Protein AF-X6LGY1-F1 (afdb_monomer_lite)

Structure (mmCIF, N/CA/C/O backbone):
data_AF-X6LGY1-F1
#
_entry.id   AF-X6LGY1-F1
#
loop_
_atom_site.group_PDB
_atom_site.id
_atom_site.type_symbol
_atom_site.label_atom_id
_atom_site.label_alt_id
_atom_site.label_comp_id
_atom_site.label_asym_id
_atom_site.label_entity_id
_atom_site.label_seq_id
_atom_site.pdbx_PDB_ins_code
_atom_site.Cartn_x
_atom_site.Cartn_y
_atom_site.Cartn_z
_atom_site.occupancy
_atom_site.B_iso_or_equiv
_atom_site.auth_seq_id
_atom_site.auth_comp_id
_atom_site.auth_asym_id
_atom_site.auth_atom_id
_atom_site.pdbx_PDB_model_num
ATOM 1 N N . MET A 1 1 ? -20.665 50.672 60.008 1.00 28.86 1 MET A N 1
ATOM 2 C CA . MET A 1 1 ? -19.688 51.516 59.286 1.00 28.86 1 MET A CA 1
ATOM 3 C C . MET A 1 1 ? -19.372 50.844 57.959 1.00 28.86 1 MET A C 1
ATOM 5 O O . MET A 1 1 ? -19.004 49.686 58.006 1.00 28.86 1 MET A O 1
ATOM 9 N N . CYS A 1 2 ? -19.484 51.421 56.769 1.00 26.31 2 CYS A N 1
ATOM 10 C CA . CYS A 1 2 ? -20.156 52.613 56.257 1.00 26.31 2 CYS A CA 1
ATOM 11 C C . CYS A 1 2 ? -20.265 52.404 54.728 1.00 26.31 2 CYS A C 1
ATOM 13 O O . CYS A 1 2 ? -19.249 52.101 54.116 1.00 26.31 2 CYS A O 1
ATOM 15 N N . VAL A 1 3 ? -21.476 52.609 54.176 1.00 28.62 3 VAL A N 1
ATOM 16 C CA . VAL A 1 3 ? -21.816 53.017 52.783 1.00 28.62 3 VAL A CA 1
ATOM 17 C C . VAL A 1 3 ? -21.425 52.028 51.660 1.00 28.62 3 VAL A C 1
ATOM 19 O O . VAL A 1 3 ? -20.255 51.903 51.338 1.00 28.62 3 VAL A O 1
ATOM 22 N N . LEU A 1 4 ? -22.285 51.190 51.056 1.00 30.77 4 LEU A N 1
ATOM 23 C CA . LEU A 1 4 ? -23.615 51.291 50.400 1.00 30.77 4 LEU A CA 1
ATOM 24 C C . LEU A 1 4 ? -23.696 52.072 49.059 1.00 30.77 4 LEU A C 1
ATOM 26 O O . LEU A 1 4 ? -23.716 53.294 49.046 1.00 30.77 4 LEU A O 1
ATOM 30 N N . PHE A 1 5 ? -23.944 51.281 47.997 1.00 31.83 5 PHE A N 1
ATOM 31 C CA . PHE A 1 5 ? -24.919 51.444 46.890 1.00 31.83 5 PHE A CA 1
ATOM 32 C C . PHE A 1 5 ? -24.747 52.516 45.795 1.00 31.83 5 PHE A C 1
ATOM 34 O O . PHE A 1 5 ? -24.869 53.703 46.060 1.00 31.83 5 PHE A O 1
ATOM 41 N N . TYR A 1 6 ? -24.706 52.065 44.527 1.00 25.23 6 TYR A N 1
ATOM 42 C CA . TYR A 1 6 ? -25.768 52.189 43.488 1.00 25.23 6 TYR A CA 1
ATOM 43 C C . TYR A 1 6 ? -25.258 51.519 42.173 1.00 25.23 6 TYR A C 1
ATOM 45 O O . TYR A 1 6 ? -24.124 51.761 41.789 1.00 25.23 6 TYR A O 1
ATOM 53 N N . LYS A 1 7 ? -25.891 50.493 41.572 1.00 26.91 7 LYS A N 1
ATOM 54 C CA . LYS A 1 7 ? -27.139 50.392 40.765 1.00 26.91 7 LYS A CA 1
ATOM 55 C C . LYS A 1 7 ? -26.955 50.667 39.251 1.00 26.91 7 LYS A C 1
ATOM 57 O O . LYS A 1 7 ? -26.581 51.760 38.864 1.00 26.91 7 LYS A O 1
ATOM 62 N N . CYS A 1 8 ? -27.310 49.649 38.453 1.00 24.00 8 CYS A N 1
ATOM 63 C CA . CYS A 1 8 ? -28.092 49.651 37.197 1.00 24.00 8 CYS A CA 1
ATOM 64 C C . CYS A 1 8 ? -28.022 50.852 36.228 1.00 24.00 8 CYS A C 1
ATOM 66 O O . CYS A 1 8 ? -28.443 51.936 36.611 1.00 24.00 8 CYS A O 1
ATOM 68 N N . TRP A 1 9 ? -27.791 50.589 34.927 1.00 23.56 9 TRP A N 1
ATOM 69 C CA . TRP A 1 9 ? -28.773 50.895 33.858 1.00 23.56 9 TRP A CA 1
ATOM 70 C C . TRP A 1 9 ? -28.346 50.392 32.455 1.00 23.56 9 TRP A C 1
ATOM 72 O O . TRP A 1 9 ? -27.305 50.767 31.933 1.00 23.56 9 TRP A O 1
ATOM 82 N N . CYS A 1 10 ? -29.207 49.594 31.815 1.00 27.09 10 CYS A N 1
ATOM 83 C CA . CYS A 1 10 ? -29.489 49.629 30.362 1.00 27.09 10 CYS A CA 1
ATOM 84 C C . CYS A 1 10 ? -30.415 50.854 30.117 1.00 27.09 10 CYS A C 1
ATOM 86 O O . CYS A 1 10 ? -31.147 51.122 31.073 1.00 27.09 10 CYS A O 1
ATOM 88 N N . PRO A 1 11 ? -30.552 51.549 28.948 1.00 43.69 11 PRO A N 1
ATOM 89 C CA . PRO A 1 11 ? -30.944 50.925 27.664 1.00 43.69 11 PRO A CA 1
ATOM 90 C C . PRO A 1 11 ? -30.689 51.729 26.335 1.00 43.69 11 PRO A C 1
ATOM 92 O O . PRO A 1 11 ? -30.231 52.862 26.333 1.00 43.69 11 PRO A O 1
ATOM 95 N N . ARG A 1 12 ? -31.068 51.105 25.201 1.00 25.91 12 ARG A N 1
ATOM 96 C CA . ARG A 1 12 ? -31.711 51.632 23.956 1.00 25.91 12 ARG A CA 1
ATOM 97 C C . ARG A 1 12 ? -31.420 53.055 23.418 1.00 25.91 12 ARG A C 1
ATOM 99 O O . ARG A 1 12 ? -31.687 54.032 24.098 1.00 25.91 12 ARG A O 1
ATOM 106 N N . LEU A 1 13 ? -31.164 53.102 22.098 1.00 24.73 13 LEU A N 1
ATOM 107 C CA . LEU A 1 13 ? -31.642 53.995 20.998 1.00 24.73 13 LEU A CA 1
ATOM 108 C C . LEU A 1 13 ? -30.493 54.045 19.949 1.00 24.73 13 LEU A C 1
ATOM 110 O O . LEU A 1 13 ? -29.341 54.105 20.344 1.00 24.73 13 LEU A O 1
ATOM 114 N N . THR A 1 14 ? -30.626 53.986 18.621 1.00 25.97 14 THR A N 1
ATOM 115 C CA . THR A 1 14 ? -31.744 54.185 17.692 1.00 25.97 14 THR A CA 1
ATOM 116 C C . THR A 1 14 ? -31.345 53.654 16.309 1.00 25.97 14 THR A C 1
ATOM 118 O O . THR A 1 14 ? -30.192 53.729 15.897 1.00 25.97 14 THR A O 1
ATOM 121 N N . THR A 1 15 ? -32.346 53.182 15.578 1.00 27.92 15 THR A N 1
ATOM 122 C CA . THR A 1 15 ? -32.427 53.071 14.116 1.00 27.92 15 THR A CA 1
ATOM 123 C C . THR A 1 15 ? -31.993 54.346 13.376 1.00 27.92 15 THR A C 1
ATOM 125 O O . THR A 1 15 ? -32.404 55.420 13.806 1.00 27.92 15 THR A O 1
ATOM 128 N N . ALA A 1 16 ? -31.304 54.223 12.226 1.00 26.16 16 ALA A N 1
ATOM 129 C CA . ALA A 1 16 ? -31.722 54.785 10.919 1.00 26.16 16 ALA A CA 1
ATOM 130 C C . ALA A 1 16 ? -30.568 54.968 9.892 1.00 26.16 16 ALA A C 1
ATOM 132 O O . ALA A 1 16 ? -29.734 55.850 10.022 1.00 26.16 16 ALA A O 1
ATOM 133 N N . THR A 1 17 ? -30.657 54.193 8.801 1.00 27.03 17 THR A N 1
ATOM 134 C CA . THR A 1 17 ? -30.581 54.594 7.371 1.00 27.03 17 THR A CA 1
ATOM 135 C C . THR A 1 17 ? -29.349 55.262 6.716 1.00 27.03 17 THR A C 1
ATOM 137 O O . THR A 1 17 ? -28.825 56.257 7.197 1.00 27.03 17 THR A O 1
ATOM 140 N N . LYS A 1 18 ? -29.148 54.824 5.452 1.00 27.55 18 LYS A N 1
ATOM 141 C CA . LYS A 1 18 ? -28.466 55.426 4.272 1.00 27.55 18 LYS A CA 1
ATOM 142 C C . LYS A 1 18 ? -26.956 55.166 4.174 1.00 27.55 18 LYS A C 1
ATOM 144 O O . LYS A 1 18 ? -26.196 55.551 5.043 1.00 27.55 18 LYS A O 1
ATOM 149 N N . ALA A 1 19 ? -26.481 54.361 3.220 1.00 29.94 19 ALA A N 1
ATOM 150 C CA . ALA A 1 19 ? -26.459 54.551 1.759 1.00 29.94 19 ALA A CA 1
ATOM 151 C C . ALA A 1 19 ? -25.626 55.768 1.304 1.00 29.94 19 ALA A C 1
ATOM 153 O O . ALA A 1 19 ? -25.995 56.907 1.567 1.00 29.94 19 ALA A O 1
ATOM 154 N N . ASN A 1 20 ? -24.586 55.444 0.523 1.00 31.86 20 ASN A N 1
ATOM 155 C CA . ASN A 1 20 ? -23.754 56.267 -0.364 1.00 31.86 20 ASN A CA 1
ATOM 156 C C . ASN A 1 20 ? -22.711 57.218 0.245 1.00 31.86 20 ASN A C 1
ATOM 158 O O . ASN A 1 20 ? -23.037 58.266 0.784 1.00 31.86 20 ASN A O 1
ATOM 162 N N . ASN A 1 21 ? -21.439 56.873 0.008 1.00 26.83 21 ASN A N 1
ATOM 163 C CA . ASN A 1 21 ? -20.426 57.695 -0.676 1.00 26.83 21 ASN A CA 1
ATOM 164 C C . ASN A 1 21 ? -19.292 56.734 -1.096 1.00 26.83 21 ASN A C 1
ATOM 166 O O . ASN A 1 21 ? -18.726 56.049 -0.256 1.00 26.83 21 ASN A O 1
ATOM 170 N N . SER A 1 22 ? -19.114 56.404 -2.378 1.00 26.25 22 SER A N 1
ATOM 171 C CA . SER A 1 22 ? -18.538 57.233 -3.448 1.00 26.25 22 SER A CA 1
ATOM 172 C C . SER A 1 22 ? -17.078 57.620 -3.191 1.00 26.25 22 SER A C 1
ATOM 174 O O . SER A 1 22 ? -16.810 58.540 -2.432 1.00 26.25 22 SER A O 1
ATOM 176 N N . VAL A 1 23 ? -16.195 56.953 -3.946 1.00 28.19 23 VAL A N 1
ATOM 177 C CA . VAL A 1 23 ? -15.033 57.525 -4.649 1.00 28.19 23 VAL A CA 1
ATOM 178 C C . VAL A 1 23 ? -13.948 58.166 -3.781 1.00 28.19 23 VAL A C 1
ATOM 180 O O . VAL A 1 23 ? -14.070 59.309 -3.364 1.00 28.19 23 VAL A O 1
ATOM 183 N N . CYS A 1 24 ? -12.811 57.469 -3.672 1.00 25.70 24 CYS A N 1
ATOM 184 C CA . CYS A 1 24 ? -11.492 58.091 -3.806 1.00 25.70 24 CYS A CA 1
ATOM 185 C C . CYS A 1 24 ? -10.402 57.041 -4.100 1.00 25.70 24 CYS A C 1
ATOM 187 O O . CYS A 1 24 ? -10.120 56.198 -3.259 1.00 25.70 24 CYS A O 1
ATOM 189 N N . PHE A 1 25 ? -9.799 57.177 -5.293 1.00 27.38 25 PHE A N 1
ATOM 190 C CA . PHE A 1 25 ? -8.403 56.875 -5.663 1.00 27.38 25 PHE A CA 1
ATOM 191 C C . PHE A 1 25 ? -7.895 55.432 -5.465 1.00 27.38 25 PHE A C 1
ATOM 193 O O . PHE A 1 25 ? -7.651 54.998 -4.351 1.00 27.38 25 PHE A O 1
ATOM 200 N N . THR A 1 26 ? -7.647 54.616 -6.496 1.00 29.92 26 THR A N 1
ATOM 201 C CA . THR A 1 26 ? -7.017 54.883 -7.810 1.00 29.92 26 THR A CA 1
ATOM 202 C C . THR A 1 26 ? -5.676 55.603 -7.686 1.00 29.92 26 THR A C 1
ATOM 204 O O . THR A 1 26 ? -5.601 56.760 -8.056 1.00 29.92 26 THR A O 1
ATOM 207 N N . ILE A 1 27 ? -4.640 54.926 -7.182 1.00 29.55 27 ILE A N 1
ATOM 208 C CA . ILE A 1 27 ? -3.204 55.087 -7.503 1.00 29.55 27 ILE A CA 1
ATOM 209 C C . ILE A 1 27 ? -2.547 53.736 -7.121 1.00 29.55 27 ILE A C 1
ATOM 211 O O . ILE A 1 27 ? -2.926 53.152 -6.113 1.00 29.55 27 ILE A O 1
ATOM 215 N N . PHE A 1 28 ? -1.575 53.267 -7.914 1.00 27.50 28 PHE A N 1
ATOM 216 C CA . PHE A 1 28 ? -0.841 51.979 -7.856 1.00 27.50 28 PHE A CA 1
ATOM 217 C C . PHE A 1 28 ? -1.381 50.813 -8.698 1.00 27.50 28 PHE A C 1
ATOM 219 O O . PHE A 1 28 ? -1.704 49.754 -8.179 1.00 27.50 28 PHE A O 1
ATOM 226 N N . THR A 1 29 ? -1.390 50.965 -10.028 1.00 28.39 29 THR A N 1
ATOM 227 C CA . THR A 1 29 ? -1.082 49.858 -10.974 1.00 28.39 29 THR A CA 1
ATOM 228 C C . THR A 1 29 ? -0.771 50.391 -12.382 1.00 28.39 29 THR A C 1
ATOM 230 O O . THR A 1 29 ? -1.323 49.970 -13.391 1.00 28.39 29 THR A O 1
ATOM 233 N N . THR A 1 30 ? 0.172 51.330 -12.466 1.00 29.08 30 THR A N 1
ATOM 234 C CA . THR A 1 30 ? 0.803 51.722 -13.736 1.00 29.08 30 THR A CA 1
ATOM 235 C C . THR A 1 30 ? 2.245 52.082 -13.445 1.00 29.08 30 THR A C 1
ATOM 237 O O . THR A 1 30 ? 2.501 53.196 -13.010 1.00 29.08 30 THR A O 1
ATOM 240 N N . ILE A 1 31 ? 3.157 51.122 -13.617 1.00 27.67 31 ILE A N 1
ATOM 241 C CA . ILE A 1 31 ?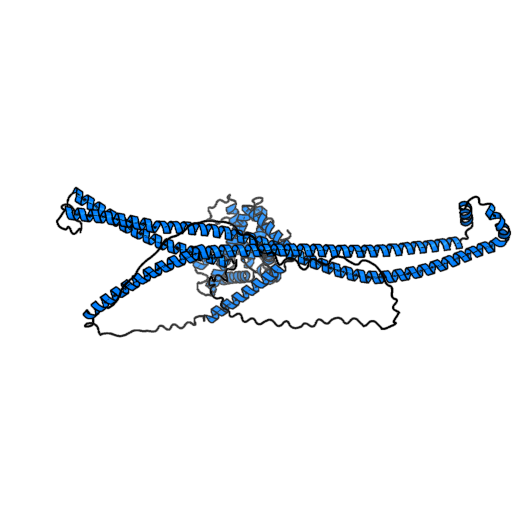 4.581 51.284 -13.947 1.00 27.67 31 ILE A CA 1
ATOM 242 C C . ILE A 1 31 ? 5.138 49.859 -14.159 1.00 27.67 31 ILE A C 1
ATOM 244 O O . ILE A 1 31 ? 4.983 48.987 -13.313 1.00 27.67 31 ILE A O 1
ATOM 248 N N . ILE A 1 32 ? 5.776 49.658 -15.318 1.00 30.94 32 ILE A N 1
ATOM 249 C CA . ILE A 1 32 ? 6.488 48.458 -15.815 1.00 30.94 32 ILE A CA 1
ATOM 250 C C . ILE A 1 32 ? 5.648 47.370 -16.516 1.00 30.94 32 ILE A C 1
ATOM 252 O O . ILE A 1 32 ? 5.813 46.177 -16.303 1.00 30.94 32 ILE A O 1
ATOM 256 N N . ALA A 1 33 ? 4.845 47.799 -17.491 1.00 31.08 33 ALA A N 1
ATOM 257 C CA . ALA A 1 33 ? 4.673 47.067 -18.748 1.00 31.08 33 ALA A CA 1
ATOM 258 C C . ALA A 1 33 ? 5.134 47.988 -19.890 1.00 31.08 33 ALA A C 1
ATOM 260 O O . ALA A 1 33 ? 4.357 48.787 -20.410 1.00 31.08 33 ALA A O 1
ATOM 261 N N . LYS A 1 34 ? 6.438 47.969 -20.204 1.00 29.41 34 LYS A N 1
ATOM 262 C CA . LYS A 1 34 ? 7.007 48.610 -21.404 1.00 29.41 34 LYS A CA 1
ATOM 263 C C . LYS A 1 34 ? 8.453 48.154 -21.636 1.00 29.41 34 LYS A C 1
ATOM 265 O O . LYS A 1 34 ? 9.371 48.759 -21.089 1.00 29.41 34 LYS A O 1
ATOM 270 N N . LYS A 1 35 ? 8.645 47.102 -22.438 1.00 27.28 35 LYS A N 1
ATOM 271 C CA . LYS A 1 35 ? 9.755 46.957 -23.405 1.00 27.28 35 LYS A CA 1
ATOM 272 C C . LYS A 1 35 ? 9.690 45.589 -24.090 1.00 27.28 35 LYS A C 1
ATOM 274 O O . LYS A 1 35 ? 10.431 44.674 -23.760 1.00 27.28 35 LYS A O 1
ATOM 279 N N . GLU A 1 36 ? 8.834 45.505 -25.096 1.00 32.62 36 GLU A N 1
ATOM 280 C CA . GLU A 1 36 ? 9.159 44.755 -26.303 1.00 32.62 36 GLU A CA 1
ATOM 281 C C . GLU A 1 36 ? 9.335 45.765 -27.442 1.00 32.62 36 GLU A C 1
ATOM 283 O O . GLU A 1 36 ? 8.680 46.806 -27.470 1.00 32.62 36 GLU A O 1
ATOM 288 N N . GLU A 1 37 ? 10.238 45.408 -28.355 1.00 29.92 37 GLU A N 1
ATOM 289 C CA . GLU A 1 37 ? 10.280 45.855 -29.749 1.00 29.92 37 GLU A CA 1
ATOM 290 C C . GLU A 1 37 ? 10.998 47.178 -30.084 1.00 29.92 37 GLU A C 1
ATOM 292 O O . GLU A 1 37 ? 10.403 48.245 -30.170 1.00 29.92 37 GLU A O 1
ATOM 297 N N . GLN A 1 38 ? 12.307 47.075 -30.366 1.00 28.70 38 GLN A N 1
ATOM 298 C CA . GLN A 1 38 ? 12.954 47.678 -31.547 1.00 28.70 38 GLN A CA 1
ATOM 299 C C . GLN A 1 38 ? 14.440 47.281 -31.615 1.00 28.70 38 GLN A C 1
ATOM 301 O O . GLN A 1 38 ? 15.242 47.738 -30.808 1.00 28.70 38 GLN A O 1
ATOM 306 N N . CYS A 1 39 ? 14.783 46.399 -32.564 1.00 27.81 39 CYS A N 1
ATOM 307 C CA . CYS A 1 39 ? 15.874 46.567 -33.543 1.00 27.81 39 CYS A CA 1
ATOM 308 C C . CYS A 1 39 ? 16.222 45.228 -34.216 1.00 27.81 39 CYS A C 1
ATOM 310 O O . CYS A 1 39 ? 17.041 44.444 -33.741 1.00 27.81 39 CYS A O 1
ATOM 312 N N . ARG A 1 40 ? 15.628 44.997 -35.393 1.00 32.59 40 ARG A N 1
ATOM 313 C CA . ARG A 1 40 ? 16.266 44.236 -36.476 1.00 32.59 40 ARG A CA 1
ATOM 314 C C . ARG A 1 40 ? 17.100 45.220 -37.301 1.00 32.59 40 ARG A C 1
ATOM 316 O O . ARG A 1 40 ? 16.523 46.202 -37.751 1.00 32.59 40 ARG A O 1
ATOM 323 N N . GLN A 1 41 ? 18.372 44.900 -37.561 1.00 29.78 41 GLN A N 1
ATOM 324 C CA . GLN A 1 41 ? 19.030 44.853 -38.889 1.00 29.78 41 GLN A CA 1
ATOM 325 C C . GLN A 1 41 ? 20.571 44.994 -38.787 1.00 29.78 41 GLN A C 1
ATOM 327 O O . GLN A 1 41 ? 21.071 46.097 -38.660 1.00 29.78 41 GLN A O 1
ATOM 332 N N . LYS A 1 42 ? 21.269 43.852 -38.961 1.00 32.03 42 LYS A N 1
ATOM 333 C CA . LYS A 1 42 ? 22.357 43.584 -39.943 1.00 32.03 42 LYS A CA 1
ATOM 334 C C . LYS A 1 42 ? 23.699 44.382 -39.870 1.00 32.03 42 LYS A C 1
ATOM 336 O O . LYS A 1 42 ? 23.827 45.269 -39.048 1.00 32.03 42 LYS A O 1
ATOM 341 N N . PRO A 1 43 ? 24.757 43.935 -40.590 1.00 51.12 43 PRO A N 1
ATOM 342 C CA . PRO A 1 43 ? 25.881 43.154 -40.050 1.00 51.12 43 PRO A CA 1
ATOM 343 C C . PRO A 1 43 ? 27.218 43.920 -40.074 1.00 51.12 43 PRO A C 1
ATOM 345 O O . PRO A 1 43 ? 27.324 44.903 -40.789 1.00 51.12 43 PRO A O 1
ATOM 348 N N . ASP A 1 44 ? 28.266 43.409 -39.418 1.00 29.31 44 ASP A N 1
ATOM 349 C CA . ASP A 1 44 ? 29.625 43.736 -39.860 1.00 29.31 44 ASP A CA 1
ATOM 350 C C . ASP A 1 44 ? 30.633 42.606 -39.660 1.00 29.31 44 ASP A C 1
ATOM 352 O O . ASP A 1 44 ? 30.665 41.897 -38.653 1.00 29.31 44 ASP A O 1
ATOM 356 N N . GLN A 1 45 ? 31.422 42.448 -40.717 1.00 35.41 45 GLN A N 1
ATOM 357 C CA . GLN A 1 45 ? 32.596 41.610 -40.846 1.00 35.41 45 GLN A CA 1
ATOM 358 C C . GLN A 1 45 ? 33.754 42.252 -40.079 1.00 35.41 45 GLN A C 1
ATOM 360 O O . GLN A 1 45 ? 34.016 43.441 -40.240 1.00 35.41 45 GLN A O 1
ATOM 365 N N . SER A 1 46 ? 34.549 41.458 -39.367 1.00 31.78 46 SER A N 1
ATOM 366 C CA . SER A 1 46 ? 35.962 41.788 -39.201 1.00 31.78 46 SER A CA 1
ATOM 367 C C . SER A 1 46 ? 36.817 40.528 -39.127 1.00 31.78 46 SER A C 1
ATOM 369 O O . SER A 1 46 ? 36.540 39.561 -38.419 1.00 31.78 46 SER A O 1
ATOM 371 N N . PHE A 1 47 ? 37.840 40.550 -39.975 1.00 35.75 47 PHE A N 1
ATOM 372 C CA . PHE A 1 47 ? 38.942 39.609 -40.063 1.00 35.75 47 PHE A CA 1
ATOM 373 C C . PHE A 1 47 ? 39.761 39.596 -38.765 1.00 35.75 47 PHE A C 1
ATOM 375 O O . PHE A 1 47 ? 40.012 40.643 -38.175 1.00 35.75 47 PHE A O 1
ATOM 382 N N . GLY A 1 48 ? 40.260 38.418 -38.388 1.00 31.61 48 GLY A N 1
ATOM 383 C CA . GLY A 1 48 ? 41.181 38.235 -37.266 1.00 31.61 48 GLY A CA 1
ATOM 384 C C . GLY A 1 48 ? 42.040 36.983 -37.432 1.00 31.61 48 GLY A C 1
ATOM 385 O O . GLY A 1 48 ? 41.745 35.940 -36.868 1.00 31.61 48 GLY A O 1
ATOM 386 N N . THR A 1 49 ? 43.053 37.114 -38.288 1.00 31.92 49 THR A N 1
ATOM 387 C CA . THR A 1 49 ? 44.389 36.483 -38.281 1.00 31.92 49 THR A CA 1
ATOM 388 C C . THR A 1 49 ? 44.681 35.238 -37.427 1.00 31.92 49 THR A C 1
ATOM 390 O O . THR A 1 49 ? 44.600 35.241 -36.204 1.00 31.92 49 THR A O 1
ATOM 393 N N . LEU A 1 50 ? 45.228 34.243 -38.137 1.00 35.25 50 LEU A N 1
ATOM 394 C CA . LEU A 1 50 ? 46.114 33.166 -37.687 1.00 35.25 50 LEU A CA 1
ATOM 395 C C . LEU A 1 50 ? 47.036 33.522 -36.504 1.00 35.25 50 LEU A C 1
ATOM 397 O O . LEU A 1 50 ? 47.850 34.439 -36.607 1.00 35.25 50 LEU A O 1
ATOM 401 N N . SER A 1 51 ? 47.070 32.649 -35.494 1.00 31.89 51 SER A N 1
ATOM 402 C CA . SER A 1 51 ? 48.291 32.369 -34.735 1.00 31.89 51 SER A CA 1
ATOM 403 C C . SER A 1 51 ? 48.546 30.859 -34.680 1.00 31.89 51 SER A C 1
ATOM 405 O O . SER A 1 51 ? 47.657 30.035 -34.473 1.00 31.89 51 SER A O 1
ATOM 407 N N . LYS A 1 52 ? 49.794 30.506 -34.990 1.00 37.81 52 LYS A N 1
ATOM 408 C CA . LYS A 1 52 ? 50.341 29.153 -35.010 1.00 37.81 52 LYS A CA 1
ATOM 409 C C . LYS A 1 52 ? 50.621 28.675 -33.584 1.00 37.81 52 LYS A C 1
ATOM 411 O O . LYS A 1 52 ? 51.199 29.420 -32.805 1.00 37.81 52 LYS A O 1
ATOM 416 N N . GLY A 1 53 ? 50.376 27.386 -33.359 1.00 35.00 53 GLY A N 1
ATOM 417 C CA . GLY A 1 53 ? 51.251 26.511 -32.579 1.00 35.00 53 GLY A CA 1
ATOM 418 C C . GLY A 1 53 ? 51.178 26.637 -31.061 1.00 35.00 53 GLY A C 1
ATOM 419 O O . GLY A 1 53 ? 51.760 27.537 -30.473 1.00 35.00 53 GLY A O 1
ATOM 420 N N . THR A 1 54 ? 50.585 25.634 -30.419 1.00 35.41 54 THR A N 1
ATOM 421 C CA . THR A 1 54 ? 51.143 24.984 -29.220 1.00 35.41 54 THR A CA 1
ATOM 422 C C . THR A 1 54 ? 50.393 23.672 -28.972 1.00 35.41 54 THR A C 1
ATOM 424 O O . THR A 1 54 ? 49.198 23.561 -29.229 1.00 35.41 54 THR A O 1
ATOM 427 N N . ASN A 1 55 ? 51.146 22.644 -28.585 1.00 38.69 55 ASN A N 1
ATOM 428 C CA . ASN A 1 55 ? 50.731 21.242 -28.484 1.00 38.69 55 ASN A CA 1
ATOM 429 C C . ASN A 1 55 ? 49.513 21.019 -27.561 1.00 38.69 55 ASN A C 1
ATOM 431 O O . ASN A 1 55 ? 49.386 21.725 -26.560 1.00 38.69 55 ASN A O 1
ATOM 435 N N . PRO A 1 56 ? 48.665 20.001 -27.813 1.00 41.28 56 PRO A N 1
ATOM 436 C CA . PRO A 1 56 ? 47.592 19.653 -26.888 1.00 41.28 56 PRO A CA 1
ATOM 437 C C . PRO A 1 56 ? 48.168 19.049 -25.590 1.00 41.28 56 PRO A C 1
ATOM 439 O O . PRO A 1 56 ? 49.060 18.195 -25.658 1.00 41.28 56 PRO A O 1
ATOM 442 N N . PRO A 1 57 ? 47.678 19.446 -24.401 1.00 41.62 57 PRO A N 1
ATOM 443 C CA . PRO A 1 57 ? 48.059 18.800 -23.153 1.00 41.62 57 PRO A CA 1
ATOM 444 C C . PRO A 1 57 ? 47.407 17.413 -23.047 1.00 41.62 57 PRO A C 1
ATOM 446 O O . PRO A 1 57 ? 46.276 17.195 -23.482 1.00 41.62 57 PRO A O 1
ATOM 449 N N . LYS A 1 58 ? 48.146 16.462 -22.463 1.00 41.31 58 LYS A N 1
ATOM 450 C CA . LYS A 1 58 ? 47.668 15.109 -22.140 1.00 41.31 58 LYS A CA 1
ATOM 451 C C . LYS A 1 58 ? 46.416 15.175 -21.246 1.00 41.31 58 LYS A C 1
ATOM 453 O O . LYS A 1 58 ? 46.414 15.966 -20.304 1.00 41.31 58 LYS A O 1
ATOM 458 N N . PRO A 1 59 ? 45.406 14.311 -21.454 1.00 37.53 59 PRO A N 1
ATOM 459 C CA . PRO A 1 59 ? 44.274 14.217 -20.542 1.00 37.53 59 PRO A CA 1
ATOM 460 C C . PRO A 1 59 ? 44.732 13.609 -19.208 1.00 37.53 59 PRO A C 1
ATOM 462 O O . PRO A 1 59 ? 45.159 12.455 -19.152 1.00 37.53 59 PRO A O 1
ATOM 465 N N . GLN A 1 60 ? 44.665 14.398 -18.133 1.00 37.91 60 GLN A N 1
ATOM 466 C CA . GLN A 1 60 ? 44.726 13.890 -16.765 1.00 37.91 60 GLN A CA 1
ATOM 467 C C . GLN A 1 60 ? 43.355 13.314 -16.401 1.00 37.91 60 GLN A C 1
ATOM 469 O O . GLN A 1 60 ? 42.336 13.996 -16.471 1.00 37.91 60 GLN A O 1
ATOM 474 N N . ILE A 1 61 ? 43.352 12.035 -16.038 1.00 39.69 61 ILE A N 1
ATOM 475 C CA . ILE A 1 61 ? 42.213 11.330 -15.452 1.00 39.69 61 ILE A CA 1
ATOM 476 C C . ILE A 1 61 ? 41.941 11.961 -14.074 1.00 39.69 61 ILE A C 1
ATOM 478 O O . ILE A 1 61 ? 42.876 12.023 -13.271 1.00 39.69 61 ILE A O 1
ATOM 482 N N . PRO A 1 62 ? 40.714 12.417 -13.761 1.00 34.72 62 PRO A N 1
ATOM 483 C CA . PRO A 1 62 ? 40.394 12.889 -12.420 1.00 34.72 62 PRO A CA 1
ATOM 484 C C . PRO A 1 62 ? 40.441 11.711 -11.441 1.00 34.72 62 PRO A C 1
ATOM 486 O O . PRO A 1 62 ? 39.654 10.770 -11.548 1.00 34.72 62 PRO A O 1
ATOM 489 N N . GLN A 1 63 ? 41.375 11.752 -10.491 1.00 35.53 63 GLN A N 1
ATOM 490 C CA . GLN A 1 63 ? 41.328 10.897 -9.310 1.00 35.53 63 GLN A CA 1
ATOM 491 C C . GLN A 1 63 ? 40.129 11.329 -8.458 1.00 35.53 63 GLN A C 1
ATOM 493 O O . GLN A 1 63 ? 40.064 12.475 -8.012 1.00 35.53 63 GLN A O 1
ATOM 498 N N . LEU A 1 64 ? 39.178 10.414 -8.249 1.00 33.94 64 LEU A N 1
ATOM 499 C CA . LEU A 1 64 ? 38.136 10.554 -7.235 1.00 33.94 64 LEU A CA 1
ATOM 500 C C . LEU A 1 64 ? 38.815 10.599 -5.859 1.00 33.94 64 LEU A C 1
ATOM 502 O O . LEU A 1 64 ? 39.261 9.578 -5.339 1.00 33.94 64 LEU A O 1
ATOM 506 N N . ILE A 1 65 ? 38.896 11.792 -5.280 1.00 32.25 65 ILE A N 1
ATOM 507 C CA . ILE A 1 65 ? 39.182 11.974 -3.861 1.00 32.25 65 ILE A CA 1
ATOM 508 C C . ILE A 1 65 ? 37.862 11.713 -3.133 1.00 32.25 65 ILE A C 1
ATOM 510 O O . ILE A 1 65 ? 36.917 12.492 -3.250 1.00 32.25 65 ILE A O 1
ATOM 514 N N . HIS A 1 66 ? 37.783 10.595 -2.412 1.00 37.28 66 HIS A N 1
ATOM 515 C CA . HIS A 1 66 ? 36.753 10.380 -1.403 1.00 37.28 66 HIS A CA 1
ATOM 516 C C . HIS A 1 66 ? 37.021 11.352 -0.251 1.00 37.28 66 HIS A C 1
ATOM 518 O O . HIS A 1 66 ? 37.865 11.092 0.599 1.00 37.28 66 HIS A O 1
ATOM 524 N N . SER A 1 67 ? 36.350 12.501 -0.249 1.00 34.31 67 SER A N 1
ATOM 525 C CA . SER A 1 67 ? 36.230 13.321 0.952 1.00 34.31 67 SER A CA 1
ATOM 526 C C . SER A 1 67 ? 35.224 12.654 1.881 1.00 34.31 67 SER A C 1
ATOM 528 O O . SER A 1 67 ? 34.049 12.519 1.529 1.00 34.31 67 SER A O 1
ATOM 530 N N . ASP A 1 68 ? 35.727 12.224 3.032 1.00 36.19 68 ASP A N 1
ATOM 531 C CA . ASP A 1 68 ? 34.991 11.664 4.155 1.00 36.19 68 ASP A CA 1
ATOM 532 C C . ASP A 1 68 ? 33.746 12.499 4.477 1.00 36.19 68 ASP A C 1
ATOM 534 O O . ASP A 1 68 ? 33.820 13.675 4.843 1.00 36.19 68 ASP A O 1
ATOM 538 N N . VAL A 1 69 ? 32.581 11.872 4.332 1.00 33.72 69 VAL A N 1
ATOM 539 C CA . VAL A 1 69 ? 31.309 12.409 4.808 1.00 33.72 69 VAL A CA 1
ATOM 540 C C . VAL A 1 69 ? 31.312 12.249 6.324 1.00 33.72 69 VAL A C 1
ATOM 542 O O . VAL A 1 69 ? 31.112 11.151 6.838 1.00 33.72 69 VAL A O 1
ATOM 545 N N . GLN A 1 70 ? 31.568 13.344 7.040 1.00 32.19 70 GLN A N 1
ATOM 546 C CA . GLN A 1 70 ? 31.272 13.436 8.466 1.00 32.19 70 GLN A CA 1
ATOM 547 C C . GLN A 1 70 ? 29.776 13.175 8.674 1.00 32.19 70 GLN A C 1
ATOM 549 O O . GLN A 1 70 ? 28.930 13.952 8.227 1.00 32.19 70 GLN A O 1
ATOM 554 N N . GLU A 1 71 ? 29.454 12.075 9.352 1.00 32.28 71 GLU A N 1
ATOM 555 C CA . GLU A 1 71 ? 28.120 11.845 9.896 1.00 32.28 71 GLU A CA 1
ATOM 556 C C . GLU A 1 71 ? 27.795 12.962 10.904 1.00 32.28 71 GLU A C 1
ATOM 558 O O . GLU A 1 71 ? 28.579 13.198 11.830 1.00 32.28 71 GLU A O 1
ATOM 563 N N . PRO A 1 72 ? 26.659 13.670 10.768 1.00 36.06 72 PRO A N 1
ATOM 564 C CA . PRO A 1 72 ? 26.232 14.599 11.796 1.00 36.06 72 PRO A CA 1
ATOM 565 C C . PRO A 1 72 ? 25.793 13.800 13.030 1.00 36.06 72 PRO A C 1
ATOM 567 O O . PRO A 1 72 ? 24.783 13.095 13.006 1.00 36.06 72 PRO A O 1
ATOM 570 N N . PHE A 1 73 ? 26.555 13.934 14.116 1.00 33.38 73 PHE A N 1
ATOM 571 C CA . PHE A 1 73 ? 26.113 13.587 15.464 1.00 33.38 73 PHE A CA 1
ATOM 572 C C . PHE A 1 73 ? 24.867 14.420 15.792 1.00 33.38 73 PHE A C 1
ATOM 574 O O . PHE A 1 73 ? 24.950 15.626 16.015 1.00 33.38 73 PHE A O 1
ATOM 581 N N . LEU A 1 74 ? 23.705 13.774 15.791 1.00 36.34 74 LEU A N 1
ATOM 582 C CA . LEU A 1 74 ? 22.457 14.324 16.307 1.00 36.34 74 LEU A CA 1
ATOM 583 C C . LEU A 1 74 ? 22.169 13.630 17.641 1.00 36.34 74 LEU A C 1
ATOM 585 O O . LEU A 1 74 ? 21.587 12.546 17.678 1.00 36.34 74 LEU A O 1
ATOM 589 N N . GLU A 1 75 ? 22.608 14.258 18.732 1.00 36.69 75 GLU A N 1
ATOM 590 C CA . GLU A 1 75 ? 22.016 14.062 20.057 1.00 36.69 75 GLU A CA 1
ATOM 591 C C . GLU A 1 75 ? 20.539 14.468 19.963 1.00 36.69 75 GLU A C 1
ATOM 593 O O . GLU A 1 75 ? 20.210 15.646 19.838 1.00 36.69 75 GLU A O 1
ATOM 598 N N . VAL A 1 76 ? 19.639 13.483 19.964 1.00 39.50 76 VAL A N 1
ATOM 599 C CA . VAL A 1 76 ? 18.191 13.709 20.061 1.00 39.50 76 VAL A CA 1
ATOM 600 C C . VAL A 1 76 ? 17.720 13.162 21.402 1.00 39.50 76 VAL A C 1
ATOM 602 O O . VAL A 1 76 ? 17.051 12.137 21.473 1.00 39.50 76 VAL A O 1
ATOM 605 N N . ASP A 1 77 ? 18.082 13.876 22.465 1.00 38.25 77 ASP A N 1
ATOM 606 C CA . ASP A 1 77 ? 17.336 13.891 23.722 1.00 38.25 77 ASP A CA 1
ATOM 607 C C . ASP A 1 77 ? 16.395 15.100 23.683 1.00 38.25 77 ASP A C 1
ATOM 609 O O . ASP A 1 77 ? 16.670 16.167 24.228 1.00 38.25 77 ASP A O 1
ATOM 613 N N . VAL A 1 78 ? 15.269 14.956 22.983 1.00 39.28 78 VAL A N 1
ATOM 614 C CA . VAL A 1 78 ? 14.128 15.861 23.155 1.00 39.28 78 VAL A CA 1
ATOM 615 C C . VAL A 1 78 ? 12.887 14.995 23.290 1.00 39.28 78 VAL A C 1
ATOM 617 O O . VAL A 1 78 ? 12.305 14.539 22.305 1.00 39.28 78 VAL A O 1
ATOM 620 N N . LEU A 1 79 ? 12.507 14.740 24.542 1.00 38.09 79 LEU A N 1
ATOM 621 C CA . LEU A 1 79 ? 11.169 14.291 24.906 1.00 38.09 79 LEU A CA 1
ATOM 622 C C . LEU A 1 79 ? 10.173 15.263 24.268 1.00 38.09 79 LEU A C 1
ATOM 624 O O . LEU A 1 79 ? 10.134 16.437 24.629 1.00 38.09 79 LEU A O 1
ATOM 628 N N . VAL A 1 80 ? 9.419 14.783 23.279 1.00 36.31 80 VAL A N 1
ATOM 629 C CA . VAL A 1 80 ? 8.342 15.548 22.650 1.00 36.31 80 VAL A CA 1
ATOM 630 C C . VAL A 1 80 ? 7.297 15.813 23.739 1.00 36.31 80 VAL A C 1
ATOM 632 O O . VAL A 1 80 ? 6.737 14.842 24.251 1.00 36.31 80 VAL A O 1
ATOM 635 N N . PRO A 1 81 ? 7.055 17.077 24.133 1.00 40.69 81 PRO A N 1
ATOM 636 C CA . PRO A 1 81 ? 5.996 17.399 25.081 1.00 40.69 81 PRO A CA 1
ATOM 637 C C . PRO A 1 81 ? 4.651 16.940 24.515 1.00 40.69 81 PRO A C 1
ATOM 639 O O . PRO A 1 81 ? 4.463 16.948 23.293 1.00 40.69 81 PRO A O 1
ATOM 642 N N . GLU A 1 82 ? 3.718 16.557 25.388 1.00 37.22 82 GLU A N 1
ATOM 643 C CA . GLU A 1 82 ? 2.329 16.334 24.987 1.00 37.22 82 GLU A CA 1
ATOM 644 C C . GLU A 1 82 ? 1.854 17.544 24.167 1.00 37.22 82 GLU A C 1
ATOM 646 O O . GLU A 1 82 ? 2.106 18.685 24.568 1.00 37.22 82 GLU A O 1
ATOM 651 N N . PRO A 1 83 ? 1.259 17.333 22.979 1.00 45.25 83 PRO A N 1
ATOM 652 C CA . PRO A 1 83 ? 0.892 18.426 22.103 1.00 45.25 83 PRO A CA 1
ATOM 653 C C . PRO A 1 83 ? -0.270 19.179 22.742 1.00 45.25 83 PRO A C 1
ATOM 655 O O . PRO A 1 83 ? -1.436 18.854 22.518 1.00 45.25 83 PRO A O 1
ATOM 658 N N . GLU A 1 84 ? 0.051 20.203 23.529 1.00 46.12 84 GLU A N 1
ATOM 659 C CA . GLU A 1 84 ? -0.901 21.240 23.882 1.00 46.12 84 GLU A CA 1
ATOM 660 C C . GLU A 1 84 ? -1.542 21.719 22.575 1.00 46.12 84 GLU A C 1
ATOM 662 O O . GLU A 1 84 ? -0.844 22.054 21.609 1.00 46.12 84 GLU A O 1
ATOM 667 N N . LEU A 1 85 ? -2.877 21.706 22.526 1.00 52.81 85 LEU A N 1
ATOM 668 C CA . LEU A 1 85 ? -3.703 22.222 21.432 1.00 52.81 85 LEU A CA 1
ATOM 669 C C . LEU A 1 85 ? -3.566 23.751 21.355 1.00 52.81 85 LEU A C 1
ATOM 671 O O . LEU A 1 85 ? -4.519 24.508 21.510 1.00 52.81 85 LEU A O 1
ATOM 675 N N . ASN A 1 86 ? -2.348 24.234 21.146 1.00 55.97 86 ASN A N 1
ATOM 676 C CA . ASN A 1 86 ? -2.085 25.629 20.901 1.00 55.97 86 ASN A CA 1
ATOM 677 C C . ASN A 1 86 ? -2.676 25.960 19.526 1.00 55.97 86 ASN A C 1
ATOM 679 O O . ASN A 1 86 ? -2.378 25.294 18.529 1.00 55.97 86 ASN A O 1
ATOM 683 N N . SER A 1 87 ? -3.508 27.001 19.462 1.00 51.12 87 SER A N 1
ATOM 684 C CA . SER A 1 87 ? -4.180 27.467 18.241 1.00 51.12 87 SER A CA 1
ATOM 685 C C . SER A 1 87 ? -3.216 27.724 17.076 1.00 51.12 87 SER A C 1
ATOM 687 O O . SER A 1 87 ? -3.631 27.722 15.921 1.00 51.12 87 SER A O 1
ATOM 689 N N . ASN A 1 88 ? -1.926 27.893 17.374 1.00 50.81 88 ASN A N 1
ATOM 690 C CA . ASN A 1 88 ? -0.864 28.147 16.406 1.00 50.81 88 ASN A CA 1
ATOM 691 C C . ASN A 1 88 ? -0.225 26.868 15.811 1.00 50.81 88 ASN A C 1
ATOM 693 O O . ASN A 1 88 ? 0.604 26.980 14.910 1.00 50.81 88 ASN A O 1
ATOM 697 N N . ILE A 1 89 ? -0.578 25.662 16.288 1.00 56.66 89 ILE A N 1
ATOM 698 C CA . ILE A 1 89 ? 0.053 24.378 15.897 1.00 56.66 89 ILE A CA 1
ATOM 699 C C . ILE A 1 89 ? -0.992 23.335 15.453 1.00 56.66 89 ILE A C 1
ATOM 701 O O . ILE A 1 89 ? -0.713 22.139 15.390 1.00 56.66 89 ILE A O 1
ATOM 705 N N . ILE A 1 90 ? -2.207 23.747 15.075 1.00 58.66 90 ILE A N 1
ATOM 706 C CA . ILE A 1 90 ? -3.129 22.829 14.391 1.00 58.66 90 ILE A CA 1
ATOM 707 C C . ILE A 1 90 ? -2.582 22.595 12.980 1.00 58.66 90 ILE A C 1
ATOM 709 O O . ILE A 1 90 ? -2.836 23.358 12.053 1.00 58.66 90 ILE A O 1
ATOM 713 N N . ARG A 1 91 ? -1.774 21.547 12.822 1.00 67.75 91 ARG A N 1
ATOM 714 C CA . ARG A 1 91 ? -1.412 21.005 11.510 1.00 67.75 91 ARG A CA 1
ATOM 715 C C . ARG A 1 91 ? -2.515 20.054 11.063 1.00 67.75 91 ARG A C 1
ATOM 717 O O . ARG A 1 91 ? -3.176 19.445 11.897 1.00 67.75 91 ARG A O 1
ATOM 724 N N . SER A 1 92 ? -2.680 19.871 9.759 1.00 69.00 92 SER A N 1
ATOM 725 C CA . SER A 1 92 ? -3.610 18.907 9.153 1.00 69.00 92 SER A CA 1
ATOM 726 C C . SER A 1 92 ? -3.141 17.447 9.325 1.00 69.00 92 SER A C 1
ATOM 728 O O . SER A 1 92 ? -3.088 16.650 8.383 1.00 69.00 92 SER A O 1
ATOM 730 N N . SER A 1 93 ? -2.736 17.098 10.546 1.00 78.56 93 SER A N 1
ATOM 731 C CA . SER A 1 93 ? -2.225 15.789 10.916 1.00 78.56 93 SER A CA 1
ATOM 732 C C . SER A 1 93 ? -3.363 14.886 11.397 1.00 78.56 93 SER A C 1
ATOM 734 O O . SER A 1 93 ? -4.355 15.376 11.939 1.00 78.56 93 SER A O 1
ATOM 736 N N . PRO A 1 94 ? -3.214 13.556 11.278 1.00 82.56 94 PRO A N 1
ATOM 737 C CA . PRO A 1 94 ? -4.150 12.622 11.893 1.00 82.56 94 PRO A CA 1
ATOM 738 C C . PRO A 1 94 ? -4.333 12.834 13.392 1.00 82.56 94 PRO A C 1
ATOM 740 O O . PRO A 1 94 ? -5.437 12.677 13.899 1.00 82.56 94 PRO A O 1
ATOM 743 N N . LEU A 1 95 ? -3.273 13.264 14.076 1.00 82.94 95 LEU A N 1
ATOM 744 C CA . LEU A 1 95 ? -3.313 13.554 15.500 1.00 82.94 95 LEU A CA 1
ATOM 745 C C . LEU A 1 95 ? -4.220 14.750 15.817 1.00 82.94 95 LEU A C 1
ATOM 747 O O . LEU A 1 95 ? -4.943 14.712 16.799 1.00 82.94 95 LEU A O 1
ATOM 751 N N . ALA A 1 96 ? -4.249 15.780 14.966 1.00 84.88 96 ALA A N 1
ATOM 752 C CA . ALA A 1 96 ? -5.137 16.925 15.168 1.00 84.88 96 ALA A CA 1
ATOM 753 C C . ALA A 1 96 ? -6.620 16.540 15.046 1.00 84.88 96 ALA A C 1
ATOM 755 O O . ALA A 1 96 ? -7.438 17.019 15.827 1.00 84.88 96 ALA A O 1
ATOM 756 N N . PHE A 1 97 ? -6.964 15.648 14.108 1.00 89.88 97 PHE A N 1
ATOM 757 C CA . PHE A 1 97 ? -8.317 15.089 14.016 1.00 89.88 97 PHE A CA 1
ATOM 758 C C . PHE A 1 97 ? -8.676 14.273 15.260 1.00 89.88 97 PHE A C 1
ATOM 760 O O . PHE A 1 97 ? -9.745 14.488 15.824 1.00 89.88 97 PHE A O 1
ATOM 767 N N . MET A 1 98 ? -7.773 13.392 15.709 1.00 88.94 98 MET A N 1
ATOM 768 C CA . MET A 1 98 ? -7.990 12.588 16.916 1.00 88.94 98 MET A CA 1
ATOM 769 C C . MET A 1 98 ? -8.162 13.461 18.156 1.00 88.94 98 MET A C 1
ATOM 771 O O . MET A 1 98 ? -9.141 13.297 18.864 1.00 88.94 98 MET A O 1
ATOM 775 N N . ASN A 1 99 ? -7.307 14.464 18.356 1.00 89.38 99 ASN A N 1
ATOM 776 C CA . ASN A 1 99 ? -7.406 15.359 19.508 1.00 89.38 99 ASN A CA 1
ATOM 777 C C . ASN A 1 99 ? -8.746 16.115 19.551 1.00 89.38 99 ASN A C 1
ATOM 779 O O . ASN A 1 99 ? -9.324 16.293 20.619 1.00 89.38 99 ASN A O 1
ATOM 783 N N . VAL A 1 100 ? -9.257 16.564 18.397 1.00 92.00 100 VAL A N 1
ATOM 784 C CA . VAL A 1 100 ? -10.571 17.227 18.315 1.00 92.00 100 VAL A CA 1
ATOM 785 C C . VAL A 1 100 ? -11.705 16.237 18.602 1.00 92.00 100 VAL A C 1
ATOM 787 O O . VAL A 1 100 ? -12.638 16.589 19.322 1.00 92.00 100 VAL A O 1
ATOM 790 N N . LEU A 1 101 ? -11.629 15.006 18.086 1.00 93.12 101 LEU A N 1
ATOM 791 C CA . LEU A 1 101 ? -12.606 13.949 18.377 1.00 93.12 101 LEU A CA 1
ATOM 792 C C . LEU A 1 101 ? -12.596 13.549 19.858 1.00 93.12 101 LEU A C 1
ATOM 794 O O . LEU A 1 101 ? -13.657 13.452 20.468 1.00 93.12 101 LEU A O 1
ATOM 798 N N . ASP A 1 102 ? -11.418 13.383 20.453 1.00 93.31 102 ASP A N 1
ATOM 799 C CA . ASP A 1 102 ? -11.258 13.031 21.863 1.00 93.31 102 ASP A CA 1
ATOM 800 C C . ASP A 1 102 ? -11.806 14.139 22.769 1.00 93.31 102 ASP A C 1
ATOM 802 O O . ASP A 1 102 ? -12.572 13.853 23.690 1.00 93.31 102 ASP A O 1
ATOM 806 N N . ALA A 1 103 ? -11.535 15.409 22.448 1.00 92.75 103 ALA A N 1
ATOM 807 C CA . ALA A 1 103 ? -12.114 16.544 23.164 1.00 92.75 103 ALA A CA 1
ATOM 808 C C . ALA A 1 103 ? -13.652 16.589 23.051 1.00 92.75 103 ALA A C 1
ATOM 810 O O . ALA A 1 103 ? -14.341 16.868 24.035 1.00 92.75 103 ALA A O 1
ATOM 811 N N . LEU A 1 104 ? -14.220 16.289 21.875 1.00 93.25 104 LEU A N 1
ATOM 812 C CA . LEU A 1 104 ? -15.676 16.187 21.701 1.00 93.25 104 LEU A CA 1
ATOM 813 C C . LEU A 1 104 ? -16.270 15.037 22.527 1.00 93.25 104 LEU A C 1
ATOM 815 O O . LEU A 1 104 ? -17.304 15.224 23.174 1.00 93.25 104 LEU A O 1
ATOM 819 N N . ARG A 1 105 ? -15.607 13.875 22.551 1.00 94.50 105 ARG A N 1
ATOM 820 C CA . ARG A 1 105 ? -16.020 12.709 23.348 1.00 94.50 105 ARG A CA 1
ATOM 821 C C . ARG A 1 105 ? -15.954 12.984 24.840 1.00 94.50 105 ARG A C 1
ATOM 823 O O . ARG A 1 105 ? -16.881 12.622 25.557 1.00 94.50 105 ARG A O 1
ATOM 830 N N . GLU A 1 106 ? -14.916 13.667 25.308 1.00 93.94 106 GLU A N 1
ATOM 831 C CA . GLU A 1 106 ? -14.795 14.079 26.705 1.00 93.94 106 GLU A CA 1
ATOM 832 C C . GLU A 1 106 ? -15.956 14.998 27.115 1.00 93.94 106 GLU A C 1
ATOM 834 O O . GLU A 1 106 ? -16.636 14.742 28.111 1.00 93.94 106 GLU A O 1
ATOM 839 N N . ILE A 1 107 ? -16.269 16.015 26.301 1.00 92.38 107 ILE A N 1
ATOM 840 C CA . ILE A 1 107 ? -17.426 16.894 26.530 1.00 92.38 107 ILE A CA 1
ATOM 841 C C . ILE A 1 107 ? -18.735 16.087 26.522 1.00 92.38 107 ILE A C 1
ATOM 843 O O . ILE A 1 107 ? -19.616 16.330 27.352 1.00 92.38 107 ILE A O 1
ATOM 847 N N . CYS A 1 108 ? -18.883 15.125 25.606 1.00 93.62 108 CYS A N 1
ATOM 848 C CA . CYS A 1 108 ? -20.060 14.259 25.545 1.00 93.62 108 CYS A CA 1
ATOM 849 C C . CYS A 1 108 ? -20.207 13.400 26.808 1.00 93.62 108 CYS A C 1
ATOM 851 O O . CYS A 1 108 ? -21.296 13.341 27.378 1.00 93.62 108 CYS A O 1
ATOM 853 N N . ASN A 1 109 ? -19.121 12.784 27.275 1.00 94.12 109 ASN A N 1
ATOM 854 C CA . ASN A 1 109 ? -19.098 11.956 28.480 1.00 94.12 109 ASN A CA 1
ATOM 855 C C . ASN A 1 109 ? -19.433 12.773 29.730 1.00 94.12 109 ASN A C 1
ATOM 857 O O . ASN A 1 109 ? -20.234 12.335 30.556 1.00 94.12 109 ASN A O 1
ATOM 861 N N . ASN A 1 110 ? -18.899 13.991 29.830 1.00 92.31 110 ASN A N 1
ATOM 862 C CA . ASN A 1 110 ? -19.220 14.899 30.925 1.00 92.31 110 ASN A CA 1
ATOM 863 C C . ASN A 1 110 ? -20.709 15.285 30.916 1.00 92.31 110 ASN A C 1
ATOM 865 O O . ASN A 1 110 ? -21.377 15.173 31.942 1.00 92.31 110 ASN A O 1
ATOM 869 N N . ASN A 1 111 ? -21.266 15.640 29.751 1.00 92.12 111 ASN A N 1
ATOM 870 C CA . ASN A 1 111 ? -22.701 15.921 29.617 1.00 92.12 111 ASN A CA 1
ATOM 871 C C . ASN A 1 111 ? -23.575 14.691 29.916 1.00 92.12 111 ASN A C 1
ATOM 873 O O . ASN A 1 111 ? -24.629 14.832 30.532 1.00 92.12 111 ASN A O 1
ATOM 877 N N . MET A 1 112 ? -23.146 13.490 29.513 1.00 93.62 112 MET A N 1
ATOM 878 C CA . MET A 1 112 ? -23.833 12.232 29.823 1.00 93.62 112 MET A CA 1
ATOM 879 C C . MET A 1 112 ? -23.847 11.965 31.332 1.00 93.62 112 MET A C 1
ATOM 881 O O . MET A 1 112 ? -24.880 11.576 31.874 1.00 93.62 112 MET A O 1
ATOM 885 N N . SER A 1 113 ? -22.728 12.206 32.020 1.00 93.94 113 SER A N 1
ATOM 886 C CA . SER A 1 113 ? -22.632 12.091 33.478 1.00 93.94 113 SER A CA 1
ATOM 887 C C . SER A 1 113 ? -23.603 13.052 34.173 1.00 93.94 113 SER A C 1
ATOM 889 O O . SER A 1 113 ? -24.424 12.625 34.986 1.00 93.94 113 SER A O 1
ATOM 891 N N . THR A 1 114 ? -23.619 14.329 33.766 1.00 91.31 114 THR A N 1
ATOM 892 C CA . THR A 1 114 ? -24.572 15.322 34.289 1.00 91.31 114 THR A CA 1
ATOM 893 C C . THR A 1 114 ? -26.026 14.927 34.011 1.00 91.31 114 THR A C 1
ATOM 895 O O . THR A 1 114 ? -26.864 14.988 34.908 1.00 91.31 114 THR A O 1
ATOM 898 N N . ALA A 1 115 ? -26.344 14.471 32.796 1.00 92.56 115 ALA A N 1
ATOM 899 C CA . ALA A 1 115 ? -27.685 13.994 32.458 1.00 92.56 115 ALA A CA 1
ATOM 900 C C . ALA A 1 115 ? -28.096 12.786 33.316 1.00 92.56 115 ALA A C 1
ATOM 902 O O . ALA A 1 115 ? -29.225 12.732 33.799 1.00 92.56 115 ALA A O 1
ATOM 903 N N . THR A 1 116 ? -27.175 11.851 33.561 1.00 94.44 116 THR A N 1
ATOM 904 C CA . THR A 1 116 ? -27.411 10.676 34.414 1.00 94.44 116 THR A CA 1
ATOM 905 C C . THR A 1 116 ? -27.729 11.098 35.847 1.00 94.44 116 THR A C 1
ATOM 907 O O . THR A 1 116 ? -28.710 10.617 36.413 1.00 94.44 116 THR A O 1
ATOM 910 N N . GLN A 1 117 ? -26.993 12.069 36.396 1.00 93.94 117 GLN A N 1
ATOM 911 C CA . GLN A 1 117 ? -27.264 12.631 37.721 1.00 93.94 117 GLN A CA 1
ATOM 912 C C . GLN A 1 117 ? -28.665 13.264 37.803 1.00 93.94 117 GLN A C 1
ATOM 914 O O . GLN A 1 117 ? -29.410 13.004 38.750 1.00 93.94 117 GLN A O 1
ATOM 919 N N . TYR A 1 118 ? -29.064 14.049 36.796 1.00 93.12 118 TYR A N 1
ATOM 920 C CA . TYR A 1 118 ? -30.419 14.607 36.718 1.00 93.12 118 TYR A CA 1
ATOM 921 C C . TYR A 1 118 ? -31.489 13.512 36.640 1.00 93.12 118 TYR A C 1
ATOM 923 O O . TYR A 1 118 ? -32.515 13.592 37.317 1.00 93.12 118 TYR A O 1
ATOM 931 N N . MET A 1 119 ? -31.251 12.455 35.859 1.00 92.44 119 MET A N 1
ATOM 932 C CA . MET A 1 119 ? -32.166 11.317 35.759 1.00 92.44 119 MET A CA 1
ATOM 933 C C . MET A 1 119 ? -32.311 10.557 37.079 1.00 92.44 119 MET A C 1
ATOM 935 O O . MET A 1 119 ? -33.414 10.119 37.405 1.00 92.44 119 MET A O 1
ATOM 939 N N . GLU A 1 120 ? -31.237 10.394 37.848 1.00 95.44 120 GLU A N 1
ATOM 940 C CA . GLU A 1 120 ? -31.289 9.779 39.177 1.00 95.44 120 GLU A CA 1
ATOM 941 C C . GLU A 1 120 ? -32.096 10.629 40.163 1.00 95.44 120 GLU A C 1
ATOM 943 O O . GLU A 1 120 ? -32.996 10.100 40.820 1.00 95.44 120 GLU A O 1
ATOM 948 N N . GLN A 1 121 ? -31.877 11.948 40.187 1.00 95.12 121 GLN A N 1
ATOM 949 C CA . GLN A 1 121 ? -32.676 12.869 41.005 1.00 95.12 121 GLN A CA 1
ATOM 950 C C . GLN A 1 121 ? -34.157 12.847 40.612 1.00 95.12 121 GLN A C 1
ATOM 952 O O . GLN A 1 121 ? -35.032 12.802 41.480 1.00 95.12 121 GLN A O 1
ATOM 957 N N . MET A 1 122 ? -34.460 12.823 39.309 1.00 93.94 122 MET A N 1
ATOM 958 C CA . MET A 1 122 ? -35.834 12.687 38.822 1.00 93.94 122 MET A CA 1
ATOM 959 C C . MET A 1 122 ? -36.459 11.360 39.258 1.00 93.94 122 MET A C 1
ATOM 961 O O . MET A 1 122 ? -37.602 11.348 39.708 1.00 93.94 122 MET A O 1
ATOM 965 N N . LYS A 1 123 ? -35.725 10.241 39.190 1.00 95.88 123 LYS A N 1
ATOM 966 C CA . LYS A 1 123 ? -36.213 8.935 39.667 1.00 95.88 123 LYS A CA 1
ATOM 967 C C . LYS A 1 123 ? -36.512 8.955 41.166 1.00 95.88 123 LYS A C 1
ATOM 969 O O . LYS A 1 123 ? -37.562 8.462 41.576 1.00 95.88 123 LYS A O 1
ATOM 974 N N . GLU A 1 124 ? -35.630 9.540 41.974 1.00 96.56 124 GLU A N 1
ATOM 975 C CA . GLU A 1 124 ? -35.823 9.642 43.423 1.00 96.56 124 GLU A CA 1
ATOM 976 C C . GLU A 1 124 ? -37.036 10.521 43.771 1.00 96.56 124 GLU A C 1
ATOM 978 O O . GLU A 1 124 ? -37.903 10.105 44.544 1.00 96.56 124 GLU A O 1
ATOM 983 N N . LYS A 1 125 ? -37.158 11.705 43.151 1.00 95.75 125 LYS A N 1
ATOM 984 C CA . LYS A 1 125 ? -38.308 12.599 43.360 1.00 95.75 125 LYS A CA 1
ATOM 985 C C . LYS A 1 125 ? -39.615 11.996 42.846 1.00 95.75 125 LYS A C 1
ATOM 987 O O . LYS A 1 125 ? -40.644 12.148 43.497 1.00 95.75 125 LYS A O 1
ATOM 992 N N . ALA A 1 126 ? -39.592 11.263 41.732 1.00 95.50 126 ALA A N 1
ATOM 993 C CA . ALA A 1 126 ? -40.761 10.554 41.215 1.00 95.50 126 ALA A CA 1
ATOM 994 C C . ALA A 1 126 ? -41.210 9.424 42.152 1.00 95.50 126 ALA A C 1
ATOM 996 O O . ALA A 1 126 ? -42.412 9.254 42.369 1.00 95.50 126 ALA A O 1
ATOM 997 N N . LYS A 1 127 ? -40.261 8.694 42.753 1.00 96.81 127 LYS A N 1
ATOM 998 C CA . LYS A 1 127 ? -40.552 7.685 43.779 1.00 96.81 127 LYS A CA 1
ATOM 999 C C . LYS A 1 127 ? -41.227 8.323 44.998 1.00 96.81 127 LYS A C 1
ATOM 1001 O O . LYS A 1 127 ? -42.329 7.908 45.351 1.00 96.81 127 LYS A O 1
ATOM 1006 N N . LYS A 1 128 ? -40.636 9.390 45.550 1.00 95.44 128 LYS A N 1
ATOM 1007 C CA . LYS A 1 128 ? -41.210 10.164 46.670 1.00 95.44 128 LYS A CA 1
ATOM 1008 C C . LYS A 1 128 ? -42.599 10.714 46.341 1.00 95.44 128 LYS A C 1
ATOM 1010 O O . LYS A 1 128 ? -43.516 10.614 47.147 1.00 95.44 128 LYS A O 1
ATOM 1015 N N . LEU A 1 129 ? -42.791 11.238 45.129 1.00 96.00 129 LEU A N 1
ATOM 1016 C CA . LEU A 1 129 ? -44.089 11.728 44.664 1.00 96.00 129 LEU A CA 1
ATOM 1017 C C . LEU A 1 129 ? -45.139 10.609 44.614 1.00 96.00 129 LEU A C 1
ATOM 1019 O O . LEU A 1 129 ? -46.287 10.830 44.993 1.00 96.00 129 LEU A O 1
ATOM 1023 N N . SER A 1 130 ? -44.763 9.419 44.138 1.00 95.88 130 SER A N 1
ATOM 1024 C CA . SER A 1 130 ? -45.651 8.253 44.094 1.00 95.88 130 SER A CA 1
ATOM 1025 C C . SER A 1 130 ? -46.049 7.792 45.498 1.00 95.88 130 SER A C 1
ATOM 1027 O O . SER A 1 130 ? -47.222 7.505 45.740 1.00 95.88 130 SER A O 1
ATOM 1029 N N . GLU A 1 131 ? -45.092 7.751 46.427 1.00 94.56 131 GLU A N 1
ATOM 1030 C CA . GLU A 1 131 ? -45.329 7.431 47.839 1.00 94.56 131 GLU A CA 1
ATOM 1031 C C . GLU A 1 131 ? -46.271 8.460 48.480 1.00 94.56 131 GLU A C 1
ATOM 1033 O O . GLU A 1 131 ? -47.283 8.077 49.072 1.00 94.56 131 GLU A O 1
ATOM 1038 N N . MET A 1 132 ? -46.020 9.756 48.263 1.00 94.00 132 MET A N 1
ATOM 1039 C CA . MET A 1 132 ? -46.827 10.840 48.827 1.00 94.00 132 MET A CA 1
ATOM 1040 C C . MET A 1 132 ? -48.248 10.884 48.252 1.00 94.00 132 MET A C 1
ATOM 1042 O O . MET A 1 132 ? -49.208 11.084 48.991 1.00 94.00 132 MET A O 1
ATOM 1046 N N . LYS A 1 133 ? -48.422 10.618 46.950 1.00 94.62 133 LYS A N 1
ATOM 1047 C CA . LYS A 1 133 ? -49.752 10.482 46.326 1.00 94.62 133 LYS A CA 1
ATOM 1048 C C . LYS A 1 133 ? -50.528 9.284 46.866 1.00 94.62 133 LYS A C 1
ATOM 1050 O O . LYS A 1 133 ? -51.730 9.393 47.096 1.00 94.62 133 LYS A O 1
ATOM 1055 N N . SER A 1 134 ? -49.855 8.151 47.076 1.00 93.88 134 SER A N 1
ATOM 1056 C CA . SER A 1 134 ? -50.464 6.976 47.707 1.00 93.88 134 SER A CA 1
ATOM 1057 C C . SER A 1 134 ? -50.891 7.286 49.144 1.00 93.88 134 SER A C 1
ATOM 1059 O O . SER A 1 134 ? -51.981 6.897 49.558 1.00 93.88 134 SER A O 1
ATOM 1061 N N . LEU A 1 135 ? -50.050 7.993 49.903 1.00 91.75 135 LEU A N 1
ATOM 1062 C CA . LEU A 1 135 ? -50.353 8.406 51.271 1.00 91.75 135 LEU A CA 1
ATOM 1063 C C . LEU A 1 135 ? -51.564 9.348 51.315 1.00 91.75 135 LEU A C 1
ATOM 1065 O O . LEU A 1 135 ? -52.527 9.062 52.023 1.00 91.75 135 LEU A O 1
ATOM 1069 N N . LEU A 1 136 ? -51.562 10.389 50.476 1.00 92.75 136 LEU A N 1
ATOM 1070 C CA . LEU A 1 136 ? -52.676 11.324 50.308 1.00 92.75 136 LEU A CA 1
ATOM 1071 C C . LEU A 1 136 ? -53.987 10.582 50.002 1.00 92.75 136 LEU A C 1
ATOM 1073 O O . LEU A 1 136 ? -54.986 10.790 50.683 1.00 92.75 136 LEU A O 1
ATOM 1077 N N . GLN A 1 137 ? -53.969 9.643 49.050 1.00 93.50 137 GLN A N 1
ATOM 1078 C CA . GLN A 1 137 ? -55.156 8.869 48.677 1.00 93.50 137 GLN A CA 1
ATOM 1079 C C . GLN A 1 137 ? -55.673 7.973 49.817 1.00 93.50 137 GLN A C 1
ATOM 1081 O O . GLN A 1 137 ? -56.883 7.770 49.942 1.00 93.50 137 GLN A O 1
ATOM 1086 N N . LYS A 1 138 ? -54.780 7.400 50.635 1.00 91.38 138 LYS A N 1
ATOM 1087 C CA . LYS A 1 138 ? -55.172 6.588 51.799 1.00 91.38 138 LYS A CA 1
ATOM 1088 C C . LYS A 1 138 ? -55.828 7.451 52.879 1.00 91.38 138 LYS A C 1
ATOM 1090 O O . LYS A 1 138 ? -56.879 7.060 53.385 1.00 91.38 138 LYS A O 1
ATOM 1095 N N . VAL A 1 139 ? -55.253 8.620 53.174 1.00 89.19 139 VAL A N 1
ATOM 1096 C CA . VAL A 1 139 ? -55.796 9.580 54.150 1.00 89.19 139 VAL A CA 1
ATOM 1097 C C . VAL A 1 139 ? -57.157 10.116 53.689 1.00 89.19 139 VAL A C 1
ATOM 1099 O O . VAL A 1 139 ? -58.097 10.121 54.480 1.00 89.19 139 VAL A O 1
ATOM 1102 N N . GLU A 1 140 ? -57.315 10.465 52.405 1.00 89.88 140 GLU A N 1
ATOM 1103 C CA . GLU A 1 140 ? -58.599 10.916 51.837 1.00 89.88 140 GLU A CA 1
ATOM 1104 C C . GLU A 1 140 ? -59.709 9.854 51.936 1.00 89.88 140 GLU A C 1
ATOM 1106 O O . GLU A 1 140 ? -60.871 10.194 52.153 1.00 89.88 140 GLU A O 1
ATOM 1111 N N . LYS A 1 141 ? -59.377 8.564 51.777 1.00 90.50 141 LYS A N 1
ATOM 1112 C CA . LYS A 1 141 ? -60.367 7.471 51.766 1.00 90.50 141 LYS A CA 1
ATOM 1113 C C . LYS A 1 141 ? -60.735 6.937 53.146 1.00 90.50 141 LYS A C 1
ATOM 1115 O O . LYS A 1 141 ? -61.874 6.518 53.342 1.00 90.50 141 LYS A O 1
ATOM 1120 N N . HIS A 1 142 ? -59.774 6.868 54.063 1.00 87.94 142 HIS A N 1
ATOM 1121 C CA . HIS A 1 142 ? -59.923 6.121 55.316 1.00 87.94 142 HIS A CA 1
ATOM 1122 C C . HIS A 1 142 ? -59.709 6.975 56.572 1.00 87.94 142 HIS A C 1
ATOM 1124 O O . HIS A 1 142 ? -59.903 6.476 57.682 1.00 87.94 142 HIS A O 1
ATOM 1130 N N . GLY A 1 143 ? -59.334 8.250 56.423 1.00 82.38 143 GLY A N 1
ATOM 1131 C CA . GLY A 1 143 ? -58.835 9.057 57.535 1.00 82.38 143 GLY A CA 1
ATOM 1132 C C . GLY A 1 143 ? -57.551 8.468 58.137 1.00 82.38 143 GLY A C 1
ATOM 1133 O O . GLY A 1 143 ? -56.938 7.559 57.578 1.00 82.38 143 GLY A O 1
ATOM 1134 N N . TRP A 1 144 ? -57.140 8.970 59.303 1.00 78.62 144 TRP A N 1
ATOM 1135 C CA . TRP A 1 144 ? -55.901 8.535 59.970 1.00 78.62 144 TRP A CA 1
ATOM 1136 C C . TRP A 1 144 ? -56.002 7.175 60.665 1.00 78.62 144 TRP A C 1
ATOM 1138 O O . TRP A 1 144 ? -54.991 6.514 60.874 1.00 78.62 144 TRP A O 1
ATOM 1148 N N . ASN A 1 145 ? -57.216 6.710 60.968 1.00 77.50 145 ASN A N 1
ATOM 1149 C CA . ASN A 1 145 ? -57.442 5.520 61.798 1.00 77.50 145 ASN A CA 1
ATOM 1150 C C . ASN A 1 145 ? -57.060 4.188 61.119 1.00 77.50 145 ASN A C 1
ATOM 1152 O O . ASN A 1 145 ? -57.171 3.139 61.746 1.00 77.50 145 ASN A O 1
ATOM 1156 N N . GLY A 1 146 ? -56.647 4.214 59.846 1.00 72.56 146 GLY A N 1
ATOM 1157 C CA . GLY A 1 146 ? -56.298 3.028 59.058 1.00 72.56 146 GLY A CA 1
ATOM 1158 C C . GLY A 1 146 ? -54.857 2.981 58.535 1.00 72.56 146 GLY A C 1
ATOM 1159 O O . GLY A 1 146 ? -54.568 2.114 57.712 1.00 72.56 146 GLY A O 1
ATOM 1160 N N . LEU A 1 147 ? -53.967 3.898 58.941 1.00 76.38 147 LEU A N 1
ATOM 1161 C CA . LEU A 1 147 ? -52.566 3.906 58.496 1.00 76.38 147 LEU A CA 1
ATOM 1162 C C . LEU A 1 147 ? -51.607 3.427 59.596 1.00 76.38 147 LEU A C 1
ATOM 1164 O O . LEU A 1 147 ? -51.427 4.100 60.601 1.00 76.38 147 LEU A O 1
ATOM 1168 N N . GLU A 1 148 ? -50.916 2.310 59.353 1.00 71.94 148 GLU A N 1
ATOM 1169 C CA . GLU A 1 148 ? -49.799 1.802 60.180 1.00 71.94 148 GLU A CA 1
ATOM 1170 C C . GLU A 1 148 ? -48.436 2.450 59.839 1.00 71.94 148 GLU A C 1
ATOM 1172 O O . GLU A 1 148 ? -47.381 1.911 60.159 1.00 71.94 148 GLU A O 1
ATOM 1177 N N . THR A 1 149 ? -48.414 3.581 59.134 1.00 65.00 149 THR A N 1
ATOM 1178 C CA . THR A 1 149 ? -47.165 4.210 58.663 1.00 65.00 149 THR A CA 1
ATOM 1179 C C . THR A 1 149 ? -46.629 5.266 59.629 1.00 65.00 149 THR A C 1
ATOM 1181 O O . THR A 1 149 ? -47.419 5.974 60.245 1.00 65.00 149 THR A O 1
ATOM 1184 N N . GLU A 1 150 ? -45.299 5.427 59.665 1.00 71.06 150 GLU A N 1
ATOM 1185 C CA . GLU A 1 150 ? -44.490 6.389 60.455 1.00 71.06 150 GLU A CA 1
ATOM 1186 C C . GLU A 1 150 ? -44.733 7.884 60.129 1.00 71.06 150 GLU A C 1
ATOM 1188 O O . GLU A 1 150 ? -43.815 8.700 60.148 1.00 71.06 150 GLU A O 1
ATOM 1193 N N . PHE A 1 151 ? -45.955 8.276 59.774 1.00 76.50 151 PHE A N 1
ATOM 1194 C CA . PHE A 1 151 ? -46.269 9.672 59.496 1.00 76.50 151 PHE A CA 1
ATOM 1195 C C . PHE A 1 151 ? -46.624 10.400 60.795 1.00 76.50 151 PHE A C 1
ATOM 1197 O O . PHE A 1 151 ? -47.611 10.066 61.452 1.00 76.50 151 PHE A O 1
ATOM 1204 N N . GLU A 1 152 ? -45.834 11.408 61.157 1.00 78.31 152 GLU A N 1
ATOM 1205 C CA . GLU A 1 152 ? -46.106 12.279 62.303 1.00 78.31 152 GLU A CA 1
ATOM 1206 C C . GLU A 1 152 ? -47.284 13.213 61.983 1.00 78.31 152 GLU A C 1
ATOM 1208 O O . GLU A 1 152 ? -47.115 14.286 61.407 1.00 78.31 152 GLU A O 1
ATOM 1213 N N . SER A 1 153 ? -48.503 12.783 62.321 1.00 80.31 153 SER A N 1
ATOM 1214 C CA . SER A 1 153 ? -49.709 13.606 62.166 1.00 80.31 153 SER A CA 1
ATOM 1215 C C . SER A 1 153 ? -49.704 14.779 63.148 1.00 80.31 153 SER A C 1
ATOM 1217 O O . SER A 1 153 ? -49.380 14.617 64.327 1.00 80.31 153 SER A O 1
ATOM 1219 N N . SER A 1 154 ? -50.149 15.953 62.694 1.00 83.88 154 SER A N 1
ATOM 1220 C CA . SER A 1 154 ? -50.326 17.122 63.559 1.00 83.88 154 SER A CA 1
ATOM 1221 C C . SER A 1 154 ? -51.586 17.040 64.437 1.00 83.88 154 SER A C 1
ATOM 1223 O O . SER A 1 154 ? -51.865 17.965 65.200 1.00 83.88 154 SER A O 1
ATOM 1225 N N . GLY A 1 155 ? -52.389 15.977 64.295 1.00 81.25 155 GLY A N 1
ATOM 1226 C CA . GLY A 1 155 ? -53.688 15.807 64.953 1.00 81.25 155 GLY A CA 1
ATOM 1227 C C . GLY A 1 155 ? -54.847 16.567 64.293 1.00 81.25 155 GLY A C 1
ATOM 1228 O O . GLY A 1 155 ? -55.993 16.383 64.704 1.00 81.25 155 GLY A O 1
ATOM 1229 N N . ASP A 1 156 ? -54.584 17.374 63.258 1.00 87.44 156 ASP A N 1
ATOM 1230 C CA . ASP A 1 156 ? -55.602 18.037 62.435 1.00 87.44 156 ASP A CA 1
ATOM 1231 C C . ASP A 1 156 ? -55.569 17.464 61.015 1.00 87.44 156 ASP A C 1
ATOM 1233 O O . ASP A 1 156 ? -54.688 17.754 60.206 1.00 87.44 156 ASP A O 1
ATOM 1237 N N . VAL A 1 157 ? -56.588 16.661 60.709 1.00 84.62 157 VAL A N 1
ATOM 1238 C CA . VAL A 1 157 ? -56.724 15.945 59.438 1.00 84.62 157 VAL A CA 1
ATOM 1239 C C . VAL A 1 157 ? -56.695 16.888 58.238 1.00 84.62 157 VAL A C 1
ATOM 1241 O O . VAL A 1 157 ? -56.106 16.545 57.215 1.00 84.62 157 VAL A O 1
ATOM 1244 N N . ASN A 1 158 ? -57.304 18.071 58.357 1.00 88.06 158 ASN A N 1
ATOM 1245 C CA . ASN A 1 158 ? -57.370 19.032 57.258 1.00 88.06 158 ASN A CA 1
ATOM 1246 C C . ASN A 1 158 ? -56.024 19.731 57.044 1.00 88.06 158 ASN A C 1
ATOM 1248 O O . ASN A 1 158 ? -55.636 19.967 55.899 1.00 88.06 158 ASN A O 1
ATOM 1252 N N . ALA A 1 159 ? -55.304 20.036 58.128 1.00 89.06 159 ALA A N 1
ATOM 1253 C CA . ALA A 1 159 ? -53.969 20.620 58.053 1.00 89.06 159 ALA A CA 1
ATOM 1254 C C . ALA A 1 159 ? -52.965 19.638 57.429 1.00 89.06 159 ALA A C 1
ATOM 1256 O O . ALA A 1 159 ? -52.231 20.014 56.514 1.00 89.06 159 ALA A O 1
ATOM 1257 N N . ASP A 1 160 ? -52.989 18.369 57.846 1.00 87.12 160 ASP A N 1
ATOM 1258 C CA . ASP A 1 160 ? -52.113 17.334 57.293 1.00 87.12 160 ASP A CA 1
ATOM 1259 C C . ASP A 1 160 ? -52.425 17.044 55.811 1.00 87.12 160 ASP A C 1
ATOM 1261 O O . ASP A 1 160 ? -51.508 16.918 54.998 1.00 87.12 160 ASP A O 1
ATOM 1265 N N . LEU A 1 161 ? -53.708 17.015 55.421 1.00 90.62 161 LEU A N 1
ATOM 1266 C CA . LEU A 1 161 ? -54.131 16.931 54.013 1.00 90.62 161 LEU A CA 1
ATOM 1267 C C . LEU A 1 161 ? -53.592 18.102 53.185 1.00 90.62 161 LEU A C 1
ATOM 1269 O O . LEU A 1 161 ? -53.051 17.888 52.099 1.00 90.62 161 LEU A O 1
ATOM 1273 N N . GLY A 1 162 ? -53.696 19.326 53.707 1.00 92.25 162 GLY A N 1
ATOM 1274 C CA . GLY A 1 162 ? -53.141 20.517 53.066 1.00 92.25 162 GLY A CA 1
ATOM 1275 C C . GLY A 1 162 ? -51.619 20.438 52.907 1.00 92.25 162 GLY A C 1
ATOM 1276 O O . GLY A 1 162 ? -51.093 20.738 51.835 1.00 92.25 162 GLY A O 1
ATOM 1277 N N . ASN A 1 163 ? -50.908 19.966 53.934 1.00 92.19 163 ASN A N 1
ATOM 1278 C CA . ASN A 1 163 ? -49.457 19.770 53.893 1.00 92.19 163 ASN A CA 1
ATOM 1279 C C . ASN A 1 163 ? -49.050 18.718 52.849 1.00 92.19 163 ASN A C 1
ATOM 1281 O O . ASN A 1 163 ? -48.145 18.966 52.053 1.00 92.19 163 ASN A O 1
ATOM 1285 N N . LEU A 1 164 ? -49.753 17.582 52.791 1.00 92.62 164 LEU A N 1
ATOM 1286 C CA . LEU A 1 164 ? -49.524 16.528 51.797 1.00 92.62 164 LEU A CA 1
ATOM 1287 C C . LEU A 1 164 ? -49.790 17.012 50.366 1.00 92.62 164 LEU A C 1
ATOM 1289 O O . LEU A 1 164 ? -49.005 16.721 49.463 1.00 92.62 164 LEU A O 1
ATOM 1293 N N . GLN A 1 165 ? -50.864 17.773 50.143 1.00 95.44 165 GLN A N 1
ATOM 1294 C CA . GLN A 1 165 ? -51.167 18.362 48.834 1.00 95.44 165 GLN A CA 1
ATOM 1295 C C . GLN A 1 165 ? -50.095 19.367 48.398 1.00 95.44 165 GLN A C 1
ATOM 1297 O O . GLN A 1 165 ? -49.638 19.317 47.253 1.00 95.44 165 GLN A O 1
ATOM 1302 N N . ASN A 1 166 ? -49.649 20.235 49.310 1.00 95.75 166 ASN A N 1
ATOM 1303 C CA . ASN A 1 166 ? -48.563 21.180 49.050 1.00 95.75 166 ASN A CA 1
ATOM 1304 C C . ASN A 1 166 ? -47.252 20.456 48.718 1.00 95.75 166 ASN A C 1
ATOM 1306 O O . ASN A 1 166 ? -46.543 20.857 47.797 1.00 95.75 166 ASN A O 1
ATOM 1310 N N . GLU A 1 167 ? -46.950 19.362 49.416 1.00 95.12 167 GLU A N 1
ATOM 1311 C CA . GLU A 1 167 ? -45.752 18.558 49.178 1.00 95.12 167 GLU A CA 1
ATOM 1312 C C . GLU A 1 167 ? -45.795 17.827 47.827 1.00 95.12 167 GLU A C 1
ATOM 1314 O O . GLU A 1 167 ? -44.815 17.830 47.079 1.00 95.12 167 GLU A O 1
ATOM 1319 N N . VAL A 1 168 ? -46.949 17.260 47.460 1.00 96.19 168 VAL A N 1
ATOM 1320 C CA . VAL A 1 168 ? -47.181 16.676 46.129 1.00 96.19 168 VAL A CA 1
ATOM 1321 C C . VAL A 1 168 ? -46.986 17.729 45.037 1.00 96.19 168 VAL A C 1
ATOM 1323 O O . VAL A 1 168 ? -46.294 17.461 44.052 1.00 96.19 168 VAL A O 1
ATOM 1326 N N . LEU A 1 169 ? -47.549 18.929 45.212 1.00 96.38 169 LEU A N 1
ATOM 1327 C CA . LEU A 1 169 ? -47.402 20.028 44.257 1.00 96.38 169 LEU A CA 1
ATOM 1328 C C . LEU A 1 169 ? -45.941 20.492 44.144 1.00 96.38 169 LEU A C 1
ATOM 1330 O O . LEU A 1 169 ? -45.454 20.733 43.034 1.00 96.38 169 LEU A O 1
ATOM 1334 N N . ARG A 1 170 ? -45.220 20.564 45.271 1.00 96.88 170 ARG A N 1
ATOM 1335 C CA . ARG A 1 170 ? -43.787 20.882 45.316 1.00 96.88 170 ARG A CA 1
ATOM 1336 C C . ARG A 1 170 ? -42.975 19.861 44.528 1.00 96.88 170 ARG A C 1
ATOM 1338 O O . ARG A 1 170 ? -42.259 20.242 43.611 1.00 96.88 170 ARG A O 1
ATOM 1345 N N . LEU A 1 171 ? -43.145 18.568 44.805 1.00 96.06 171 LEU A N 1
ATOM 1346 C CA . LEU A 1 171 ? -42.433 17.496 44.101 1.00 96.06 171 LEU A CA 1
ATOM 1347 C C . LEU A 1 171 ? -42.754 17.460 42.597 1.00 96.06 171 LEU A C 1
ATOM 1349 O O . LEU A 1 171 ? -41.871 17.177 41.790 1.00 96.06 171 LEU A O 1
ATOM 1353 N N . GLN A 1 172 ? -43.992 17.768 42.196 1.00 96.75 172 GLN A N 1
ATOM 1354 C CA . GLN A 1 172 ? -44.349 17.912 40.779 1.00 96.75 172 GLN A CA 1
ATOM 1355 C C . GLN A 1 172 ? -43.645 19.100 40.119 1.00 96.75 172 GLN A C 1
ATOM 1357 O O . GLN A 1 172 ? -43.151 18.968 39.000 1.00 96.75 172 GLN A O 1
ATOM 1362 N N . THR A 1 173 ? -43.585 20.238 40.812 1.00 96.50 173 THR A N 1
ATOM 1363 C CA . THR A 1 173 ? -42.891 21.442 40.333 1.00 96.50 173 THR A CA 1
ATOM 1364 C C . THR A 1 173 ? -41.393 21.182 40.198 1.00 96.50 173 THR A C 1
ATOM 1366 O O . THR A 1 173 ? -40.805 21.492 39.166 1.00 96.50 173 THR A O 1
ATOM 1369 N N . ASP A 1 174 ? -40.796 20.533 41.193 1.00 95.19 174 ASP A N 1
ATOM 1370 C CA . ASP A 1 174 ? -39.393 20.135 41.195 1.00 95.19 174 ASP A CA 1
ATOM 1371 C C . ASP A 1 174 ? -39.052 19.181 40.041 1.00 95.19 174 ASP A C 1
ATOM 1373 O O . ASP A 1 174 ? -38.024 19.342 39.390 1.00 95.19 174 ASP A O 1
ATOM 1377 N N . LEU A 1 175 ? -39.899 18.180 39.773 1.00 95.81 175 LEU A N 1
ATOM 1378 C CA . LEU A 1 175 ? -39.707 17.266 38.641 1.00 95.81 175 LEU A CA 1
ATOM 1379 C C . LEU A 1 175 ? -39.781 17.995 37.300 1.00 95.81 175 LEU A C 1
ATOM 1381 O O . LEU A 1 175 ? -38.992 17.705 36.406 1.00 95.81 175 LEU A O 1
ATOM 1385 N N . PHE A 1 176 ? -40.708 18.944 37.164 1.00 96.00 176 PHE A N 1
ATOM 1386 C CA . PHE A 1 176 ? -40.815 19.766 35.963 1.00 96.00 176 PHE A CA 1
ATOM 1387 C C . PHE A 1 176 ? -39.572 20.644 35.761 1.00 96.00 176 PHE A C 1
ATOM 1389 O O . PHE A 1 176 ? -39.064 20.735 34.647 1.00 96.00 176 PHE A O 1
ATOM 1396 N N . GLN A 1 177 ? -39.043 21.240 36.834 1.00 95.69 177 GLN A N 1
ATOM 1397 C CA . GLN A 1 177 ? -37.799 22.014 36.780 1.00 95.69 177 GLN A CA 1
ATOM 1398 C C . GLN A 1 177 ? -36.603 21.144 36.369 1.00 95.69 177 GLN A C 1
ATOM 1400 O O . GLN A 1 177 ? -35.844 21.542 35.489 1.00 95.69 177 GLN A O 1
ATOM 1405 N N . LEU A 1 178 ? -36.472 19.935 36.930 1.00 94.56 178 LEU A N 1
ATOM 1406 C CA . LEU A 1 178 ? -35.407 18.999 36.548 1.00 94.56 178 LEU A CA 1
ATOM 1407 C C . LEU A 1 178 ? -35.508 18.560 35.074 1.00 94.56 178 LEU A C 1
ATOM 1409 O O . LEU A 1 178 ? -34.477 18.435 34.415 1.00 94.56 178 LEU A O 1
ATOM 1413 N N . ASP A 1 179 ? -36.717 18.354 34.534 1.00 94.88 179 ASP A N 1
ATOM 1414 C CA . ASP A 1 179 ? -36.902 18.055 33.102 1.00 94.88 179 ASP A CA 1
ATOM 1415 C C . ASP A 1 179 ? -36.476 19.235 32.212 1.00 94.88 179 ASP A C 1
ATOM 1417 O O . ASP A 1 179 ? -35.741 19.050 31.236 1.00 94.88 179 ASP A O 1
ATOM 1421 N N . GLU A 1 180 ? -36.887 20.456 32.569 1.00 95.44 180 GLU A N 1
ATOM 1422 C CA . GLU A 1 180 ? -36.507 21.678 31.849 1.00 95.44 180 GLU A CA 1
ATOM 1423 C C . GLU A 1 180 ? -34.986 21.915 31.877 1.00 95.44 180 GLU A C 1
ATOM 1425 O O . GLU A 1 180 ? -34.412 22.307 30.859 1.00 95.44 180 GLU A O 1
ATOM 1430 N N . GLU A 1 181 ? -34.307 21.600 32.984 1.00 93.50 181 GLU A N 1
ATOM 1431 C CA . GLU A 1 181 ? -32.841 21.660 33.089 1.00 93.50 181 GLU A CA 1
ATOM 1432 C C . GLU A 1 181 ? -32.131 20.543 32.304 1.00 93.50 181 GLU A C 1
ATOM 1434 O O . GLU A 1 181 ? -31.057 20.760 31.734 1.00 93.50 181 GLU A O 1
ATOM 1439 N N . CYS A 1 182 ? -32.731 19.353 32.205 1.00 93.31 182 CYS A N 1
ATOM 1440 C CA . CYS A 1 182 ? -32.146 18.207 31.504 1.00 93.31 182 CYS A CA 1
ATOM 1441 C C . CYS A 1 182 ? -32.250 18.326 29.967 1.00 93.31 182 CYS A C 1
ATOM 1443 O O . CYS A 1 182 ? -31.335 17.945 29.223 1.00 93.31 182 CYS A O 1
ATOM 1445 N N . ARG A 1 183 ? -33.342 18.906 29.453 1.00 93.44 183 ARG A N 1
ATOM 1446 C CA . ARG A 1 183 ? -33.606 19.071 28.010 1.00 93.44 183 ARG A CA 1
ATOM 1447 C C . ARG A 1 183 ? -32.481 19.761 27.206 1.00 93.44 183 ARG A C 1
ATOM 1449 O O . ARG A 1 183 ? -32.145 19.256 26.121 1.00 93.44 183 ARG A O 1
ATOM 1456 N N . PRO A 1 184 ? -31.865 20.876 27.654 1.00 93.19 184 PRO A N 1
ATOM 1457 C CA . PRO A 1 184 ? -30.755 21.497 26.931 1.00 93.19 184 PRO A CA 1
ATOM 1458 C C . PRO A 1 184 ? -29.507 20.607 26.879 1.00 93.19 184 PRO A C 1
ATOM 1460 O O . PRO A 1 184 ? -28.808 20.626 25.864 1.00 93.19 184 PRO A O 1
ATOM 1463 N N . ILE A 1 185 ? -29.250 19.783 27.903 1.00 91.56 185 ILE A N 1
ATOM 1464 C CA . ILE A 1 185 ? -28.110 18.850 27.928 1.00 91.56 185 ILE A CA 1
ATOM 1465 C C . ILE A 1 185 ? -28.284 17.796 26.832 1.00 91.56 185 ILE A C 1
ATOM 1467 O O . ILE A 1 185 ? -27.404 17.629 25.986 1.00 91.56 185 ILE A O 1
ATOM 1471 N N . HIS A 1 186 ? -29.458 17.166 26.753 1.00 91.12 186 HIS A N 1
ATOM 1472 C CA . HIS A 1 186 ? -29.758 16.208 25.685 1.00 91.12 186 HIS A CA 1
ATOM 1473 C C . HIS A 1 186 ? -29.680 16.825 24.285 1.00 91.12 186 HIS A C 1
ATOM 1475 O O . HIS A 1 186 ? -29.230 16.172 23.342 1.00 91.12 186 HIS A O 1
ATOM 1481 N N . THR A 1 187 ? -30.105 18.081 24.134 1.00 93.88 187 THR A N 1
ATOM 1482 C CA . THR A 1 187 ? -30.009 18.796 22.854 1.00 93.88 187 THR A CA 1
ATOM 1483 C C . THR A 1 187 ? -28.548 19.005 22.453 1.00 93.88 187 THR A C 1
ATOM 1485 O O . THR A 1 187 ? -28.183 18.697 21.317 1.00 93.88 187 THR A O 1
ATOM 1488 N N . LYS A 1 188 ? -27.692 19.436 23.390 1.00 92.25 188 LYS A N 1
ATOM 1489 C CA . LYS A 1 188 ? -26.244 19.574 23.166 1.00 92.25 188 LYS A CA 1
ATOM 1490 C C . LYS A 1 188 ? -25.577 18.239 22.833 1.00 92.25 188 LYS A C 1
ATOM 1492 O O . LYS A 1 188 ? -24.770 18.188 21.914 1.00 92.25 188 LYS A O 1
ATOM 1497 N N . MET A 1 189 ? -25.945 17.148 23.504 1.00 91.94 189 MET A N 1
ATOM 1498 C CA . MET A 1 189 ? -25.403 15.816 23.200 1.00 91.94 189 MET A CA 1
ATOM 1499 C C . MET A 1 189 ? -25.739 15.358 21.778 1.00 91.94 189 MET A C 1
ATOM 1501 O O . MET A 1 189 ? -24.873 14.851 21.071 1.00 91.94 189 MET A O 1
ATOM 1505 N N . ARG A 1 190 ? -26.974 15.584 21.308 1.00 94.00 190 ARG A N 1
ATOM 1506 C CA . ARG A 1 190 ? -27.333 15.282 19.910 1.00 94.00 190 ARG A CA 1
ATOM 1507 C C . ARG A 1 190 ? -26.531 16.123 18.918 1.00 94.00 190 ARG A C 1
ATOM 1509 O O . ARG A 1 190 ? -26.144 15.609 17.874 1.00 94.00 190 ARG A O 1
ATOM 1516 N N . GLN A 1 191 ? -26.278 17.393 19.242 1.00 94.56 191 GLN A N 1
ATOM 1517 C CA . GLN A 1 191 ? -25.429 18.262 18.425 1.00 94.56 191 GLN A CA 1
ATOM 1518 C C . GLN A 1 191 ? -23.983 17.753 18.379 1.00 94.56 191 GLN A C 1
ATOM 1520 O O . GLN A 1 191 ? -23.435 17.656 17.285 1.00 94.56 191 GLN A O 1
ATOM 1525 N N . ILE A 1 192 ? -23.404 17.355 19.521 1.00 93.25 192 ILE A N 1
ATOM 1526 C CA . ILE A 1 192 ? -22.058 16.758 19.587 1.00 93.25 192 ILE A CA 1
ATOM 1527 C C . ILE A 1 192 ? -21.982 15.515 18.704 1.00 93.25 192 ILE A C 1
ATOM 1529 O O . ILE A 1 192 ? -21.118 15.447 17.838 1.00 93.25 192 ILE A O 1
ATOM 1533 N N . ASN A 1 193 ? -22.934 14.589 18.840 1.00 93.06 193 ASN A N 1
ATOM 1534 C CA . ASN A 1 193 ? -22.949 13.368 18.036 1.00 93.06 193 ASN A CA 1
ATOM 1535 C C . ASN A 1 193 ? -23.088 13.663 16.534 1.00 93.06 193 ASN A C 1
ATOM 1537 O O . ASN A 1 193 ? -22.508 12.962 15.709 1.00 93.06 193 ASN A O 1
ATOM 1541 N N . SER A 1 194 ? -23.856 14.687 16.145 1.00 96.50 194 SER A N 1
ATOM 1542 C CA . SER A 1 194 ? -23.942 15.101 14.738 1.00 96.50 194 SER A CA 1
ATOM 1543 C C . SER A 1 194 ? -22.596 15.617 14.228 1.00 96.50 194 SER A C 1
ATOM 1545 O O . SER A 1 194 ? -22.171 15.238 13.141 1.00 96.50 194 SER A O 1
ATOM 1547 N N . ILE A 1 195 ? -21.919 16.452 15.023 1.00 95.38 195 ILE A N 1
ATOM 1548 C CA . ILE A 1 195 ? -20.610 17.018 14.686 1.00 95.38 195 ILE A CA 1
ATOM 1549 C C . ILE A 1 195 ? -19.542 15.923 14.611 1.00 95.38 195 ILE A C 1
ATOM 1551 O O . ILE A 1 195 ? -18.737 15.943 13.686 1.00 95.38 195 ILE A O 1
ATOM 1555 N N . GLU A 1 196 ? -19.549 14.964 15.539 1.00 94.62 196 GLU A N 1
ATOM 1556 C CA . GLU A 1 196 ? -18.634 13.817 15.542 1.00 94.62 196 GLU A CA 1
ATOM 1557 C C . GLU A 1 196 ? -18.786 13.002 14.253 1.00 94.62 196 GLU A C 1
ATOM 1559 O O . GLU A 1 196 ? -17.814 12.826 13.522 1.00 94.62 196 GLU A O 1
ATOM 1564 N N . ASN A 1 197 ? -20.017 12.623 13.894 1.00 94.94 197 ASN A N 1
ATOM 1565 C CA . ASN A 1 197 ? -20.292 11.889 12.655 1.00 94.94 197 ASN A CA 1
ATOM 1566 C C . ASN A 1 197 ? -19.872 12.666 11.393 1.00 94.94 197 ASN A C 1
ATOM 1568 O O . ASN A 1 197 ? -19.375 12.081 10.427 1.00 94.94 197 ASN A O 1
ATOM 1572 N N . ASP A 1 198 ? -20.090 13.982 11.365 1.00 95.69 198 ASP A N 1
ATOM 1573 C CA . ASP A 1 198 ? -19.688 14.826 10.237 1.00 95.69 198 ASP A CA 1
ATOM 1574 C C . ASP A 1 198 ? -18.163 14.995 10.159 1.00 95.69 198 ASP A C 1
ATOM 1576 O O . ASP A 1 198 ? -17.605 15.095 9.058 1.00 95.69 198 ASP A O 1
ATOM 1580 N N . LEU A 1 199 ? -17.481 15.012 11.308 1.00 94.75 199 LEU A N 1
ATOM 1581 C CA . LEU A 1 199 ? -16.028 15.083 11.393 1.00 94.75 199 LEU A CA 1
ATOM 1582 C C . LEU A 1 199 ? -15.378 13.763 10.969 1.00 94.75 199 LEU A C 1
ATOM 1584 O O . LEU A 1 199 ? -14.445 13.814 10.173 1.00 94.75 199 LEU A O 1
ATOM 1588 N N . GLU A 1 200 ? -15.901 12.612 11.399 1.00 93.56 200 GLU A N 1
ATOM 1589 C CA . GLU A 1 200 ? -15.436 11.282 10.972 1.00 93.56 200 GLU A CA 1
ATOM 1590 C C . GLU A 1 200 ? -15.573 11.108 9.450 1.00 93.56 200 GLU A C 1
ATOM 1592 O O . GLU A 1 200 ? -14.601 10.804 8.756 1.00 93.56 200 GLU A O 1
ATOM 1597 N N . LYS A 1 201 ? -16.744 11.431 8.880 1.00 95.25 201 LYS A N 1
ATOM 1598 C CA . LYS A 1 201 ? -16.946 11.399 7.417 1.00 95.25 201 LYS A CA 1
ATOM 1599 C C . LYS A 1 201 ? -15.989 12.327 6.676 1.00 95.25 201 LYS A C 1
ATOM 1601 O O . LYS A 1 201 ? -15.514 12.009 5.583 1.00 95.25 201 LYS A O 1
ATOM 1606 N N . TYR A 1 202 ? -15.744 13.515 7.226 1.00 94.88 202 TYR A N 1
ATOM 1607 C CA . TYR A 1 202 ? -14.810 14.461 6.630 1.00 94.88 202 TYR A CA 1
ATOM 1608 C C . TYR A 1 202 ? -13.364 13.964 6.723 1.00 94.88 202 TYR A C 1
ATOM 1610 O O . TYR A 1 202 ? -12.630 14.093 5.748 1.00 94.88 202 TYR A O 1
ATOM 1618 N N . GLN A 1 203 ? -12.973 13.366 7.847 1.00 93.50 203 GLN A N 1
ATOM 1619 C CA . GLN A 1 203 ? -11.658 12.776 8.076 1.00 93.50 203 GLN A CA 1
ATOM 1620 C C . GLN A 1 203 ? -11.367 11.658 7.064 1.00 93.50 203 GLN A C 1
ATOM 1622 O O . GLN A 1 203 ? -10.323 11.687 6.408 1.00 93.50 203 GLN A O 1
ATOM 1627 N N . ASP A 1 204 ? -12.308 10.736 6.857 1.00 92.38 204 ASP A N 1
ATOM 1628 C CA . ASP A 1 204 ? -12.176 9.654 5.874 1.00 92.38 204 ASP A CA 1
ATOM 1629 C C . ASP A 1 204 ? -12.012 10.192 4.446 1.00 92.38 204 ASP A C 1
ATOM 1631 O O . ASP A 1 204 ? -11.104 9.793 3.704 1.00 92.38 204 ASP A O 1
ATOM 1635 N N . ASN A 1 205 ? -12.858 11.155 4.064 1.00 94.00 205 ASN A N 1
ATOM 1636 C CA . ASN A 1 205 ? -12.789 11.801 2.755 1.00 94.00 205 ASN A CA 1
ATOM 1637 C C . ASN A 1 205 ? -11.478 12.573 2.562 1.00 94.00 205 ASN A C 1
ATOM 1639 O O . ASN A 1 205 ? -10.867 12.497 1.489 1.00 94.00 205 ASN A O 1
ATOM 1643 N N . TYR A 1 206 ? -11.027 13.285 3.597 1.00 93.38 206 TYR A N 1
ATOM 1644 C CA . TYR A 1 206 ? -9.769 14.020 3.605 1.00 93.38 206 TYR A CA 1
ATOM 1645 C C . TYR A 1 206 ? -8.586 13.071 3.396 1.00 93.38 206 TYR A C 1
ATOM 1647 O O . TYR A 1 206 ? -7.798 13.281 2.473 1.00 93.38 206 TYR A O 1
ATOM 1655 N N . PHE A 1 207 ? -8.483 11.982 4.165 1.00 90.19 207 PHE A N 1
ATOM 1656 C CA . PHE A 1 207 ? -7.377 11.034 4.013 1.00 90.19 207 PHE A CA 1
ATOM 1657 C C . PHE A 1 207 ? -7.398 10.301 2.681 1.00 90.19 207 PHE A C 1
ATOM 1659 O O . PHE A 1 207 ? -6.345 10.154 2.056 1.00 90.19 207 PHE A O 1
ATOM 1666 N N . SER A 1 208 ? -8.574 9.882 2.212 1.00 90.31 208 SER A N 1
ATOM 1667 C CA . SER A 1 208 ? -8.712 9.242 0.904 1.00 90.31 208 SER A CA 1
ATOM 1668 C C . SER A 1 208 ? -8.229 10.169 -0.216 1.00 90.31 208 SER A C 1
ATOM 1670 O O . SER A 1 208 ? -7.381 9.781 -1.029 1.00 90.31 208 SER A O 1
ATOM 1672 N N . THR A 1 209 ? -8.690 11.423 -0.217 1.00 91.25 209 THR A N 1
ATOM 1673 C CA . THR A 1 209 ? -8.331 12.425 -1.232 1.00 91.25 209 THR A CA 1
ATOM 1674 C C . THR A 1 209 ? -6.855 12.809 -1.144 1.00 91.25 209 THR A C 1
ATOM 1676 O O . THR A 1 209 ? -6.151 12.806 -2.156 1.00 91.25 209 THR A O 1
ATOM 1679 N N . MET A 1 210 ? -6.339 13.050 0.062 1.00 91.31 210 MET A N 1
ATOM 1680 C CA . MET A 1 210 ? -4.932 13.378 0.293 1.00 91.31 210 MET A CA 1
ATOM 1681 C C . MET A 1 210 ? -4.006 12.239 -0.154 1.00 91.31 210 MET A C 1
ATOM 1683 O O . MET A 1 210 ? -3.004 12.468 -0.834 1.00 91.31 210 MET A O 1
ATOM 1687 N N . ALA A 1 211 ? -4.361 10.988 0.151 1.00 87.62 211 ALA A N 1
ATOM 1688 C CA . ALA A 1 211 ? -3.611 9.819 -0.297 1.00 87.62 211 ALA A CA 1
ATOM 1689 C C . ALA A 1 211 ? -3.630 9.665 -1.826 1.00 87.62 211 ALA A C 1
ATOM 1691 O O . ALA A 1 211 ? -2.660 9.181 -2.413 1.00 87.62 211 ALA A O 1
ATOM 1692 N N . GLN A 1 212 ? -4.719 10.045 -2.499 1.00 89.62 212 GLN A N 1
ATOM 1693 C CA . GLN A 1 212 ? -4.766 10.078 -3.962 1.00 89.62 212 GLN A CA 1
ATOM 1694 C C . GLN A 1 212 ? -3.869 11.186 -4.526 1.00 89.62 212 GLN A C 1
ATOM 1696 O O . GLN A 1 212 ? -3.036 10.896 -5.385 1.00 89.62 212 GLN A O 1
ATOM 1701 N N . LEU A 1 213 ? -3.962 12.416 -4.009 1.00 91.94 213 LEU A N 1
ATOM 1702 C CA . LEU A 1 213 ? -3.135 13.543 -4.453 1.00 91.94 213 LEU A CA 1
ATOM 1703 C C . LEU A 1 213 ? -1.639 13.262 -4.275 1.00 91.94 213 LEU A C 1
ATOM 1705 O O . LEU A 1 213 ? -0.869 13.445 -5.216 1.00 91.94 213 LEU A O 1
ATOM 1709 N N . ARG A 1 214 ? -1.228 12.726 -3.118 1.00 91.12 214 ARG A N 1
ATOM 1710 C CA . ARG A 1 214 ? 0.170 12.341 -2.858 1.00 91.12 214 ARG A CA 1
ATOM 1711 C C . ARG A 1 214 ? 0.652 11.228 -3.790 1.00 91.12 214 ARG A C 1
ATOM 1713 O O . ARG A 1 214 ? 1.782 11.287 -4.269 1.00 91.12 214 ARG A O 1
ATOM 1720 N N . ARG A 1 215 ? -0.204 10.251 -4.124 1.00 90.12 215 ARG A N 1
ATOM 1721 C CA . ARG A 1 215 ? 0.118 9.213 -5.123 1.00 90.12 215 ARG A CA 1
ATOM 1722 C C . ARG A 1 215 ? 0.326 9.801 -6.515 1.00 90.12 215 ARG A C 1
ATOM 1724 O O . ARG A 1 215 ? 1.272 9.411 -7.193 1.00 90.12 215 ARG A O 1
ATOM 1731 N N . VAL A 1 216 ? -0.534 10.723 -6.948 1.00 91.81 216 VAL A N 1
ATOM 1732 C CA . VAL A 1 216 ? -0.370 11.387 -8.250 1.00 91.81 216 VAL A CA 1
ATOM 1733 C C . VAL A 1 216 ? 0.888 12.256 -8.251 1.00 91.81 216 VAL A C 1
ATOM 1735 O O . VAL A 1 216 ? 1.677 12.155 -9.185 1.00 91.81 216 VAL A O 1
ATOM 1738 N N . HIS A 1 217 ? 1.135 13.022 -7.186 1.00 92.69 217 HIS A N 1
ATOM 1739 C CA . HIS A 1 217 ? 2.360 13.806 -7.020 1.00 92.69 217 HIS A CA 1
ATOM 1740 C C . HIS A 1 217 ? 3.618 12.928 -7.123 1.00 92.69 217 HIS A C 1
ATOM 1742 O O . HIS A 1 217 ? 4.527 13.245 -7.887 1.00 92.69 217 HIS A O 1
ATOM 1748 N N . GLY A 1 218 ? 3.643 11.785 -6.427 1.00 86.62 218 GLY A N 1
ATOM 1749 C CA . GLY A 1 218 ? 4.744 10.821 -6.502 1.00 86.62 218 GLY A CA 1
ATOM 1750 C C . GLY A 1 218 ? 4.950 10.249 -7.909 1.00 86.62 218 GLY A C 1
ATOM 1751 O O . GLY A 1 218 ? 6.080 10.176 -8.382 1.00 86.62 218 GLY A O 1
ATOM 1752 N N . ARG A 1 219 ? 3.867 9.917 -8.627 1.00 91.50 219 ARG A N 1
ATOM 1753 C CA . ARG A 1 219 ? 3.954 9.446 -10.023 1.00 91.50 219 ARG A CA 1
ATOM 1754 C C . ARG A 1 219 ? 4.511 10.511 -10.964 1.00 91.50 219 ARG A C 1
ATOM 1756 O O . ARG A 1 219 ? 5.356 10.188 -11.789 1.00 91.50 219 ARG A O 1
ATOM 1763 N N . ILE A 1 220 ? 4.061 11.762 -10.840 1.00 91.44 220 ILE A N 1
ATOM 1764 C CA . ILE A 1 220 ? 4.587 12.868 -11.654 1.00 91.44 220 ILE A CA 1
ATOM 1765 C C . ILE A 1 220 ? 6.071 13.073 -11.364 1.00 91.44 220 ILE A C 1
ATOM 1767 O O . ILE A 1 220 ? 6.844 13.227 -12.301 1.00 91.44 220 ILE A O 1
ATOM 1771 N N . GLN A 1 221 ? 6.481 13.027 -10.095 1.00 93.81 221 GLN A N 1
ATOM 1772 C CA . GLN A 1 221 ? 7.885 13.158 -9.707 1.00 93.81 221 GLN A CA 1
ATOM 1773 C C . GLN A 1 221 ? 8.757 12.052 -10.323 1.00 93.81 221 GLN A C 1
ATOM 1775 O O . GLN A 1 221 ? 9.831 12.354 -10.836 1.00 93.81 221 GLN A O 1
ATOM 1780 N N . GLN A 1 222 ? 8.281 10.802 -10.330 1.00 92.44 222 GLN A N 1
ATOM 1781 C CA . GLN A 1 222 ? 8.994 9.692 -10.966 1.00 92.44 222 GLN A CA 1
ATOM 1782 C C . GLN A 1 222 ? 9.131 9.898 -12.480 1.00 92.44 222 GLN A C 1
ATOM 1784 O O . GLN A 1 222 ? 10.230 9.841 -13.021 1.00 92.44 222 GLN A O 1
ATOM 1789 N N . VAL A 1 223 ? 8.020 10.189 -13.164 1.00 92.19 223 VAL A N 1
ATOM 1790 C CA . VAL A 1 223 ? 8.007 10.398 -14.622 1.00 92.19 223 VAL A CA 1
ATOM 1791 C C . VAL A 1 223 ? 8.874 11.597 -15.017 1.00 92.19 223 VAL A C 1
ATOM 1793 O O . VAL A 1 223 ? 9.573 11.561 -16.028 1.00 92.19 223 VAL A O 1
ATOM 1796 N N . LEU A 1 224 ? 8.873 12.649 -14.200 1.00 94.50 224 LEU A N 1
ATOM 1797 C CA . LEU A 1 224 ? 9.739 13.811 -14.363 1.00 94.50 224 LEU A CA 1
ATOM 1798 C C . LEU A 1 224 ? 11.224 13.423 -14.278 1.00 94.50 224 LEU A C 1
ATOM 1800 O O . LEU A 1 224 ? 12.001 13.841 -15.132 1.00 94.50 224 LEU A O 1
ATOM 1804 N N . GLN A 1 225 ? 11.613 12.607 -13.295 1.00 94.12 225 GLN A N 1
ATOM 1805 C CA . GLN A 1 225 ? 12.990 12.125 -13.149 1.00 94.12 225 GLN A CA 1
ATOM 1806 C C . GLN A 1 225 ? 13.419 11.236 -14.328 1.00 94.12 225 GLN A C 1
ATOM 1808 O O . GLN A 1 225 ? 14.532 11.378 -14.845 1.00 94.12 225 GLN A O 1
ATOM 1813 N N . ASP A 1 226 ? 12.532 10.357 -14.797 1.00 92.38 226 ASP A N 1
ATOM 1814 C CA . ASP A 1 226 ? 12.790 9.508 -15.962 1.00 92.38 226 ASP A CA 1
ATOM 1815 C C . ASP A 1 226 ? 13.016 10.364 -17.221 1.00 92.38 226 ASP A C 1
ATOM 1817 O O . ASP A 1 226 ? 13.981 10.151 -17.962 1.00 92.38 226 ASP A O 1
ATOM 1821 N N . HIS A 1 227 ? 12.179 11.384 -17.450 1.00 93.81 227 HIS A N 1
ATOM 1822 C CA . HIS A 1 227 ? 12.336 12.299 -18.585 1.00 93.81 227 HIS A CA 1
ATOM 1823 C C . HIS A 1 227 ? 13.566 13.205 -18.473 1.00 93.81 227 HIS A C 1
ATOM 1825 O O . HIS A 1 227 ? 14.214 13.447 -19.491 1.00 93.81 227 HIS A O 1
ATOM 1831 N N . GLN A 1 228 ? 13.941 13.651 -17.271 1.00 94.31 228 GLN A N 1
ATOM 1832 C CA . GLN A 1 228 ? 15.200 14.371 -17.046 1.00 94.31 228 GLN A CA 1
ATOM 1833 C C . GLN A 1 228 ? 16.404 13.493 -17.406 1.00 94.31 228 GLN A C 1
ATOM 1835 O O . GLN A 1 228 ? 17.264 13.911 -18.176 1.00 94.31 228 GLN A O 1
ATOM 1840 N N . THR A 1 229 ? 16.400 12.232 -16.969 1.00 93.94 229 THR A N 1
ATOM 1841 C CA . THR A 1 229 ? 17.458 11.262 -17.294 1.00 93.94 229 THR A CA 1
ATOM 1842 C C . THR A 1 229 ? 17.545 11.005 -18.803 1.00 93.94 229 THR A C 1
ATOM 1844 O O . THR A 1 229 ? 18.638 10.948 -19.375 1.00 93.94 229 THR A O 1
ATOM 1847 N N . GLN A 1 230 ? 16.398 10.887 -19.482 1.00 92.38 230 GLN A N 1
ATOM 1848 C CA . GLN A 1 230 ? 16.339 10.750 -20.941 1.00 92.38 230 GLN A CA 1
ATOM 1849 C C . GLN A 1 230 ? 16.849 11.998 -21.662 1.00 92.38 230 GLN A C 1
ATOM 1851 O O . GLN A 1 230 ? 17.561 11.867 -22.659 1.00 92.38 230 GLN A O 1
ATOM 1856 N N . ARG A 1 231 ? 16.499 13.196 -21.176 1.00 95.44 231 ARG A N 1
ATOM 1857 C CA . ARG A 1 231 ? 16.985 14.469 -21.717 1.00 95.44 231 ARG A CA 1
ATOM 1858 C C . ARG A 1 231 ? 18.499 14.555 -21.598 1.00 95.44 231 ARG A C 1
ATOM 1860 O O . ARG A 1 231 ? 19.155 14.838 -22.593 1.00 95.44 231 ARG A O 1
ATOM 1867 N N . ASP A 1 232 ? 19.044 14.267 -20.422 1.00 92.94 232 ASP A N 1
ATOM 1868 C CA . ASP A 1 232 ? 20.482 14.348 -20.166 1.00 92.94 232 ASP A CA 1
ATOM 1869 C C . ASP A 1 232 ? 21.244 13.330 -21.022 1.00 92.94 232 ASP A C 1
ATOM 1871 O O . ASP A 1 232 ? 22.200 13.686 -21.707 1.00 92.94 232 ASP A O 1
ATOM 1875 N N . SER A 1 233 ? 20.734 12.098 -21.117 1.00 93.19 233 SER A N 1
ATOM 1876 C CA . SER A 1 233 ? 21.284 11.073 -22.015 1.00 93.19 233 SER A CA 1
ATOM 1877 C C . SER A 1 233 ? 21.249 11.510 -23.487 1.00 93.19 233 SER A C 1
ATOM 1879 O O . SER A 1 233 ? 22.209 11.294 -24.229 1.00 93.19 233 SER A O 1
ATOM 1881 N N . ALA A 1 234 ? 20.153 12.137 -23.931 1.00 91.69 234 ALA A N 1
ATOM 1882 C CA . ALA A 1 234 ? 20.020 12.653 -25.291 1.00 91.69 234 ALA A CA 1
ATOM 1883 C C . ALA A 1 234 ? 20.959 13.840 -25.555 1.00 91.69 234 ALA A C 1
ATOM 1885 O O . ALA A 1 234 ? 21.510 13.933 -26.651 1.00 91.69 234 ALA A O 1
ATOM 1886 N N . MET A 1 235 ? 21.174 14.708 -24.562 1.00 94.81 235 MET A N 1
ATOM 1887 C CA . MET A 1 235 ? 22.116 15.824 -24.638 1.00 94.81 235 MET A CA 1
ATOM 1888 C C . MET A 1 235 ? 23.554 15.314 -24.765 1.00 94.81 235 MET A C 1
ATOM 1890 O O . MET A 1 235 ? 24.247 15.690 -25.706 1.00 94.81 235 MET A O 1
ATOM 1894 N N . THR A 1 236 ? 23.975 14.373 -23.914 1.00 93.25 236 THR A N 1
ATOM 1895 C CA . THR A 1 236 ? 25.302 13.743 -24.010 1.00 93.25 236 THR A CA 1
ATOM 1896 C C . THR A 1 236 ? 25.497 13.039 -25.358 1.00 93.25 236 THR A C 1
ATOM 1898 O O . THR A 1 236 ? 26.559 13.141 -25.976 1.00 93.25 236 THR A O 1
ATOM 1901 N N . ALA A 1 237 ? 24.466 12.358 -25.869 1.00 88.75 237 ALA A N 1
ATOM 1902 C CA . ALA A 1 237 ? 24.514 11.751 -27.198 1.00 88.75 237 ALA A CA 1
ATOM 1903 C C . ALA A 1 237 ? 24.620 12.803 -28.318 1.00 88.75 237 ALA A C 1
ATOM 1905 O O . ALA A 1 237 ? 25.360 12.600 -29.286 1.00 88.75 237 ALA A O 1
ATOM 1906 N N . LEU A 1 238 ? 23.914 13.934 -28.204 1.00 93.38 238 LEU A N 1
ATOM 1907 C CA . LEU A 1 238 ? 24.052 15.051 -29.138 1.00 93.38 238 LEU A CA 1
ATOM 1908 C C . LEU A 1 238 ? 25.485 15.592 -29.112 1.00 93.38 238 LEU A C 1
ATOM 1910 O O . LEU A 1 238 ? 26.095 15.685 -30.167 1.00 93.38 238 LEU A O 1
ATOM 1914 N N . GLU A 1 239 ? 26.061 15.873 -27.946 1.00 94.06 239 GLU A N 1
ATOM 1915 C CA . GLU A 1 239 ? 27.438 16.375 -27.822 1.00 94.06 239 GLU A CA 1
ATOM 1916 C C . GLU A 1 239 ? 28.464 15.418 -28.448 1.00 94.06 239 GLU A C 1
ATOM 1918 O O . GLU A 1 239 ? 29.305 15.831 -29.253 1.00 94.06 239 GLU A O 1
ATOM 1923 N N . ALA A 1 240 ? 28.348 14.118 -28.158 1.00 90.44 240 ALA A N 1
ATOM 1924 C CA . ALA A 1 240 ? 29.213 13.094 -28.739 1.00 90.44 240 ALA A CA 1
ATOM 1925 C C . ALA A 1 240 ? 29.071 13.019 -30.269 1.00 90.44 240 ALA A C 1
ATOM 1927 O O . ALA A 1 240 ? 30.069 12.933 -30.993 1.00 90.44 240 ALA A O 1
ATOM 1928 N N . THR A 1 241 ? 27.838 13.083 -30.781 1.00 90.56 241 THR A N 1
ATOM 1929 C CA . THR A 1 241 ? 27.592 13.072 -32.230 1.00 90.56 241 THR A CA 1
ATOM 1930 C C . THR A 1 241 ? 28.018 14.372 -32.905 1.00 90.56 241 THR A C 1
ATOM 1932 O O . THR A 1 241 ? 28.544 14.311 -34.012 1.00 90.56 241 THR A O 1
ATOM 1935 N N . GLU A 1 242 ? 27.888 15.533 -32.263 1.00 92.25 242 GLU A N 1
ATOM 1936 C CA . GLU A 1 242 ? 28.387 16.810 -32.782 1.00 92.25 242 GLU A CA 1
ATOM 1937 C C . GLU A 1 242 ? 29.916 16.794 -32.913 1.00 92.25 242 GLU A C 1
ATOM 1939 O O . GLU A 1 242 ? 30.444 17.211 -33.950 1.00 92.25 242 GLU A O 1
ATOM 1944 N N . LEU A 1 243 ? 30.623 16.232 -31.926 1.00 93.56 243 LEU A N 1
ATOM 1945 C CA . LEU A 1 243 ? 32.073 16.046 -31.980 1.00 93.56 243 LEU A CA 1
ATOM 1946 C C . LEU A 1 243 ? 32.482 15.112 -33.131 1.00 93.56 243 LEU A C 1
ATOM 1948 O O . LEU A 1 243 ? 33.335 15.462 -33.950 1.00 93.56 243 LEU A O 1
ATOM 1952 N N . GLN A 1 244 ? 31.845 13.942 -33.246 1.00 91.75 244 GLN A N 1
ATOM 1953 C CA . GLN A 1 244 ? 32.132 12.993 -34.328 1.00 91.75 244 GLN A CA 1
ATOM 1954 C C . GLN A 1 244 ? 31.791 13.567 -35.711 1.00 91.75 244 GLN A C 1
ATOM 1956 O O . GLN A 1 244 ? 32.562 13.405 -36.659 1.00 91.75 244 GLN A O 1
ATOM 1961 N N . GLN A 1 245 ? 30.666 14.276 -35.839 1.00 91.56 245 GLN A N 1
ATOM 1962 C CA . GLN A 1 245 ? 30.273 14.951 -37.075 1.00 91.56 245 GLN A CA 1
ATOM 1963 C C . GLN A 1 245 ? 31.269 16.038 -37.472 1.00 91.56 245 GLN A C 1
ATOM 1965 O O . GLN A 1 245 ? 31.539 16.182 -38.663 1.00 91.56 245 GLN A O 1
ATOM 1970 N N . ALA A 1 246 ? 31.833 16.784 -36.519 1.00 91.62 246 ALA A N 1
ATOM 1971 C CA . ALA A 1 246 ? 32.860 17.781 -36.808 1.00 91.62 246 ALA A CA 1
ATOM 1972 C C . ALA A 1 246 ? 34.118 17.132 -37.410 1.00 91.62 246 ALA A C 1
ATOM 1974 O O . ALA A 1 246 ? 34.600 17.582 -38.452 1.00 91.62 246 ALA A O 1
ATOM 1975 N N . VAL A 1 247 ? 34.588 16.026 -36.819 1.00 94.12 247 VAL A N 1
ATOM 1976 C CA . VAL A 1 247 ? 35.737 15.257 -37.330 1.00 94.12 247 VAL A CA 1
ATOM 1977 C C . VAL A 1 247 ? 35.448 14.683 -38.719 1.00 94.12 247 VAL A C 1
ATOM 1979 O O . VAL A 1 247 ? 36.259 14.837 -39.633 1.00 94.12 247 VAL A O 1
ATOM 1982 N N . MET A 1 248 ? 34.286 14.050 -38.911 1.00 91.31 248 MET A N 1
ATOM 1983 C CA . MET A 1 248 ? 33.893 13.488 -40.209 1.00 91.31 248 MET A CA 1
ATOM 1984 C C . MET A 1 248 ? 33.756 14.566 -41.281 1.00 91.31 248 MET A C 1
ATOM 1986 O O . MET A 1 248 ? 34.244 14.389 -42.392 1.00 91.31 248 MET A O 1
ATOM 1990 N N . LYS A 1 249 ? 33.134 15.701 -40.953 1.00 92.94 249 LYS A N 1
ATOM 1991 C CA . LYS A 1 249 ? 32.980 16.826 -41.876 1.00 92.94 249 LYS A CA 1
ATOM 1992 C C . LYS A 1 249 ? 34.333 17.386 -42.317 1.00 92.94 249 LYS A C 1
ATOM 1994 O O . LYS A 1 249 ? 34.469 17.695 -43.494 1.00 92.94 249 LYS A O 1
ATOM 1999 N N . CYS A 1 250 ? 35.317 17.481 -41.417 1.00 94.75 250 CYS A N 1
ATOM 2000 C CA . CYS A 1 250 ? 36.686 17.866 -41.775 1.00 94.75 250 CYS A CA 1
ATOM 2001 C C . CYS A 1 250 ? 37.265 16.887 -42.804 1.00 94.75 250 CYS A C 1
ATOM 2003 O O . CYS A 1 250 ? 37.570 17.295 -43.916 1.00 94.75 250 CYS A O 1
ATOM 2005 N N . LYS A 1 251 ? 37.266 15.581 -42.494 1.00 95.50 251 LYS A N 1
ATOM 2006 C CA . LYS A 1 251 ? 37.799 14.540 -43.393 1.00 95.50 251 LYS A CA 1
ATOM 2007 C C . LYS A 1 251 ? 37.111 14.509 -44.758 1.00 95.50 251 LYS A C 1
ATOM 2009 O O . LYS A 1 251 ? 37.761 14.307 -45.777 1.00 95.50 251 LYS A O 1
ATOM 2014 N N . ILE A 1 252 ? 35.790 14.686 -44.787 1.00 93.62 252 ILE A N 1
ATOM 2015 C CA . ILE A 1 252 ? 35.020 14.732 -46.033 1.00 93.62 252 ILE A CA 1
ATOM 2016 C C . ILE A 1 252 ? 35.363 15.988 -46.825 1.00 93.62 252 ILE A C 1
ATOM 2018 O O . ILE A 1 252 ? 35.543 15.892 -48.031 1.00 93.62 252 ILE A O 1
ATOM 2022 N N . ASN A 1 253 ? 35.483 17.145 -46.174 1.00 93.62 253 ASN A N 1
ATOM 2023 C CA . ASN A 1 253 ? 35.890 18.376 -46.844 1.00 93.62 253 ASN A CA 1
ATOM 2024 C C . ASN A 1 253 ? 37.306 18.262 -47.424 1.00 93.62 253 ASN A C 1
ATOM 2026 O O . ASN A 1 253 ? 37.509 18.660 -48.568 1.00 93.62 253 ASN A O 1
ATOM 2030 N N . ASP A 1 254 ? 38.244 17.667 -46.682 1.00 95.62 254 ASP A N 1
ATOM 2031 C CA . ASP A 1 254 ? 39.598 17.385 -47.170 1.00 95.62 254 ASP A CA 1
ATOM 2032 C C . ASP A 1 254 ? 39.532 16.477 -48.408 1.00 95.62 254 ASP A C 1
ATOM 2034 O O . ASP A 1 254 ? 40.142 16.764 -49.437 1.00 95.62 254 ASP A O 1
ATOM 2038 N N . LYS A 1 255 ? 38.690 15.434 -48.370 1.00 95.81 255 LYS A N 1
ATOM 2039 C CA . LYS A 1 255 ? 38.504 14.523 -49.507 1.00 95.81 255 LYS A CA 1
ATOM 2040 C C . LYS A 1 255 ? 37.805 15.166 -50.704 1.00 95.81 255 LYS A C 1
ATOM 2042 O O . LYS A 1 255 ? 38.128 14.832 -51.844 1.00 95.81 255 LYS A O 1
ATOM 2047 N N . ILE A 1 256 ? 36.866 16.081 -50.469 1.00 94.31 256 ILE A N 1
ATOM 2048 C CA . ILE A 1 256 ? 36.241 16.895 -51.517 1.00 94.31 256 ILE A CA 1
ATOM 2049 C C . ILE A 1 256 ? 37.311 17.759 -52.183 1.00 94.31 256 ILE A C 1
ATOM 2051 O O . ILE A 1 256 ? 37.397 17.754 -53.407 1.00 94.31 256 ILE A O 1
ATOM 2055 N N . ALA A 1 257 ? 38.156 18.439 -51.403 1.00 95.19 257 ALA A N 1
ATOM 2056 C CA . ALA A 1 257 ? 39.243 19.257 -51.934 1.00 95.19 257 ALA A CA 1
ATOM 2057 C C . ALA A 1 257 ? 40.240 18.421 -52.755 1.00 95.19 257 ALA A C 1
ATOM 2059 O O . ALA A 1 257 ? 40.563 18.791 -53.881 1.00 95.19 257 ALA A O 1
ATOM 2060 N N . GLU A 1 258 ? 40.657 17.254 -52.252 1.00 95.06 258 GLU A N 1
ATOM 2061 C CA . GLU A 1 258 ? 41.498 16.309 -53.002 1.00 95.06 258 GLU A CA 1
ATOM 2062 C C . GLU A 1 258 ? 40.845 15.858 -54.317 1.00 95.06 258 GLU A C 1
ATOM 2064 O O . GLU A 1 258 ? 41.507 15.788 -55.353 1.00 95.06 258 GLU A O 1
ATOM 2069 N N . SER A 1 259 ? 39.544 15.554 -54.286 1.00 94.00 259 SER A N 1
ATOM 2070 C CA . SER A 1 259 ? 38.804 15.077 -55.461 1.00 94.00 259 SER A CA 1
ATOM 2071 C C . SER A 1 259 ? 38.607 16.181 -56.496 1.00 94.00 259 SER A C 1
ATOM 2073 O O . SER A 1 259 ? 38.699 15.901 -57.685 1.00 94.00 259 SER A O 1
ATOM 2075 N N . LEU A 1 260 ? 38.397 17.429 -56.066 1.00 94.75 260 LEU A N 1
ATOM 2076 C CA . LEU A 1 260 ? 38.342 18.592 -56.955 1.00 94.75 260 LEU A CA 1
ATOM 2077 C C . LEU A 1 260 ? 39.687 18.813 -57.653 1.00 94.75 260 LEU A C 1
ATOM 2079 O O . LEU A 1 260 ? 39.720 18.895 -58.873 1.00 94.75 260 LEU A O 1
ATOM 2083 N N . ILE A 1 261 ? 40.802 18.766 -56.913 1.00 96.12 261 ILE A N 1
ATOM 2084 C CA . ILE A 1 261 ? 42.149 18.848 -57.505 1.00 96.12 261 ILE A CA 1
ATOM 2085 C C . ILE A 1 261 ? 42.372 17.713 -58.518 1.00 96.12 261 ILE A C 1
ATOM 2087 O O . ILE A 1 261 ? 42.996 17.918 -59.560 1.00 96.12 261 ILE A O 1
ATOM 2091 N N . LYS A 1 262 ? 41.882 16.500 -58.227 1.00 95.94 262 LYS A N 1
ATOM 2092 C CA . LYS A 1 262 ? 41.960 15.369 -59.160 1.00 95.94 262 LYS A CA 1
ATOM 2093 C C . LYS A 1 262 ? 41.119 15.614 -60.417 1.00 95.94 262 LYS A C 1
ATOM 2095 O O . LYS A 1 262 ? 41.616 15.358 -61.508 1.00 95.94 262 LYS A O 1
ATOM 2100 N N . ILE A 1 263 ? 39.890 16.108 -60.274 1.00 95.25 263 ILE A N 1
ATOM 2101 C CA . ILE A 1 263 ? 39.018 16.459 -61.403 1.00 95.25 263 ILE A CA 1
ATOM 2102 C C . ILE A 1 263 ? 39.682 17.518 -62.276 1.00 95.25 263 ILE A C 1
ATOM 2104 O O . ILE A 1 263 ? 39.752 17.309 -63.480 1.00 95.25 263 ILE A O 1
ATOM 2108 N N . ASP A 1 264 ? 40.231 18.585 -61.692 1.00 95.38 264 ASP A N 1
ATOM 2109 C CA . ASP A 1 264 ? 40.914 19.645 -62.444 1.00 95.38 264 ASP A CA 1
ATOM 2110 C C . ASP A 1 264 ? 42.086 19.075 -63.263 1.00 95.38 264 ASP A C 1
ATOM 2112 O O . ASP A 1 264 ? 42.235 19.377 -64.446 1.00 95.38 264 ASP A O 1
ATOM 2116 N N . ARG A 1 265 ? 42.882 18.170 -62.669 1.00 95.56 265 ARG A N 1
ATOM 2117 C CA . ARG A 1 265 ? 43.971 17.465 -63.374 1.00 95.56 265 ARG A CA 1
ATOM 2118 C C . ARG A 1 265 ? 43.463 16.558 -64.494 1.00 95.56 265 ARG A C 1
ATOM 2120 O O . ARG A 1 265 ? 44.046 16.557 -65.573 1.00 95.56 265 ARG A O 1
ATOM 2127 N N . LEU A 1 266 ? 42.406 15.781 -64.254 1.00 94.88 266 LEU A N 1
ATOM 2128 C CA . LEU A 1 266 ? 41.817 14.901 -65.268 1.00 94.88 266 LEU A CA 1
ATOM 2129 C C . LEU A 1 266 ? 41.192 15.705 -66.412 1.00 94.88 266 LEU A C 1
ATOM 2131 O O . LEU A 1 266 ? 41.334 15.331 -67.569 1.00 94.88 266 LEU A O 1
ATOM 2135 N N . GLN A 1 267 ? 40.546 16.832 -66.109 1.00 93.88 267 GLN A N 1
ATOM 2136 C CA . GLN A 1 267 ? 40.013 17.755 -67.108 1.00 93.88 267 GLN A CA 1
ATOM 2137 C C . GLN A 1 267 ? 41.130 18.384 -67.940 1.00 93.88 267 GLN A C 1
ATOM 2139 O O . GLN A 1 267 ? 40.997 18.463 -69.159 1.00 93.88 267 GLN A O 1
ATOM 2144 N N . GLN A 1 268 ? 42.247 18.763 -67.312 1.00 94.94 268 GLN A N 1
ATOM 2145 C CA . GLN A 1 268 ? 43.434 19.227 -68.027 1.00 94.94 268 GLN A CA 1
ATOM 2146 C C . GLN A 1 268 ? 43.983 18.135 -68.962 1.00 94.94 268 GLN A C 1
ATOM 2148 O O . GLN A 1 268 ? 44.203 18.395 -70.139 1.00 94.94 268 GLN A O 1
ATOM 2153 N N . GLN A 1 269 ? 44.136 16.898 -68.481 1.00 94.50 269 GLN A N 1
ATOM 2154 C CA . GLN A 1 269 ? 44.596 15.772 -69.307 1.00 94.50 269 GLN A CA 1
ATOM 2155 C C . GLN A 1 269 ? 43.629 15.438 -70.446 1.00 94.50 269 GLN A C 1
ATOM 2157 O O . GLN A 1 269 ? 44.059 15.093 -71.545 1.00 94.50 269 GLN A O 1
ATOM 2162 N N . LEU A 1 270 ? 42.322 15.538 -70.194 1.00 93.12 270 LEU A N 1
ATOM 2163 C CA . LEU A 1 270 ? 41.288 15.354 -71.204 1.00 93.12 270 LEU A CA 1
ATOM 2164 C C . LEU A 1 270 ? 41.392 16.436 -72.284 1.00 93.12 270 LEU A C 1
ATOM 2166 O O . LEU A 1 270 ? 41.265 16.130 -73.466 1.00 93.12 270 LEU A O 1
ATOM 2170 N N . GLN A 1 271 ? 41.651 17.684 -71.890 1.00 92.00 271 GLN A N 1
ATOM 2171 C CA . GLN A 1 271 ? 41.867 18.795 -72.811 1.00 92.00 271 GLN A CA 1
ATOM 2172 C C . GLN A 1 271 ? 43.141 18.596 -73.648 1.00 92.00 271 GLN A C 1
ATOM 2174 O O . GLN A 1 271 ? 43.091 18.720 -74.869 1.00 92.00 271 GLN A O 1
ATOM 2179 N N . GLU A 1 272 ? 44.249 18.187 -73.026 1.00 92.50 272 GLU A N 1
ATOM 2180 C CA . GLU A 1 272 ? 45.499 17.849 -73.722 1.00 92.50 272 GLU A CA 1
ATOM 2181 C C . GLU A 1 272 ? 45.307 16.680 -74.707 1.00 92.50 272 GLU A C 1
ATOM 2183 O O . GLU A 1 272 ? 45.819 16.716 -75.826 1.00 92.50 272 GLU A O 1
ATOM 2188 N N . ALA A 1 273 ? 44.540 15.649 -74.333 1.00 90.31 273 ALA A N 1
ATOM 2189 C CA . ALA A 1 273 ? 44.213 14.526 -75.216 1.00 90.31 273 ALA A CA 1
ATOM 2190 C C . ALA A 1 273 ? 43.357 14.966 -76.418 1.00 90.31 273 ALA A C 1
ATOM 2192 O O . ALA A 1 273 ? 43.630 14.543 -77.544 1.00 90.31 273 ALA A O 1
ATOM 2193 N N . LYS A 1 274 ? 42.390 15.868 -76.197 1.00 87.94 274 LYS A N 1
ATOM 2194 C CA . LYS A 1 274 ? 41.593 16.501 -77.262 1.00 87.94 274 LYS A CA 1
ATOM 2195 C C . LYS A 1 274 ? 42.457 17.295 -78.224 1.00 87.94 274 LYS A C 1
ATOM 2197 O O . LYS A 1 274 ? 42.335 17.136 -79.436 1.00 87.94 274 LYS A O 1
ATOM 2202 N N . GLU A 1 275 ? 43.371 18.102 -77.705 1.00 86.75 275 GLU A N 1
ATOM 2203 C CA . GLU A 1 275 ? 44.308 18.878 -78.518 1.00 86.75 275 GLU A CA 1
ATOM 2204 C C . GLU A 1 275 ? 45.258 17.972 -79.311 1.00 86.75 275 GLU A C 1
ATOM 2206 O O . GLU A 1 275 ? 45.486 18.214 -80.495 1.00 86.75 275 GLU A O 1
ATOM 2211 N N . GLN A 1 276 ? 45.744 16.876 -78.718 1.00 85.69 276 GLN A N 1
ATOM 2212 C CA . GLN A 1 276 ? 46.551 15.866 -79.414 1.00 85.69 276 GLN A CA 1
ATOM 2213 C C . GLN A 1 276 ? 45.767 15.144 -80.515 1.00 85.69 276 GLN A C 1
ATOM 2215 O O . GLN A 1 276 ? 46.314 14.901 -81.594 1.00 85.69 276 GLN A O 1
ATOM 2220 N N . ARG A 1 277 ? 44.486 14.819 -80.292 1.00 84.56 277 ARG A N 1
ATOM 2221 C CA . ARG A 1 277 ? 43.599 14.287 -81.337 1.00 84.56 277 ARG A CA 1
ATOM 2222 C C . ARG A 1 277 ? 43.459 15.290 -82.480 1.00 84.56 277 ARG A C 1
ATOM 2224 O O . ARG A 1 277 ? 43.685 14.930 -83.629 1.00 84.56 277 ARG A O 1
ATOM 2231 N N . ILE A 1 278 ? 43.157 16.550 -82.175 1.00 80.69 278 ILE A N 1
ATOM 2232 C CA . ILE A 1 278 ? 43.010 17.617 -83.177 1.00 80.69 278 ILE A CA 1
ATOM 2233 C C . ILE A 1 278 ? 44.318 17.818 -83.964 1.00 80.69 278 ILE A C 1
ATOM 2235 O O . ILE A 1 278 ? 44.290 17.947 -85.190 1.00 80.69 278 ILE A O 1
ATOM 2239 N N . ALA A 1 279 ? 45.466 17.791 -83.280 1.00 80.12 279 ALA A N 1
ATOM 2240 C CA . ALA A 1 279 ? 46.790 17.928 -83.880 1.00 80.12 279 ALA A CA 1
ATOM 2241 C C . ALA A 1 279 ? 47.194 16.707 -84.727 1.00 80.12 279 ALA A C 1
ATOM 2243 O O . ALA A 1 279 ? 47.770 16.870 -85.800 1.00 80.12 279 ALA A O 1
ATOM 2244 N N . SER A 1 280 ? 46.869 15.485 -84.303 1.00 75.75 280 SER A N 1
ATOM 2245 C CA . SER A 1 280 ? 47.122 14.257 -85.080 1.00 75.75 280 SER A CA 1
ATOM 2246 C C . SER A 1 280 ? 46.168 14.103 -86.267 1.00 75.75 280 SER A C 1
ATOM 2248 O O . SER A 1 280 ? 46.558 13.588 -87.312 1.00 75.75 280 SER A O 1
ATOM 2250 N N . GLN A 1 281 ? 44.954 14.642 -86.157 1.00 69.19 281 GLN A N 1
ATOM 2251 C CA . GLN A 1 281 ? 44.022 14.804 -87.270 1.00 69.19 281 GLN A CA 1
ATOM 2252 C C . GLN A 1 281 ? 44.402 15.983 -88.188 1.00 69.19 281 GLN A C 1
ATOM 2254 O O . GLN A 1 281 ? 43.807 16.108 -89.253 1.00 69.19 281 GLN A O 1
ATOM 2259 N N . SER A 1 282 ? 45.411 16.810 -87.855 1.00 51.59 282 SER A N 1
ATOM 2260 C CA . SER A 1 282 ? 45.744 18.062 -88.570 1.00 51.59 282 SER A CA 1
ATOM 2261 C C . SER A 1 282 ? 46.170 17.924 -90.032 1.00 51.59 282 SER A C 1
ATOM 2263 O O . SER A 1 282 ? 46.055 18.898 -90.774 1.00 51.59 282 SER A O 1
ATOM 2265 N N . TYR A 1 283 ? 46.527 16.727 -90.510 1.00 52.19 283 TYR A N 1
ATOM 2266 C CA . TYR A 1 283 ? 46.642 16.501 -91.958 1.00 52.19 283 TYR A CA 1
ATOM 2267 C C . TYR A 1 283 ? 45.274 16.508 -92.678 1.00 52.19 283 TYR A C 1
ATOM 2269 O O . TYR A 1 283 ? 45.211 16.813 -93.865 1.00 52.19 283 TYR A O 1
ATOM 2277 N N . ALA A 1 284 ? 44.174 16.248 -91.964 1.00 51.38 284 ALA A N 1
ATOM 2278 C CA . ALA A 1 284 ? 42.789 16.402 -92.419 1.00 51.38 284 ALA A CA 1
ATOM 2279 C C . ALA A 1 284 ? 42.129 17.716 -91.930 1.00 51.38 284 ALA A C 1
ATOM 2281 O O . ALA A 1 284 ? 41.215 18.225 -92.580 1.00 51.38 284 ALA A O 1
ATOM 2282 N N . THR A 1 285 ? 42.601 18.320 -90.830 1.00 50.19 285 THR A N 1
ATOM 2283 C CA . THR A 1 285 ? 41.993 19.521 -90.210 1.00 50.19 285 THR A CA 1
ATOM 2284 C C . THR A 1 285 ? 42.232 20.830 -90.980 1.00 50.19 285 THR A C 1
ATOM 2286 O O . THR A 1 285 ? 41.514 21.798 -90.742 1.00 50.19 285 THR A O 1
ATOM 2289 N N . SER A 1 286 ? 43.124 20.868 -91.979 1.00 50.00 286 SER A N 1
ATOM 2290 C CA . SER A 1 286 ? 43.175 21.980 -92.954 1.00 50.00 286 SER A CA 1
ATOM 2291 C C . SER A 1 286 ? 41.870 22.135 -93.764 1.00 50.00 286 SER A C 1
ATOM 2293 O O . SER A 1 286 ? 41.653 23.180 -94.370 1.00 50.00 286 SER A O 1
ATOM 2295 N N . LEU A 1 287 ? 40.969 21.138 -93.735 1.00 51.03 287 LEU A N 1
ATOM 2296 C CA . LEU A 1 287 ? 39.594 21.231 -94.249 1.00 51.03 287 LEU A CA 1
ATOM 2297 C C . LEU A 1 287 ? 38.531 21.559 -93.176 1.00 51.03 287 LEU A C 1
ATOM 2299 O O . LEU A 1 287 ? 37.388 21.835 -93.529 1.00 51.03 287 LEU A O 1
ATOM 2303 N N . SER A 1 288 ? 38.861 21.547 -91.880 1.00 51.47 288 SER A N 1
ATOM 2304 C CA . SER A 1 288 ? 37.871 21.658 -90.789 1.00 51.47 288 SER A CA 1
ATOM 2305 C C . SER A 1 288 ? 37.194 23.034 -90.715 1.00 51.47 288 SER A C 1
ATOM 2307 O O . SER A 1 288 ? 36.005 23.124 -90.421 1.00 51.47 288 SER A O 1
ATOM 2309 N N . GLY A 1 289 ? 37.890 24.104 -91.120 1.00 56.06 289 GLY A N 1
ATOM 2310 C CA . GLY A 1 289 ? 37.290 25.439 -91.258 1.00 56.06 289 GLY A CA 1
ATOM 2311 C C . GLY A 1 289 ? 36.147 25.524 -92.286 1.00 56.06 289 GLY A C 1
ATOM 2312 O O . GLY A 1 289 ? 35.395 26.493 -92.268 1.00 56.06 289 GLY A O 1
ATOM 2313 N N . LEU A 1 290 ? 35.989 24.519 -93.160 1.00 54.50 290 LEU A N 1
ATOM 2314 C CA . LEU A 1 290 ? 34.852 24.386 -94.082 1.00 54.50 290 LEU A CA 1
ATOM 2315 C C . LEU A 1 290 ? 33.736 23.473 -93.531 1.00 54.50 290 LEU A C 1
ATOM 2317 O O . LEU A 1 290 ? 32.589 23.583 -93.966 1.00 54.50 290 LEU A O 1
ATOM 2321 N N . TYR A 1 291 ? 34.032 22.605 -92.557 1.00 54.56 291 TYR A N 1
ATOM 2322 C CA . TYR A 1 291 ? 33.107 21.587 -92.035 1.00 54.56 291 TYR A CA 1
ATOM 2323 C C . TYR A 1 291 ? 32.121 22.099 -90.976 1.00 54.56 291 TYR A C 1
ATOM 2325 O O . TYR A 1 291 ? 31.047 21.521 -90.828 1.00 54.56 291 TYR A O 1
ATOM 2333 N N . THR A 1 292 ? 32.398 23.218 -90.302 1.00 54.62 292 THR A N 1
ATOM 2334 C CA . THR A 1 292 ? 31.427 23.872 -89.398 1.00 54.62 292 THR A CA 1
ATOM 2335 C C . THR A 1 292 ? 30.163 24.355 -90.118 1.00 54.62 292 THR A C 1
ATOM 2337 O O . THR A 1 292 ? 29.144 24.576 -89.476 1.00 54.62 292 THR A O 1
ATOM 2340 N N . SER A 1 293 ? 30.186 24.463 -91.452 1.00 55.50 293 SER A N 1
ATOM 2341 C CA . SER A 1 293 ? 28.996 24.751 -92.269 1.00 55.50 293 SER A CA 1
ATOM 2342 C C . SER A 1 293 ? 28.139 23.518 -92.607 1.00 55.50 293 SER A C 1
ATOM 2344 O O . SER A 1 293 ? 27.027 23.675 -93.107 1.00 55.50 293 SER A O 1
ATOM 2346 N N . TYR A 1 294 ? 28.633 22.299 -92.343 1.00 56.06 294 TYR A N 1
ATOM 2347 C CA . TYR A 1 294 ? 27.990 21.036 -92.739 1.00 56.06 294 TYR A CA 1
ATOM 2348 C C . TYR A 1 294 ? 27.058 20.444 -91.669 1.00 56.06 294 TYR A C 1
ATOM 2350 O O . TYR A 1 294 ? 26.176 19.652 -92.000 1.00 56.06 294 TYR A O 1
ATOM 2358 N N . PHE A 1 295 ? 27.221 20.820 -90.397 1.00 60.59 295 PHE A N 1
ATOM 2359 C CA . PHE A 1 295 ? 26.335 20.375 -89.321 1.00 60.59 295 PHE A CA 1
ATOM 2360 C C . PHE A 1 295 ? 25.155 21.342 -89.183 1.00 60.59 295 PHE A C 1
ATOM 2362 O O . PHE A 1 295 ? 25.317 22.500 -88.808 1.00 60.59 295 PHE A O 1
ATOM 2369 N N . ALA A 1 296 ? 23.951 20.866 -89.506 1.00 59.81 296 ALA A N 1
ATOM 2370 C CA . ALA A 1 296 ? 22.736 21.682 -89.501 1.00 59.81 296 ALA A CA 1
ATOM 2371 C C . ALA A 1 296 ? 22.248 22.036 -88.081 1.00 59.81 296 ALA A C 1
ATOM 2373 O O . ALA A 1 296 ? 21.491 22.994 -87.913 1.00 59.81 296 ALA A O 1
ATOM 2374 N N . THR A 1 297 ? 22.662 21.277 -87.057 1.00 72.38 297 THR A N 1
ATOM 2375 C CA . THR A 1 297 ? 22.278 21.499 -85.658 1.00 72.38 297 THR A CA 1
ATOM 2376 C C . THR A 1 297 ? 23.433 21.226 -84.689 1.00 72.38 297 THR A C 1
ATOM 2378 O O . THR A 1 297 ? 24.275 20.362 -84.924 1.00 72.38 297 THR A O 1
ATOM 2381 N N . ALA A 1 298 ? 23.425 21.891 -83.528 1.00 69.12 298 ALA A N 1
ATOM 2382 C CA . ALA A 1 298 ? 24.378 21.640 -82.436 1.00 69.12 298 ALA A CA 1
ATOM 2383 C C . ALA A 1 298 ? 24.297 20.208 -81.849 1.00 69.12 298 ALA A C 1
ATOM 2385 O O . ALA A 1 298 ? 25.130 19.821 -81.030 1.00 69.12 298 ALA A O 1
ATOM 2386 N N . GLN A 1 299 ? 23.276 19.424 -82.216 1.00 70.19 299 GLN A N 1
ATOM 2387 C CA . GLN A 1 299 ? 23.172 18.006 -81.866 1.00 70.19 299 GLN A CA 1
ATOM 2388 C C . GLN A 1 299 ? 24.007 17.121 -82.793 1.00 70.19 299 GLN A C 1
ATOM 2390 O O . GLN A 1 299 ? 24.621 16.171 -82.309 1.00 70.19 299 GLN A O 1
ATOM 2395 N N . ASP A 1 300 ? 24.070 17.446 -84.085 1.00 68.44 300 ASP A N 1
ATOM 2396 C CA . ASP A 1 300 ? 24.840 16.668 -85.060 1.00 68.44 300 ASP A CA 1
ATOM 2397 C C . ASP A 1 300 ? 26.349 16.825 -84.829 1.00 68.44 300 ASP A C 1
ATOM 2399 O O . ASP A 1 300 ? 27.091 15.848 -84.893 1.00 68.44 300 ASP A O 1
ATOM 2403 N N . GLU A 1 301 ? 26.781 18.027 -84.437 1.00 68.12 301 GLU A N 1
ATOM 2404 C CA . GLU A 1 301 ? 28.164 18.313 -84.035 1.00 68.12 301 GLU A CA 1
ATOM 2405 C C . GLU A 1 301 ? 28.567 17.516 -82.778 1.00 68.12 301 GLU A C 1
ATOM 2407 O O . GLU A 1 301 ? 29.605 16.859 -82.758 1.00 68.12 301 GLU A O 1
ATOM 2412 N N . LYS A 1 302 ? 27.698 17.461 -81.755 1.00 73.75 302 LYS A N 1
ATOM 2413 C CA . LYS A 1 302 ? 27.944 16.668 -80.533 1.00 73.75 302 LYS A CA 1
ATOM 2414 C C . LYS A 1 302 ? 27.993 15.164 -80.784 1.00 73.75 302 LYS A C 1
ATOM 2416 O O . LYS A 1 302 ? 28.722 14.463 -80.085 1.00 73.75 302 LYS A O 1
ATOM 2421 N N . LYS A 1 303 ? 27.199 14.670 -81.736 1.00 75.12 303 LYS A N 1
ATOM 2422 C CA . LYS A 1 303 ? 27.171 13.253 -82.105 1.00 75.12 303 LYS A CA 1
ATOM 2423 C C . LYS A 1 303 ? 28.438 12.862 -82.866 1.00 75.12 303 LYS A C 1
ATOM 2425 O O . LYS A 1 303 ? 29.061 11.866 -82.522 1.00 75.12 303 LYS A O 1
ATOM 2430 N N . PHE A 1 304 ? 28.872 13.695 -83.810 1.00 75.00 304 PHE A N 1
ATOM 2431 C CA . PHE A 1 304 ? 30.139 13.509 -84.516 1.00 75.00 304 PHE A CA 1
ATOM 2432 C C . PHE A 1 304 ? 31.346 13.542 -83.564 1.00 75.00 304 PHE A C 1
ATOM 2434 O O . PHE A 1 304 ? 32.216 12.674 -83.630 1.00 75.00 304 PHE A O 1
ATOM 2441 N N . ASP A 1 305 ? 31.367 14.487 -82.619 1.00 71.38 305 ASP A N 1
ATOM 2442 C CA . ASP A 1 305 ? 32.403 14.551 -81.582 1.00 71.38 305 ASP A CA 1
ATOM 2443 C C . ASP A 1 305 ? 32.358 13.366 -80.608 1.00 71.38 305 ASP A C 1
ATOM 2445 O O . ASP A 1 305 ? 33.386 13.028 -80.027 1.00 71.38 305 ASP A O 1
ATOM 2449 N N . GLN A 1 306 ? 31.201 12.726 -80.407 1.00 75.38 306 GLN A N 1
ATOM 2450 C CA . GLN A 1 306 ? 31.082 11.486 -79.630 1.00 75.38 306 GLN A CA 1
ATOM 2451 C C . GLN A 1 306 ? 31.606 10.266 -80.391 1.00 75.38 306 GLN A C 1
ATOM 2453 O O . GLN A 1 306 ? 32.318 9.457 -79.799 1.00 75.38 306 GLN A O 1
ATOM 2458 N N . ASP A 1 307 ? 31.301 10.160 -81.683 1.00 78.38 307 ASP A N 1
ATOM 2459 C CA . ASP A 1 307 ? 31.674 9.013 -82.520 1.00 78.38 307 ASP A CA 1
ATOM 2460 C C . ASP A 1 307 ? 33.186 8.969 -82.835 1.00 78.38 307 ASP A C 1
ATOM 2462 O O . ASP A 1 307 ? 33.721 7.927 -83.218 1.00 78.38 307 ASP A O 1
ATOM 2466 N N . HIS A 1 308 ? 33.901 10.083 -82.640 1.00 77.50 308 HIS A N 1
ATOM 2467 C CA . HIS A 1 308 ? 35.338 10.213 -82.912 1.00 77.50 308 HIS A CA 1
ATOM 2468 C C . HIS A 1 308 ? 36.221 10.417 -81.676 1.00 77.50 308 HIS A C 1
ATOM 2470 O O . HIS A 1 308 ? 37.397 10.775 -81.821 1.00 77.50 308 HIS A O 1
ATOM 2476 N N . LYS A 1 309 ? 35.700 10.165 -80.469 1.00 86.12 309 LYS A N 1
ATOM 2477 C CA . LYS A 1 309 ? 36.527 10.217 -79.259 1.00 86.12 309 LYS A CA 1
ATOM 2478 C C . LYS A 1 309 ? 37.591 9.133 -79.282 1.00 86.12 309 LYS A C 1
ATOM 2480 O O . LYS A 1 309 ? 37.324 7.975 -79.605 1.00 86.12 309 LYS A O 1
ATOM 2485 N N . SER A 1 310 ? 38.810 9.498 -78.906 1.00 88.38 310 SER A N 1
ATOM 2486 C CA . SER A 1 310 ? 39.849 8.499 -78.677 1.00 88.38 310 SER A CA 1
ATOM 2487 C C . SER A 1 310 ? 39.487 7.639 -77.453 1.00 88.38 310 SER A C 1
ATOM 2489 O O . SER A 1 310 ? 38.859 8.147 -76.520 1.00 88.38 310 SER A O 1
ATOM 2491 N N . PRO A 1 311 ? 39.916 6.364 -77.387 1.00 87.56 311 PRO A N 1
ATOM 2492 C CA . PRO A 1 311 ? 39.693 5.521 -76.208 1.00 87.56 311 PRO A CA 1
ATOM 2493 C C . PRO A 1 311 ? 40.164 6.185 -74.904 1.00 87.56 311 PRO A C 1
ATOM 2495 O O . PRO A 1 311 ? 39.480 6.124 -73.889 1.00 87.56 311 PRO A O 1
ATOM 2498 N N . LYS A 1 312 ? 41.279 6.925 -74.968 1.00 89.81 312 LYS A N 1
ATOM 2499 C CA . LYS A 1 312 ? 41.832 7.687 -73.842 1.00 89.81 312 LYS A CA 1
ATOM 2500 C C . LYS A 1 312 ? 40.927 8.844 -73.394 1.00 89.81 312 LYS A C 1
ATOM 2502 O O . LYS A 1 312 ? 40.855 9.130 -72.206 1.00 89.81 312 LYS A O 1
ATOM 2507 N N . GLU A 1 313 ? 40.244 9.525 -74.318 1.00 88.75 313 GLU A N 1
ATOM 2508 C CA . GLU A 1 313 ? 39.270 10.573 -73.969 1.00 88.75 313 GLU A CA 1
ATOM 2509 C C . GLU A 1 313 ? 38.034 9.981 -73.281 1.00 88.75 313 GLU A C 1
ATOM 2511 O O . GLU A 1 313 ? 37.549 10.570 -72.319 1.00 88.75 313 GLU A O 1
ATOM 2516 N N . LEU A 1 314 ? 37.547 8.821 -73.740 1.00 89.25 314 LEU A N 1
ATOM 2517 C CA . LEU A 1 314 ? 36.413 8.126 -73.120 1.00 89.25 314 LEU A CA 1
ATOM 2518 C C . LEU A 1 314 ? 36.745 7.676 -71.692 1.00 89.25 314 LEU A C 1
ATOM 2520 O O . LEU A 1 314 ? 35.981 7.970 -70.777 1.00 89.25 314 LEU A O 1
ATOM 2524 N N . GLU A 1 315 ? 37.911 7.058 -71.483 1.00 92.00 315 GLU A N 1
ATOM 2525 C CA . GLU A 1 315 ? 38.380 6.651 -70.150 1.00 92.00 315 GLU A CA 1
ATOM 2526 C C . GLU A 1 315 ? 38.502 7.849 -69.189 1.00 92.00 315 GLU A C 1
ATOM 2528 O O . GLU A 1 315 ? 38.037 7.789 -68.049 1.00 92.00 315 GLU A O 1
ATOM 2533 N N . LEU A 1 316 ? 39.074 8.969 -69.651 1.00 92.50 316 LEU A N 1
ATOM 2534 C CA . LEU A 1 316 ? 39.204 10.186 -68.841 1.00 92.50 316 LEU A CA 1
ATOM 2535 C C . LEU A 1 316 ? 37.843 10.831 -68.532 1.00 92.50 316 LEU A C 1
ATOM 2537 O O . LEU A 1 316 ? 37.632 11.307 -67.416 1.00 92.50 316 LEU A O 1
ATOM 2541 N N . GLU A 1 317 ? 36.902 10.846 -69.481 1.00 92.19 317 GLU A N 1
ATOM 2542 C CA . GLU A 1 317 ? 35.536 11.335 -69.241 1.00 92.19 317 GLU A CA 1
ATOM 2543 C C . GLU A 1 317 ? 34.776 10.459 -68.240 1.00 92.19 317 GLU A C 1
ATOM 2545 O O . GLU A 1 317 ? 34.094 10.985 -67.356 1.00 92.19 317 GLU A O 1
ATOM 2550 N N . GLU A 1 318 ? 34.910 9.136 -68.333 1.00 93.88 318 GLU A N 1
ATOM 2551 C CA . GLU A 1 318 ? 34.351 8.201 -67.356 1.00 93.88 318 GLU A CA 1
ATOM 2552 C C . GLU A 1 318 ? 34.945 8.430 -65.963 1.00 93.88 318 GLU A C 1
ATOM 2554 O O . GLU A 1 318 ? 34.198 8.494 -64.982 1.00 93.88 318 GLU A O 1
ATOM 2559 N N . GLU A 1 319 ? 36.261 8.636 -65.855 1.00 93.44 319 GLU A N 1
ATOM 2560 C CA . GLU A 1 319 ? 36.909 8.902 -64.570 1.00 93.44 319 GLU A CA 1
ATOM 2561 C C . GLU A 1 319 ? 36.474 10.248 -63.963 1.00 93.44 319 GLU A C 1
ATOM 2563 O O . GLU A 1 319 ? 36.175 10.319 -62.763 1.00 93.44 319 GLU A O 1
ATOM 2568 N N . VAL A 1 320 ? 36.352 11.306 -64.777 1.00 93.75 320 VAL A N 1
ATOM 2569 C CA . VAL A 1 320 ? 35.789 12.602 -64.350 1.00 93.75 320 VAL A CA 1
ATOM 2570 C C . VAL A 1 320 ? 34.347 12.433 -63.865 1.00 93.75 320 VAL A C 1
ATOM 2572 O O . VAL A 1 320 ? 33.992 12.941 -62.798 1.00 93.75 320 VAL A O 1
ATOM 2575 N N . ASN A 1 321 ? 33.519 11.682 -64.594 1.00 94.12 321 ASN A N 1
ATOM 2576 C CA . ASN A 1 321 ? 32.138 11.403 -64.201 1.00 94.12 321 ASN A CA 1
ATOM 2577 C C . ASN A 1 321 ? 32.058 10.605 -62.892 1.00 94.12 321 ASN A C 1
ATOM 2579 O O . ASN A 1 321 ? 31.253 10.941 -62.020 1.00 94.12 321 ASN A O 1
ATOM 2583 N N . MET A 1 322 ? 32.925 9.607 -62.695 1.00 93.69 322 MET A N 1
ATOM 2584 C CA . MET A 1 322 ? 33.028 8.878 -61.427 1.00 93.69 322 MET A CA 1
ATOM 2585 C C . MET A 1 322 ? 33.389 9.810 -60.265 1.00 93.69 322 MET A C 1
ATOM 2587 O O . MET A 1 322 ? 32.771 9.730 -59.201 1.00 93.69 322 MET A O 1
ATOM 2591 N N . CYS A 1 323 ? 34.333 10.734 -60.463 1.00 93.44 323 CYS A N 1
ATOM 2592 C CA . CYS A 1 323 ? 34.717 11.702 -59.434 1.00 93.44 323 CYS A CA 1
ATOM 2593 C C . CYS A 1 323 ? 33.580 12.691 -59.118 1.00 93.44 323 CYS A C 1
ATOM 2595 O O . CYS A 1 323 ? 33.333 12.986 -57.948 1.00 93.44 323 CYS A O 1
ATOM 2597 N N . ASN A 1 324 ? 32.835 13.150 -60.127 1.00 94.56 324 ASN A N 1
ATOM 2598 C CA . ASN A 1 324 ? 31.657 14.006 -59.941 1.00 94.56 324 ASN A CA 1
ATOM 2599 C C . ASN A 1 324 ? 30.525 13.293 -59.180 1.00 94.56 324 ASN A C 1
ATOM 2601 O O . ASN A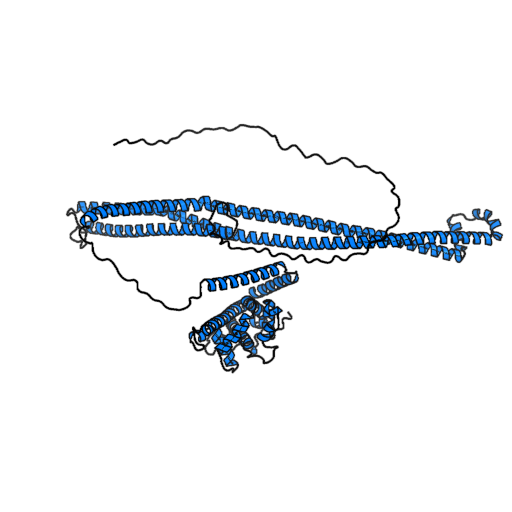 1 324 ? 29.915 13.873 -58.274 1.00 94.56 324 ASN A O 1
ATOM 2605 N N . ASN A 1 325 ? 30.270 12.021 -59.491 1.00 94.75 325 ASN A N 1
ATOM 2606 C CA . ASN A 1 325 ? 29.301 11.200 -58.761 1.00 94.75 325 ASN A CA 1
ATOM 2607 C C . ASN A 1 325 ? 29.741 10.986 -57.306 1.00 94.75 325 ASN A C 1
ATOM 2609 O O . ASN A 1 325 ? 28.936 11.130 -56.384 1.00 94.75 325 ASN A O 1
ATOM 2613 N N . PHE A 1 326 ? 31.032 10.726 -57.084 1.00 93.94 326 PHE A N 1
ATOM 2614 C CA . PHE A 1 326 ? 31.604 10.611 -55.745 1.00 93.94 326 PHE A CA 1
ATOM 2615 C C . PHE A 1 326 ? 31.451 11.912 -54.936 1.00 93.94 326 PHE A C 1
ATOM 2617 O O . PHE A 1 326 ? 30.979 11.878 -53.798 1.00 93.94 326 PHE A O 1
ATOM 2624 N N . LEU A 1 327 ? 31.753 13.073 -55.532 1.00 94.62 327 LEU A N 1
ATOM 2625 C CA . LEU A 1 327 ? 31.526 14.384 -54.911 1.00 94.62 327 LEU A CA 1
ATOM 2626 C C . LEU A 1 327 ? 30.051 14.632 -54.581 1.00 94.62 327 LEU A C 1
ATOM 2628 O O . LEU A 1 327 ? 29.736 15.192 -53.527 1.00 94.62 327 LEU A O 1
ATOM 2632 N N . THR A 1 328 ? 29.139 14.211 -55.458 1.00 95.56 328 THR A N 1
ATOM 2633 C CA . THR A 1 328 ? 27.695 14.310 -55.217 1.00 95.56 328 THR A CA 1
ATOM 2634 C C . THR A 1 328 ? 27.300 13.485 -53.991 1.00 95.56 328 THR A C 1
ATOM 2636 O O . THR A 1 328 ? 26.678 14.027 -53.075 1.00 95.56 328 THR A O 1
ATOM 2639 N N . GLY A 1 329 ? 27.766 12.234 -53.897 1.00 94.38 329 GLY A N 1
ATOM 2640 C CA . GLY A 1 329 ? 27.532 11.367 -52.738 1.00 94.38 329 GLY A CA 1
ATOM 2641 C C . GLY A 1 329 ? 28.080 11.941 -51.425 1.00 94.38 329 GLY A C 1
ATOM 2642 O O . GLY A 1 329 ? 27.382 11.939 -50.408 1.00 94.38 329 GLY A O 1
ATOM 2643 N N . LEU A 1 330 ? 29.288 12.519 -51.435 1.00 93.56 330 LEU A N 1
ATOM 2644 C CA . LEU A 1 330 ? 29.855 13.188 -50.254 1.00 93.56 330 LEU A CA 1
ATOM 2645 C C . LEU A 1 330 ? 29.018 14.400 -49.813 1.00 93.56 330 LEU A C 1
ATOM 2647 O O . LEU A 1 330 ? 28.768 14.591 -48.619 1.00 93.56 330 LEU A O 1
ATOM 2651 N N . ASN A 1 331 ? 28.538 15.207 -50.759 1.00 93.25 331 ASN A N 1
ATOM 2652 C CA . ASN A 1 331 ? 27.687 16.359 -50.461 1.00 93.25 331 ASN A CA 1
ATOM 2653 C C . ASN A 1 331 ? 26.309 15.953 -49.917 1.00 93.25 331 ASN A C 1
ATOM 2655 O O . ASN A 1 331 ? 25.783 16.600 -49.004 1.00 93.25 331 ASN A O 1
ATOM 2659 N N . GLU A 1 332 ? 25.713 14.886 -50.445 1.00 94.50 332 GLU A N 1
ATOM 2660 C CA . GLU A 1 332 ? 24.469 14.320 -49.919 1.00 94.50 332 GLU A CA 1
ATOM 2661 C C . GLU A 1 332 ? 24.647 13.763 -48.509 1.00 94.50 332 GLU A C 1
ATOM 2663 O O . GLU A 1 332 ? 23.826 14.045 -47.631 1.00 94.50 332 GLU A O 1
ATOM 2668 N N . PHE A 1 333 ? 25.761 13.079 -48.249 1.00 91.81 333 PHE A N 1
ATOM 2669 C CA . PHE A 1 333 ? 26.105 12.609 -46.912 1.00 91.81 333 PHE A CA 1
ATOM 2670 C C . PHE A 1 333 ? 26.212 13.773 -45.911 1.00 91.81 333 PHE A C 1
ATOM 2672 O O . PHE A 1 333 ? 25.608 13.731 -44.836 1.00 91.81 333 PHE A O 1
ATOM 2679 N N . LEU A 1 334 ? 26.878 14.875 -46.281 1.00 92.81 334 LEU A N 1
ATOM 2680 C CA . LEU A 1 334 ? 26.937 16.086 -45.450 1.00 92.81 334 LEU A CA 1
ATOM 2681 C C . LEU A 1 334 ? 25.550 16.705 -45.194 1.00 92.81 334 LEU A C 1
ATOM 2683 O O . LEU A 1 334 ? 25.291 17.205 -44.094 1.00 92.81 334 LEU A O 1
ATOM 2687 N N . LYS A 1 335 ? 24.637 16.677 -46.177 1.00 95.25 335 LYS A N 1
ATOM 2688 C CA . LYS A 1 335 ? 23.233 17.090 -45.977 1.00 95.25 335 LYS A CA 1
ATOM 2689 C C . LYS A 1 335 ? 22.514 16.153 -44.999 1.00 95.25 335 LYS A C 1
ATOM 2691 O O . LYS A 1 335 ? 21.760 16.642 -44.156 1.00 95.25 335 LYS A O 1
ATOM 2696 N N . GLY A 1 336 ? 22.771 14.847 -45.074 1.00 92.69 336 GLY A N 1
ATOM 2697 C CA . GLY A 1 336 ? 22.265 13.840 -44.139 1.00 92.69 336 GLY A CA 1
ATOM 2698 C C . GLY A 1 336 ? 22.680 14.122 -42.693 1.00 92.69 336 GLY A C 1
ATOM 2699 O O . GLY A 1 336 ? 21.819 14.195 -41.817 1.00 92.69 336 GLY A O 1
ATOM 2700 N N . LEU A 1 337 ? 23.964 14.411 -42.454 1.00 90.62 337 LEU A N 1
ATOM 2701 C CA . LEU A 1 337 ? 24.465 14.775 -41.120 1.00 90.62 337 LEU A CA 1
ATOM 2702 C C . LEU A 1 337 ? 23.780 16.031 -40.555 1.00 90.62 337 LEU A C 1
ATOM 2704 O O . LEU A 1 337 ? 23.401 16.063 -39.383 1.00 90.62 337 LEU A O 1
ATOM 2708 N N . LYS A 1 338 ? 23.547 17.056 -41.390 1.00 93.62 338 LYS A N 1
ATOM 2709 C CA . LYS A 1 338 ? 22.808 18.263 -40.972 1.00 93.62 338 LYS A CA 1
ATOM 2710 C C . LYS A 1 338 ? 21.368 17.949 -40.558 1.00 93.62 338 LYS A C 1
ATOM 2712 O O . LYS A 1 338 ? 20.890 18.515 -39.575 1.00 93.62 338 LYS A O 1
ATOM 2717 N N . LYS A 1 339 ? 20.676 17.071 -41.296 1.00 94.62 339 LYS A N 1
ATOM 2718 C CA . LYS A 1 339 ? 19.313 16.634 -40.952 1.00 94.62 339 LYS A CA 1
ATOM 2719 C C . LYS A 1 339 ? 19.295 15.865 -39.632 1.00 94.62 339 LYS A C 1
ATOM 2721 O O . LYS A 1 339 ? 18.475 16.186 -38.781 1.00 94.62 339 LYS A O 1
ATOM 2726 N N . LEU A 1 340 ? 20.232 14.934 -39.434 1.00 89.81 340 LEU A N 1
ATOM 2727 C CA . LEU A 1 340 ? 20.357 14.165 -38.192 1.00 89.81 340 LEU A CA 1
ATOM 2728 C C . LEU A 1 340 ? 20.548 15.078 -36.972 1.00 89.81 340 LEU A C 1
ATOM 2730 O O . LEU A 1 340 ? 19.834 14.939 -35.983 1.00 89.81 340 LEU A O 1
ATOM 2734 N N . ARG A 1 341 ? 21.444 16.068 -37.072 1.00 90.75 341 ARG A N 1
ATOM 2735 C CA . ARG A 1 341 ? 21.669 17.051 -35.999 1.00 90.75 341 ARG A CA 1
ATOM 2736 C C . ARG A 1 341 ? 20.411 17.862 -35.680 1.00 90.75 341 ARG A C 1
ATOM 2738 O O . ARG A 1 341 ? 20.118 18.117 -34.516 1.00 90.75 341 ARG A O 1
ATOM 2745 N N . LYS A 1 342 ? 19.667 18.283 -36.709 1.00 94.94 342 LYS A N 1
ATOM 2746 C CA . LYS A 1 342 ? 18.396 19.002 -36.529 1.00 94.94 342 LYS A CA 1
ATOM 2747 C C . LYS A 1 342 ? 17.376 18.133 -35.788 1.00 94.94 342 LYS A C 1
ATOM 2749 O O . LYS A 1 342 ? 16.743 18.618 -34.860 1.00 94.94 342 LYS A O 1
ATOM 2754 N N . GLU A 1 343 ? 17.263 16.862 -36.161 1.00 93.81 343 GLU A N 1
ATOM 2755 C CA . GLU A 1 343 ? 16.325 15.926 -35.540 1.00 93.81 343 GLU A CA 1
ATOM 2756 C C . GLU A 1 343 ? 16.658 15.649 -34.067 1.00 93.81 343 GLU A C 1
ATOM 2758 O O . GLU A 1 343 ? 15.780 15.701 -33.209 1.00 93.81 343 GLU A O 1
ATOM 2763 N N . GLN A 1 344 ? 17.938 15.443 -33.741 1.00 93.06 344 GLN A N 1
ATOM 2764 C CA . GLN A 1 344 ? 18.377 15.274 -32.352 1.00 93.06 344 GLN A CA 1
ATOM 2765 C C . GLN A 1 344 ? 18.065 16.508 -31.493 1.00 93.06 344 GLN A C 1
ATOM 2767 O O . GLN A 1 344 ? 17.595 16.364 -30.366 1.00 93.06 344 GLN A O 1
ATOM 2772 N N . ARG A 1 345 ? 18.263 17.720 -32.031 1.00 94.75 345 ARG A N 1
ATOM 2773 C CA . ARG A 1 345 ? 17.896 18.968 -31.340 1.00 94.75 345 ARG A CA 1
ATOM 2774 C C . ARG A 1 345 ? 16.393 19.085 -31.122 1.00 94.75 345 ARG A C 1
ATOM 2776 O O . ARG A 1 345 ? 15.984 19.378 -30.008 1.00 94.75 345 ARG A O 1
ATOM 2783 N N . ASN A 1 346 ? 15.583 18.789 -32.141 1.00 96.00 346 ASN A N 1
ATOM 2784 C CA . ASN A 1 346 ? 14.124 18.777 -32.008 1.00 96.00 346 ASN A CA 1
ATOM 2785 C C . ASN A 1 346 ? 13.670 17.817 -30.897 1.00 96.00 346 ASN A C 1
ATOM 2787 O O . ASN A 1 346 ? 12.804 18.163 -30.097 1.00 96.00 346 ASN A O 1
ATOM 2791 N N . ARG A 1 347 ? 14.284 16.627 -30.813 1.00 94.12 347 ARG A N 1
ATOM 2792 C CA . ARG A 1 347 ? 13.994 15.647 -29.759 1.00 94.12 347 ARG A CA 1
ATOM 2793 C C . ARG A 1 347 ? 14.328 16.176 -28.362 1.00 94.12 347 ARG A C 1
ATOM 2795 O O . ARG A 1 347 ? 13.546 15.955 -27.443 1.00 94.12 347 ARG A O 1
ATOM 2802 N N . ILE A 1 348 ? 15.460 16.862 -28.199 1.00 95.88 348 ILE A N 1
ATOM 2803 C CA . ILE A 1 348 ? 15.839 17.487 -26.921 1.00 95.88 348 ILE A CA 1
ATOM 2804 C C . ILE A 1 348 ? 14.848 18.594 -26.552 1.00 95.88 348 ILE A C 1
ATOM 2806 O O . ILE A 1 348 ? 14.320 18.567 -25.446 1.00 95.88 348 ILE A O 1
ATOM 2810 N N . THR A 1 349 ? 14.513 19.491 -27.484 1.00 96.19 349 THR A N 1
ATOM 2811 C CA . THR A 1 349 ? 13.526 20.561 -27.252 1.00 96.19 349 THR A CA 1
ATOM 2812 C C . THR A 1 349 ? 12.161 20.003 -26.843 1.00 96.19 349 THR A C 1
ATOM 2814 O O . THR A 1 349 ? 11.541 20.505 -25.912 1.00 96.19 349 THR A O 1
ATOM 2817 N N . HIS A 1 350 ? 11.708 18.917 -27.476 1.00 95.38 350 HIS A N 1
ATOM 2818 C CA . HIS A 1 350 ? 10.475 18.236 -27.078 1.00 95.38 350 HIS A CA 1
ATOM 2819 C C . HIS A 1 350 ? 10.560 17.658 -25.653 1.00 95.38 350 HIS A C 1
ATOM 2821 O O . HIS A 1 350 ? 9.619 17.791 -24.875 1.00 95.38 350 HIS A O 1
ATOM 2827 N N . LEU A 1 351 ? 11.681 17.028 -25.275 1.00 94.62 351 LEU A N 1
ATOM 2828 C CA . LEU A 1 351 ? 11.875 16.519 -23.909 1.00 94.62 351 LEU A CA 1
ATOM 2829 C C . LEU A 1 351 ? 11.894 17.648 -22.865 1.00 94.62 351 LEU A C 1
ATOM 2831 O O . LEU A 1 351 ? 11.365 17.476 -21.766 1.00 94.62 351 LEU A O 1
ATOM 2835 N N . GLU A 1 352 ? 12.468 18.803 -23.200 1.00 96.44 352 GLU A N 1
ATOM 2836 C CA . GLU A 1 352 ? 12.445 20.001 -22.353 1.00 96.44 352 GLU A CA 1
ATOM 2837 C C . GLU A 1 352 ? 11.021 20.533 -22.161 1.00 96.44 352 GLU A C 1
ATOM 2839 O O . GLU A 1 352 ? 10.623 20.830 -21.034 1.00 96.44 352 GLU A O 1
ATOM 2844 N N . GLU A 1 353 ? 10.225 20.589 -23.230 1.00 97.38 353 GLU A N 1
ATOM 2845 C CA . GLU A 1 353 ? 8.820 20.991 -23.160 1.00 97.38 353 GLU A CA 1
ATOM 2846 C C . GLU A 1 353 ? 8.001 20.048 -22.267 1.00 97.38 353 GLU A C 1
ATOM 2848 O O . GLU A 1 353 ? 7.299 20.510 -21.365 1.00 97.38 353 GLU A O 1
ATOM 2853 N N . VAL A 1 354 ? 8.148 18.730 -22.444 1.00 96.38 354 VAL A N 1
ATOM 2854 C CA . VAL A 1 354 ? 7.486 17.723 -21.594 1.00 96.38 354 VAL A CA 1
ATOM 2855 C C . VAL A 1 354 ? 7.902 17.879 -20.129 1.00 96.38 354 VAL A C 1
ATOM 2857 O O . VAL A 1 354 ? 7.051 17.865 -19.238 1.00 96.38 354 VAL A O 1
ATOM 2860 N N . THR A 1 355 ? 9.193 18.089 -19.862 1.00 95.62 355 THR A N 1
ATOM 2861 C CA . THR A 1 355 ? 9.713 18.307 -18.500 1.00 95.62 355 THR A CA 1
ATOM 2862 C C . THR A 1 355 ? 9.089 19.552 -17.862 1.00 95.62 355 THR A C 1
ATOM 2864 O O . THR A 1 355 ? 8.656 19.509 -16.709 1.00 95.62 355 THR A O 1
ATOM 2867 N N . ASN A 1 356 ? 8.963 20.647 -18.616 1.00 96.62 356 ASN A N 1
ATOM 2868 C CA . ASN A 1 356 ? 8.325 21.878 -18.145 1.00 96.62 356 ASN A CA 1
ATOM 2869 C C . ASN A 1 356 ? 6.829 21.684 -17.854 1.00 96.62 356 ASN A C 1
ATOM 2871 O O . ASN A 1 356 ? 6.334 22.137 -16.820 1.00 96.62 356 ASN A O 1
ATOM 2875 N N . GLN A 1 357 ? 6.106 20.970 -18.721 1.00 96.56 357 GLN A N 1
ATOM 2876 C CA . GLN A 1 357 ? 4.696 20.645 -18.490 1.00 96.56 357 GLN A CA 1
ATOM 2877 C C . GLN A 1 357 ? 4.510 19.803 -17.219 1.00 96.56 357 GLN A C 1
ATOM 2879 O O . GLN A 1 357 ? 3.629 20.100 -16.409 1.00 96.56 357 GLN A O 1
ATOM 2884 N N . LEU A 1 358 ? 5.367 18.802 -16.992 1.00 94.69 358 LEU A N 1
ATOM 2885 C CA . LEU A 1 358 ? 5.342 17.977 -15.780 1.00 94.69 358 LEU A CA 1
ATOM 2886 C C . LEU A 1 358 ? 5.667 18.789 -14.518 1.00 94.69 358 LEU A C 1
ATOM 2888 O O . LEU A 1 358 ? 5.017 18.599 -13.490 1.00 94.69 358 LEU A O 1
ATOM 2892 N N . HIS A 1 359 ? 6.611 19.733 -14.584 1.00 96.69 359 HIS A N 1
ATOM 2893 C CA . HIS A 1 359 ? 6.874 20.663 -13.482 1.00 96.69 359 HIS A CA 1
ATOM 2894 C C . HIS A 1 359 ? 5.645 21.512 -13.132 1.00 96.69 359 HIS A C 1
ATOM 2896 O O . HIS A 1 359 ? 5.308 21.628 -11.951 1.00 96.69 359 HIS A O 1
ATOM 2902 N N . ASN A 1 360 ? 4.944 22.044 -14.137 1.00 97.19 360 ASN A N 1
ATOM 2903 C CA . ASN A 1 360 ? 3.721 22.824 -13.933 1.00 97.19 360 ASN A CA 1
ATOM 2904 C C . ASN A 1 360 ? 2.601 21.973 -13.316 1.00 97.19 360 ASN A C 1
ATOM 2906 O O . ASN A 1 360 ? 1.932 22.408 -12.378 1.00 97.19 360 ASN A O 1
ATOM 2910 N N . GLN A 1 361 ? 2.424 20.733 -13.785 1.00 96.12 361 GLN A N 1
ATOM 2911 C CA . GLN A 1 361 ? 1.461 19.801 -13.195 1.00 96.12 361 GLN A CA 1
ATOM 2912 C C . GLN A 1 361 ? 1.817 19.458 -11.743 1.00 96.12 361 GLN A C 1
ATOM 2914 O O . GLN A 1 361 ? 0.939 19.463 -10.881 1.00 96.12 361 GLN A O 1
ATOM 2919 N N . ARG A 1 362 ? 3.101 19.216 -11.446 1.00 96.50 362 ARG A N 1
ATOM 2920 C CA . ARG A 1 362 ? 3.581 18.972 -10.078 1.00 96.50 362 ARG A CA 1
ATOM 2921 C C . ARG A 1 362 ? 3.263 20.153 -9.163 1.00 96.50 362 ARG A C 1
ATOM 2923 O O . ARG A 1 362 ? 2.729 19.941 -8.079 1.00 96.50 362 ARG A O 1
ATOM 2930 N N . ALA A 1 363 ? 3.556 21.375 -9.610 1.00 95.44 363 ALA A N 1
ATOM 2931 C CA . ALA A 1 363 ? 3.269 22.594 -8.859 1.00 95.44 363 ALA A CA 1
ATOM 2932 C C . ALA A 1 363 ? 1.764 22.752 -8.588 1.00 95.44 363 ALA A C 1
ATOM 2934 O O . ALA A 1 363 ? 1.374 22.970 -7.446 1.00 95.44 363 ALA A O 1
ATOM 2935 N N . SER A 1 364 ? 0.915 22.532 -9.599 1.00 97.56 364 SER A N 1
ATOM 2936 C CA . SER A 1 364 ? -0.545 22.583 -9.440 1.00 97.56 364 SER A CA 1
ATOM 2937 C C . SER A 1 364 ? -1.074 21.548 -8.438 1.00 97.56 364 SER A C 1
ATOM 2939 O O . SER A 1 364 ? -1.991 21.834 -7.670 1.00 97.56 364 SER A O 1
ATOM 2941 N N . ILE A 1 365 ? -0.509 20.335 -8.402 1.00 94.38 365 ILE A N 1
ATOM 2942 C CA . ILE A 1 365 ? -0.903 19.325 -7.407 1.00 94.38 365 ILE A CA 1
ATOM 2943 C C . ILE A 1 365 ? -0.410 19.694 -6.008 1.00 94.38 365 ILE A C 1
ATOM 2945 O O . ILE A 1 365 ? -1.156 19.509 -5.049 1.00 94.38 365 ILE A O 1
ATOM 2949 N N . ALA A 1 366 ? 0.807 20.224 -5.880 1.00 93.94 366 ALA A N 1
ATOM 2950 C CA . ALA A 1 366 ? 1.328 20.694 -4.599 1.00 93.94 366 ALA A CA 1
ATOM 2951 C C . ALA A 1 366 ? 0.470 21.835 -4.024 1.00 93.94 366 ALA A C 1
ATOM 2953 O O . ALA A 1 366 ? 0.141 21.815 -2.841 1.00 93.94 366 ALA A O 1
ATOM 2954 N N . GLU A 1 367 ? 0.025 22.768 -4.869 1.00 96.12 367 GLU A N 1
ATOM 2955 C CA . GLU A 1 367 ? -0.919 23.824 -4.492 1.00 96.12 367 GLU A CA 1
ATOM 2956 C C . GLU A 1 367 ? -2.258 23.243 -4.017 1.00 96.12 367 GLU A C 1
ATOM 2958 O O . GLU A 1 367 ? -2.757 23.618 -2.958 1.00 96.12 367 GLU A O 1
ATOM 2963 N N . LYS A 1 368 ? -2.819 22.262 -4.741 1.00 95.31 368 LYS A N 1
ATOM 2964 C CA . LYS A 1 368 ? -4.046 21.570 -4.310 1.00 95.31 368 LYS A CA 1
ATOM 2965 C C . LYS A 1 368 ? -3.875 20.892 -2.953 1.00 95.31 368 LYS A C 1
ATOM 2967 O O . LYS A 1 368 ? -4.771 21.002 -2.126 1.00 95.31 368 LYS A O 1
ATOM 2972 N N . ILE A 1 369 ? -2.749 20.215 -2.718 1.00 92.56 369 ILE A N 1
ATOM 2973 C CA . ILE A 1 369 ? -2.431 19.619 -1.412 1.00 92.56 369 ILE A CA 1
ATOM 2974 C C . ILE A 1 369 ? -2.434 20.704 -0.330 1.00 92.56 369 ILE A C 1
ATOM 2976 O O . ILE A 1 369 ? -3.129 20.540 0.668 1.00 92.56 369 ILE A O 1
ATOM 2980 N N . GLY A 1 370 ? -1.747 21.828 -0.559 1.00 90.69 370 GLY A N 1
ATOM 2981 C CA . GLY A 1 370 ? -1.712 22.950 0.383 1.00 90.69 370 GLY A CA 1
ATOM 2982 C C . GLY A 1 370 ? -3.099 23.525 0.690 1.00 90.69 370 GLY A C 1
ATOM 2983 O O . GLY A 1 370 ? -3.439 23.710 1.856 1.00 90.69 370 GLY A O 1
ATOM 2984 N N . ASN A 1 371 ? -3.936 23.726 -0.331 1.00 94.12 371 ASN A N 1
ATOM 2985 C CA . ASN A 1 371 ? -5.305 24.221 -0.157 1.00 94.12 371 ASN A CA 1
ATOM 2986 C C . ASN A 1 371 ? -6.169 23.242 0.659 1.00 94.12 371 ASN A C 1
ATOM 2988 O O . ASN A 1 371 ? -6.879 23.668 1.567 1.00 94.12 371 ASN A O 1
ATOM 2992 N N . PHE A 1 372 ? -6.069 21.934 0.389 1.00 91.44 372 PHE A N 1
ATOM 2993 C CA . PHE A 1 372 ? -6.769 20.900 1.162 1.00 91.44 372 PHE A CA 1
ATOM 2994 C C . PHE A 1 372 ? -6.298 20.844 2.623 1.00 91.44 372 PHE A C 1
ATOM 2996 O O . PHE A 1 372 ? -7.111 20.669 3.532 1.00 91.44 372 PHE A O 1
ATOM 3003 N N . GLU A 1 373 ? -4.994 20.991 2.871 1.00 91.06 373 GLU A N 1
ATOM 3004 C CA . GLU A 1 373 ? -4.442 21.053 4.228 1.00 91.06 373 GLU A CA 1
ATOM 3005 C C . GLU A 1 373 ? -4.952 22.292 4.974 1.00 91.06 373 GLU A C 1
ATOM 3007 O O . GLU A 1 373 ? -5.381 22.184 6.124 1.00 91.06 373 GLU A O 1
ATOM 3012 N N . GLN A 1 374 ? -4.982 23.451 4.314 1.00 91.88 374 GLN A N 1
ATOM 3013 C CA . GLN A 1 374 ? -5.481 24.694 4.897 1.00 91.88 374 GLN A CA 1
ATOM 3014 C C . GLN A 1 374 ? -6.984 24.634 5.205 1.00 91.88 374 GLN A C 1
ATOM 3016 O O . GLN A 1 374 ? -7.398 25.066 6.280 1.00 91.88 374 GLN A O 1
ATOM 3021 N N . GLU A 1 375 ? -7.795 24.063 4.312 1.00 93.31 375 GLU A N 1
ATOM 3022 C CA . GLU A 1 375 ? -9.231 23.860 4.535 1.00 93.31 375 GLU A CA 1
ATOM 3023 C C . GLU A 1 375 ? -9.487 22.950 5.748 1.00 93.31 375 GLU A C 1
ATOM 3025 O O . GLU A 1 375 ? -10.304 23.272 6.615 1.00 93.31 375 GLU A O 1
ATOM 3030 N N . ALA A 1 376 ? -8.740 21.846 5.867 1.00 92.19 376 ALA A N 1
ATOM 3031 C CA . ALA A 1 376 ? -8.825 20.958 7.023 1.00 92.19 376 ALA A CA 1
ATOM 3032 C C . ALA A 1 376 ? -8.463 21.675 8.331 1.00 92.19 376 ALA A C 1
ATOM 3034 O O . ALA A 1 376 ? -9.197 21.553 9.312 1.00 92.19 376 ALA A O 1
ATOM 3035 N N . ILE A 1 377 ? -7.387 22.467 8.336 1.00 90.00 377 ILE A N 1
ATOM 3036 C CA . ILE A 1 377 ? -6.980 23.260 9.505 1.00 90.00 377 ILE A CA 1
ATOM 3037 C C . ILE A 1 377 ? -8.069 24.266 9.882 1.00 90.00 377 ILE A C 1
ATOM 3039 O O . ILE A 1 377 ? -8.444 24.343 11.050 1.00 90.00 377 ILE A O 1
ATOM 3043 N N . GLN A 1 378 ? -8.623 24.999 8.913 1.00 92.25 378 GLN A N 1
ATOM 3044 C CA . GLN A 1 378 ? -9.700 25.961 9.159 1.00 92.25 378 GLN A CA 1
ATOM 3045 C C . GLN A 1 378 ? -10.943 25.289 9.743 1.00 92.25 378 GLN A C 1
ATOM 3047 O O . GLN A 1 378 ? -11.542 25.818 10.678 1.00 92.25 378 GLN A O 1
ATOM 3052 N N . LYS A 1 379 ? -11.317 24.109 9.238 1.00 94.06 379 LYS A N 1
ATOM 3053 C CA . LYS A 1 379 ? -12.475 23.364 9.739 1.00 94.06 379 LYS A CA 1
ATOM 3054 C C . LYS A 1 379 ? -12.259 22.853 11.166 1.00 94.06 379 LYS A C 1
ATOM 3056 O O . LYS A 1 379 ? -13.152 23.009 11.996 1.00 94.06 379 LYS A O 1
ATOM 3061 N N . LEU A 1 380 ? -11.080 22.304 11.471 1.00 92.50 380 LEU A N 1
ATOM 3062 C CA . LEU A 1 380 ? -10.721 21.880 12.831 1.00 92.50 380 LEU A CA 1
ATOM 3063 C C . LEU A 1 380 ? -10.673 23.069 13.796 1.00 92.50 380 LEU A C 1
ATOM 3065 O O . LEU A 1 380 ? -11.218 22.996 14.894 1.00 92.50 380 LEU A O 1
ATOM 3069 N N . HIS A 1 381 ? -10.088 24.187 13.366 1.00 91.38 381 HIS A N 1
ATOM 3070 C CA . HIS A 1 381 ? -10.028 25.410 14.158 1.00 91.38 381 HIS A CA 1
ATOM 3071 C C . HIS A 1 381 ? -11.425 25.976 14.438 1.00 91.38 381 HIS A C 1
ATOM 3073 O O . HIS A 1 381 ? -11.728 26.340 15.571 1.00 91.38 381 HIS A O 1
ATOM 3079 N N . LYS A 1 382 ? -12.308 25.976 13.433 1.00 94.19 382 LYS A N 1
ATOM 3080 C CA . LYS A 1 382 ? -13.707 26.381 13.585 1.00 94.1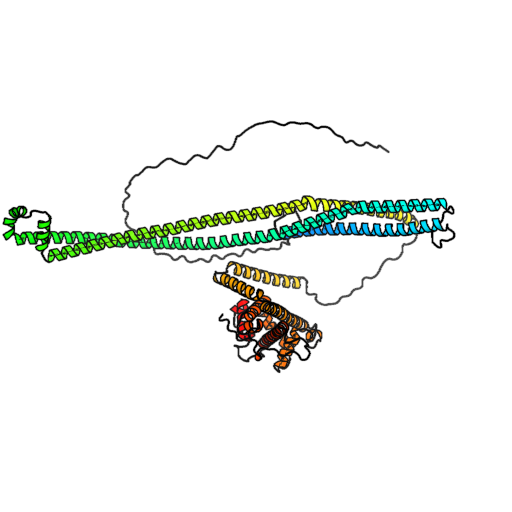9 382 LYS A CA 1
ATOM 3081 C C . LYS A 1 382 ? -14.431 25.520 14.622 1.00 94.19 382 LYS A C 1
ATOM 3083 O O . LYS A 1 382 ? -15.055 26.069 15.521 1.00 94.19 382 LYS A O 1
ATOM 3088 N N . LEU A 1 383 ? -14.308 24.193 14.546 1.00 93.38 383 LEU A N 1
ATOM 3089 C CA . LEU A 1 383 ? -14.897 23.282 15.538 1.00 93.38 383 LEU A CA 1
ATOM 3090 C C . LEU A 1 383 ? -14.343 23.526 16.943 1.00 93.38 383 LEU A C 1
ATOM 3092 O O . LEU A 1 383 ? -15.095 23.541 17.919 1.00 93.38 383 LEU A O 1
ATOM 3096 N N . HIS A 1 384 ? -13.039 23.763 17.043 1.00 90.50 384 HIS A N 1
ATOM 3097 C CA . HIS A 1 384 ? -12.404 24.053 18.315 1.00 90.50 384 HIS A CA 1
ATOM 3098 C C . HIS A 1 384 ? -12.945 25.350 18.937 1.00 90.50 384 HIS A C 1
ATOM 3100 O O . HIS A 1 384 ? -13.454 25.334 20.055 1.00 90.50 384 HIS A O 1
ATOM 3106 N N . CYS A 1 385 ? -12.891 26.463 18.202 1.00 91.75 385 CYS A N 1
ATOM 3107 C CA . CYS A 1 385 ? -13.268 27.782 18.710 1.00 91.75 385 CYS A CA 1
ATOM 3108 C C . CYS A 1 385 ? -14.779 27.973 18.880 1.00 91.75 385 CYS A C 1
ATOM 3110 O O . CYS A 1 385 ? -15.200 28.599 19.849 1.00 91.75 385 CYS A O 1
ATOM 3112 N N . GLU A 1 386 ? -15.599 27.469 17.956 1.00 92.19 386 GLU A N 1
ATOM 3113 C CA . GLU A 1 386 ? -17.053 27.664 18.011 1.00 92.19 386 GLU A CA 1
ATOM 3114 C C . GLU A 1 386 ? -17.746 26.662 18.938 1.00 92.19 386 GLU A C 1
ATOM 3116 O O . GLU A 1 386 ? -18.823 26.965 19.449 1.00 92.19 386 GLU A O 1
ATOM 3121 N N . PHE A 1 387 ? -17.155 25.481 19.166 1.00 91.44 387 PHE A N 1
ATOM 3122 C CA . PHE A 1 387 ? -17.849 24.390 19.850 1.00 91.44 387 PHE A CA 1
ATOM 3123 C C . PHE A 1 387 ? -17.115 23.855 21.083 1.00 91.44 387 PHE A C 1
ATOM 3125 O O . PHE A 1 387 ? -17.697 23.832 22.171 1.00 91.44 387 PHE A O 1
ATOM 3132 N N . ILE A 1 388 ? -15.844 23.459 20.952 1.00 91.00 388 ILE A N 1
ATOM 3133 C CA . ILE A 1 388 ? -15.086 22.829 22.049 1.00 91.00 388 ILE A CA 1
ATOM 3134 C C . ILE A 1 388 ? -14.781 23.838 23.156 1.00 91.00 388 ILE A C 1
ATOM 3136 O O . ILE A 1 388 ? -15.172 23.611 24.300 1.00 91.00 388 ILE A O 1
ATOM 3140 N N . SER A 1 389 ? -14.143 24.968 22.831 1.00 91.56 389 SER A N 1
ATOM 3141 C CA . SER A 1 389 ? -13.732 25.954 23.840 1.00 91.56 389 SER A CA 1
ATOM 3142 C C . SER A 1 389 ? -14.918 26.520 24.636 1.00 91.56 389 SER A C 1
ATOM 3144 O O . SER A 1 389 ? -14.847 26.518 25.867 1.00 91.56 389 SER A O 1
ATOM 3146 N N . PRO A 1 390 ? -16.048 26.924 24.013 1.00 91.62 390 PRO A N 1
ATOM 3147 C CA . PRO A 1 390 ? -17.215 27.392 24.762 1.00 91.62 390 PRO A CA 1
ATOM 3148 C C . PRO A 1 390 ? -17.837 26.300 25.642 1.00 91.62 390 PRO A C 1
ATOM 3150 O O . PRO A 1 390 ? -18.293 26.579 26.753 1.00 91.62 390 PRO A O 1
ATOM 3153 N N . SER A 1 391 ? -17.846 25.048 25.172 1.00 88.00 391 SER A N 1
ATOM 3154 C CA . SER A 1 391 ? -18.395 23.922 25.934 1.00 88.00 391 SER A CA 1
ATOM 3155 C C . SER A 1 391 ? -17.529 23.576 27.143 1.00 88.00 391 SER A C 1
ATOM 3157 O O . SER A 1 391 ? -18.064 23.404 28.236 1.00 88.00 391 SER A O 1
ATOM 3159 N N . GLN A 1 392 ? -16.204 23.546 26.979 1.00 87.81 392 GLN A N 1
ATOM 3160 C CA . GLN A 1 392 ? -15.261 23.348 28.082 1.00 87.81 392 GLN A CA 1
ATOM 3161 C C . GLN A 1 392 ? -15.349 24.481 29.105 1.00 87.81 392 GLN A C 1
ATOM 3163 O O . GLN A 1 392 ? -15.422 24.212 30.302 1.00 87.81 392 GLN A O 1
ATOM 3168 N N . GLN A 1 393 ? -15.428 25.736 28.655 1.00 89.12 393 GLN A N 1
ATOM 3169 C CA . GLN A 1 393 ? -15.564 26.884 29.551 1.00 89.12 393 GLN A CA 1
ATOM 3170 C C . GLN A 1 393 ? -16.883 26.841 30.339 1.00 89.12 393 GLN A C 1
ATOM 3172 O O . GLN A 1 393 ? -16.898 27.102 31.540 1.00 89.12 393 GLN A O 1
ATOM 3177 N N . SER A 1 394 ? -17.991 26.449 29.698 1.00 85.56 394 SER A N 1
ATOM 3178 C CA . SER A 1 394 ? -19.266 26.214 30.390 1.00 85.56 394 SER A CA 1
ATOM 3179 C C . SER A 1 394 ? -19.144 25.130 31.463 1.00 85.56 394 SER A C 1
ATOM 3181 O O . SER A 1 394 ? -19.749 25.259 32.526 1.00 85.56 394 SER A O 1
ATOM 3183 N N . LEU A 1 395 ? -18.386 24.067 31.191 1.00 83.81 395 LEU A N 1
ATOM 3184 C CA . LEU A 1 395 ? -18.205 22.942 32.106 1.00 83.81 395 LEU A CA 1
ATOM 3185 C C . LEU A 1 395 ? -17.320 23.323 33.299 1.00 83.81 395 LEU A C 1
ATOM 3187 O O . LEU A 1 395 ? -17.669 23.039 34.443 1.00 83.81 395 LEU A O 1
ATOM 3191 N N . GLN A 1 396 ? -16.225 24.041 33.041 1.00 85.38 396 GLN A N 1
ATOM 3192 C CA . GLN A 1 396 ? -15.347 24.587 34.076 1.00 85.38 396 GLN A CA 1
ATOM 3193 C C . GLN A 1 396 ? -16.081 25.580 34.975 1.00 85.38 396 GLN A C 1
ATOM 3195 O O . GLN A 1 396 ? -15.943 25.496 36.191 1.00 85.38 396 GLN A O 1
ATOM 3200 N N . ASN A 1 397 ? -16.914 26.462 34.413 1.00 86.75 397 ASN A N 1
ATOM 3201 C CA . ASN A 1 397 ? -17.730 27.377 35.210 1.00 86.75 397 ASN A CA 1
ATOM 3202 C C . ASN A 1 397 ? -18.671 26.602 36.147 1.00 86.75 397 ASN A C 1
ATOM 3204 O O . ASN A 1 397 ? -18.742 26.917 37.333 1.00 86.75 397 ASN A O 1
ATOM 3208 N N . ASN A 1 398 ? -19.340 25.553 35.655 1.00 80.06 398 ASN A N 1
ATOM 3209 C CA . ASN A 1 398 ? -20.219 24.717 36.480 1.00 80.06 398 ASN A CA 1
ATOM 3210 C C . ASN A 1 398 ? -19.451 24.003 37.607 1.00 80.06 398 ASN A C 1
ATOM 3212 O O . ASN A 1 398 ? -19.882 24.037 38.760 1.00 80.06 398 ASN A O 1
ATOM 3216 N N . LEU A 1 399 ? -18.286 23.422 37.300 1.00 79.94 399 LEU A N 1
ATOM 3217 C CA . LEU A 1 399 ? -17.415 22.785 38.295 1.00 79.94 399 LEU A CA 1
ATOM 3218 C C . LEU A 1 399 ? -16.885 23.788 39.322 1.00 79.94 399 LEU A C 1
ATOM 3220 O O . LEU A 1 399 ? -16.803 23.471 40.508 1.00 79.94 399 LEU A O 1
ATOM 3224 N N . GLN A 1 400 ? -16.554 25.008 38.898 1.00 82.50 400 GLN A N 1
ATOM 3225 C CA . GLN A 1 400 ? -16.083 26.063 39.787 1.00 82.50 400 GLN A CA 1
ATOM 3226 C C . GLN A 1 400 ? -17.195 26.515 40.741 1.00 82.50 400 GLN A C 1
ATOM 3228 O O . GLN A 1 400 ? -16.940 26.647 41.936 1.00 82.50 400 GLN A O 1
ATOM 3233 N N . TYR A 1 401 ? -18.437 26.667 40.267 1.00 80.50 401 TYR A N 1
ATOM 3234 C CA . TYR A 1 401 ? -19.591 26.941 41.134 1.00 80.50 401 TYR A CA 1
ATOM 3235 C C . TYR A 1 401 ? -19.823 25.822 42.153 1.00 80.50 401 TYR A C 1
ATOM 3237 O O . TYR A 1 401 ? -20.031 26.101 43.335 1.00 80.50 401 TYR A O 1
ATOM 3245 N N . GLN A 1 402 ? -19.740 24.562 41.724 1.00 76.62 402 GLN A N 1
ATOM 3246 C CA . GLN A 1 402 ? -19.915 23.416 42.613 1.00 76.62 402 GLN A CA 1
ATOM 3247 C C . GLN A 1 402 ? -18.787 23.328 43.649 1.00 76.62 402 GLN A C 1
ATOM 3249 O O . GLN A 1 402 ? -19.051 23.109 44.829 1.00 76.62 402 GLN A O 1
ATOM 3254 N N . SER A 1 403 ? -17.548 23.596 43.233 1.00 76.06 403 SER A N 1
ATOM 3255 C CA . SER A 1 403 ? -16.381 23.648 44.117 1.00 76.06 403 SER A CA 1
ATOM 3256 C C . SER A 1 403 ? -16.501 24.782 45.131 1.00 76.06 403 SER A C 1
ATOM 3258 O O . SER A 1 403 ? -16.226 24.568 46.304 1.00 76.06 403 SER A O 1
ATOM 3260 N N . ILE A 1 404 ? -16.963 25.971 44.725 1.00 80.88 404 ILE A N 1
ATOM 3261 C CA . ILE A 1 404 ? -17.199 27.103 45.637 1.00 80.88 404 ILE A CA 1
ATOM 3262 C C . ILE A 1 404 ? -18.303 26.767 46.647 1.00 80.88 404 ILE A C 1
ATOM 3264 O O . ILE A 1 404 ? -18.148 27.062 47.830 1.00 80.88 404 ILE A O 1
ATOM 3268 N N . LEU A 1 405 ? -19.392 26.120 46.220 1.00 78.81 405 LEU A N 1
ATOM 3269 C CA . LEU A 1 405 ? -20.454 25.667 47.124 1.00 78.81 405 LEU A CA 1
ATOM 3270 C C . LEU A 1 405 ? -19.954 24.601 48.100 1.00 78.81 405 LEU A C 1
ATOM 3272 O O . LEU A 1 405 ? -20.273 24.666 49.285 1.00 78.81 405 LEU A O 1
ATOM 3276 N N . GLN A 1 406 ? -19.142 23.653 47.630 1.00 77.44 406 GLN A N 1
ATOM 3277 C CA . GLN A 1 406 ? -18.572 22.600 48.462 1.00 77.44 406 GLN A CA 1
ATOM 3278 C C . GLN A 1 406 ? -17.544 23.162 49.448 1.00 77.44 406 GLN A C 1
ATOM 3280 O O . GLN A 1 406 ? -17.593 22.823 50.626 1.00 77.44 406 GLN A O 1
ATOM 3285 N N . PHE A 1 407 ? -16.678 24.082 49.016 1.00 79.12 407 PHE A N 1
ATOM 3286 C CA . PHE A 1 407 ? -15.782 24.822 49.905 1.00 79.12 407 PHE A CA 1
ATOM 3287 C C . PHE A 1 407 ? -16.561 25.668 50.908 1.00 79.12 407 PHE A C 1
ATOM 3289 O O . PHE A 1 407 ? -16.195 25.683 52.075 1.00 79.12 407 PHE A O 1
ATOM 3296 N N . GLY A 1 408 ? -17.649 26.325 50.500 1.00 78.19 408 GLY A N 1
ATOM 3297 C CA . GLY A 1 408 ? -18.532 27.062 51.404 1.00 78.19 408 GLY A CA 1
ATOM 3298 C C . GLY A 1 408 ? -19.179 26.154 52.451 1.00 78.19 408 GLY A C 1
ATOM 3299 O O . GLY A 1 408 ? -19.204 26.503 53.628 1.00 78.19 408 GLY A O 1
ATOM 3300 N N . PHE A 1 409 ? -19.626 24.961 52.050 1.00 78.50 409 PHE A N 1
ATOM 3301 C CA . PHE A 1 409 ? -20.145 23.941 52.960 1.00 78.50 409 PHE A CA 1
ATOM 3302 C C . PHE A 1 409 ? -19.069 23.411 53.906 1.00 78.50 409 PHE A C 1
ATOM 3304 O O . PHE A 1 409 ? -19.322 23.314 55.101 1.00 78.50 409 PHE A O 1
ATOM 3311 N N . ILE A 1 410 ? -17.868 23.108 53.406 1.00 81.56 410 ILE A N 1
ATOM 3312 C CA . ILE A 1 410 ? -16.738 22.667 54.232 1.00 81.56 410 ILE A CA 1
ATOM 3313 C C . ILE A 1 410 ? -16.362 23.767 55.219 1.00 81.56 410 ILE A C 1
ATOM 3315 O O . ILE A 1 410 ? -16.218 23.472 56.395 1.00 81.56 410 ILE A O 1
ATOM 3319 N N . LEU A 1 411 ? -16.269 25.026 54.785 1.00 80.44 411 LEU A N 1
ATOM 3320 C CA . LEU A 1 411 ? -15.968 26.160 55.656 1.00 80.44 411 LEU A CA 1
ATOM 3321 C C . LEU A 1 411 ? -17.063 26.349 56.715 1.00 80.44 411 LEU A C 1
ATOM 3323 O O . LEU A 1 411 ? -16.755 26.583 57.877 1.00 80.44 411 LEU A O 1
ATOM 3327 N N . PHE A 1 412 ? -18.335 26.192 56.341 1.00 78.56 412 PHE A N 1
ATOM 3328 C CA . PHE A 1 412 ? -19.466 26.241 57.267 1.00 78.56 412 PHE A CA 1
ATOM 3329 C C . PHE A 1 412 ? -19.424 25.096 58.287 1.00 78.56 412 PHE A C 1
ATOM 3331 O O . PHE A 1 412 ? -19.583 25.339 59.481 1.00 78.56 412 PHE A O 1
ATOM 3338 N N . TYR A 1 413 ? -19.130 23.869 57.848 1.00 79.38 413 TYR A N 1
ATOM 3339 C CA . TYR A 1 413 ? -18.897 22.731 58.735 1.00 79.38 413 TYR A CA 1
ATOM 3340 C C . TYR A 1 413 ? -17.664 22.931 59.611 1.00 79.38 413 TYR A C 1
ATOM 3342 O O . TYR A 1 413 ? -17.710 22.544 60.767 1.00 79.38 413 TYR A O 1
ATOM 3350 N N . PHE A 1 414 ? -16.598 23.557 59.112 1.00 77.31 414 PHE A N 1
ATOM 3351 C CA . PHE A 1 414 ? -15.395 23.856 59.887 1.00 77.31 414 PHE A CA 1
ATOM 3352 C C . PHE A 1 414 ? -15.669 24.921 60.950 1.00 77.31 414 PHE A C 1
ATOM 3354 O O . PHE A 1 414 ? -15.218 24.778 62.075 1.00 77.31 414 PHE A O 1
ATOM 3361 N N . ILE A 1 415 ? -16.472 25.943 60.637 1.00 74.56 415 ILE A N 1
ATOM 3362 C CA . ILE A 1 415 ? -16.931 26.948 61.606 1.00 74.56 415 ILE A CA 1
ATOM 3363 C C . ILE A 1 415 ? -17.847 26.301 62.652 1.00 74.56 415 ILE A C 1
ATOM 3365 O O . ILE A 1 415 ? -17.672 26.526 63.846 1.00 74.56 415 ILE A O 1
ATOM 3369 N N . LEU A 1 416 ? -18.791 25.450 62.236 1.00 70.81 416 LEU A N 1
ATOM 3370 C CA . LEU A 1 416 ? -19.626 24.680 63.163 1.00 70.81 416 LEU A CA 1
ATOM 3371 C C . LEU A 1 416 ? -18.798 23.702 64.004 1.00 70.81 416 LEU A C 1
ATOM 3373 O O . LEU A 1 416 ? -19.094 23.514 65.180 1.00 70.81 416 LEU A O 1
ATOM 3377 N N . PHE A 1 417 ? -17.760 23.101 63.425 1.00 68.62 417 PHE A N 1
ATOM 3378 C CA . PHE A 1 417 ? -16.842 22.189 64.096 1.00 68.62 417 PHE A CA 1
ATOM 3379 C C . PHE A 1 417 ? -15.901 22.927 65.045 1.00 68.62 417 PHE A C 1
ATOM 3381 O O . PHE A 1 417 ? -15.648 22.396 66.110 1.00 68.62 417 PHE A O 1
ATOM 3388 N N . GLU A 1 418 ? -15.451 24.147 64.748 1.00 64.25 418 GLU A N 1
ATOM 3389 C CA . GLU A 1 418 ? -14.717 25.004 65.692 1.00 64.25 418 GLU A CA 1
ATOM 3390 C C . GLU A 1 418 ? -15.603 25.440 66.869 1.00 64.25 418 GLU A C 1
ATOM 3392 O O . GLU A 1 418 ? -15.172 25.399 68.023 1.00 64.25 418 GLU A O 1
ATOM 3397 N N . ILE A 1 419 ? -16.877 25.756 66.608 1.00 62.50 419 ILE A N 1
ATOM 3398 C CA . ILE A 1 419 ? -17.872 26.012 67.662 1.00 62.50 419 ILE A CA 1
ATOM 3399 C C . ILE A 1 419 ? -18.089 24.752 68.525 1.00 62.50 419 ILE A C 1
ATOM 3401 O O . ILE A 1 419 ? -18.270 24.860 69.738 1.00 62.50 419 ILE A O 1
ATOM 3405 N N . ASN A 1 420 ? -18.011 23.554 67.933 1.00 52.00 420 ASN A N 1
ATOM 3406 C CA . ASN A 1 420 ? -18.121 22.274 68.645 1.00 52.00 420 ASN A CA 1
ATOM 3407 C C . ASN A 1 420 ? -16.799 21.823 69.311 1.00 52.00 420 ASN A C 1
ATOM 3409 O O . ASN A 1 420 ? -16.814 21.181 70.357 1.00 52.00 420 ASN A O 1
ATOM 3413 N N . GLN A 1 421 ? -15.641 22.192 68.759 1.00 51.75 421 GLN A N 1
ATOM 3414 C CA . GLN A 1 421 ? -14.301 21.936 69.302 1.00 51.75 421 GLN A CA 1
ATOM 3415 C C . GLN A 1 421 ? -14.072 22.730 70.584 1.00 51.75 421 GLN A C 1
ATOM 3417 O O . GLN A 1 421 ? -13.466 22.198 71.509 1.00 51.75 421 GLN A O 1
ATOM 3422 N N . TYR A 1 422 ? -14.652 23.928 70.713 1.00 52.00 422 TYR A N 1
ATOM 3423 C CA . TYR A 1 422 ? -14.688 24.647 71.991 1.00 52.00 422 TYR A CA 1
ATOM 3424 C C . TYR A 1 422 ? -15.399 23.861 73.115 1.00 52.00 422 TYR A C 1
ATOM 3426 O O . TYR A 1 422 ? -15.139 24.119 74.288 1.00 52.00 422 TYR A O 1
ATOM 3434 N N . TYR A 1 423 ? -16.232 22.867 72.778 1.00 50.44 423 TYR A N 1
ATOM 3435 C CA . TYR A 1 423 ? -16.826 21.920 73.730 1.00 50.44 423 TYR A CA 1
ATOM 3436 C C . TYR A 1 423 ? -16.046 20.601 73.880 1.00 50.44 423 TYR A C 1
ATOM 3438 O O . TYR A 1 423 ? -16.232 19.903 74.875 1.00 50.44 423 TYR A O 1
ATOM 3446 N N . PHE A 1 424 ? -15.160 20.252 72.941 1.00 42.69 424 PHE A N 1
ATOM 3447 C CA . PHE A 1 424 ? -14.491 18.943 72.898 1.00 42.69 424 PHE A CA 1
ATOM 3448 C C . PHE A 1 424 ? -12.986 18.982 73.243 1.00 42.69 424 PHE A C 1
ATOM 3450 O O . PHE A 1 424 ? -12.402 17.950 73.576 1.00 42.69 424 PHE A O 1
ATOM 3457 N N . PHE A 1 425 ? -12.350 20.161 73.258 1.00 41.66 425 PHE A N 1
ATOM 3458 C CA . PHE A 1 425 ? -10.907 20.327 73.513 1.00 41.66 425 PHE A CA 1
ATOM 3459 C C . PHE A 1 425 ? -10.461 20.072 74.971 1.00 41.66 425 PHE A C 1
ATOM 3461 O O . PHE A 1 425 ? -9.303 20.302 75.311 1.00 41.66 425 PHE A O 1
ATOM 3468 N N . PHE A 1 426 ? -11.339 19.566 75.847 1.00 46.88 426 PHE A N 1
ATOM 3469 C CA . PHE A 1 426 ? -10.965 19.150 77.206 1.00 46.88 426 PHE A CA 1
ATOM 3470 C C . PHE A 1 426 ? -10.676 17.643 77.344 1.00 46.88 426 PHE A C 1
ATOM 3472 O O . PHE A 1 426 ? -10.315 17.222 78.440 1.00 46.88 426 PHE A O 1
ATOM 3479 N N . PHE A 1 427 ? -10.828 16.816 76.293 1.00 40.81 427 PHE A N 1
ATOM 3480 C CA . PHE A 1 427 ? -10.881 15.358 76.504 1.00 40.81 427 PHE A CA 1
ATOM 3481 C C . PHE A 1 427 ? -9.840 14.457 75.827 1.00 40.81 427 PHE A C 1
ATOM 3483 O O . PHE A 1 427 ? -9.791 13.296 76.206 1.00 40.81 427 PHE A O 1
ATOM 3490 N N . LEU A 1 428 ? -8.973 14.887 74.906 1.00 37.84 428 LEU A N 1
ATOM 3491 C CA . LEU A 1 428 ? -8.025 13.934 74.291 1.00 37.84 428 LEU A CA 1
ATOM 3492 C C . LEU A 1 428 ? -6.678 14.563 73.922 1.00 37.84 428 LEU A C 1
ATOM 3494 O O . LEU A 1 428 ? -6.382 14.855 72.767 1.00 37.84 428 LEU A O 1
ATOM 3498 N N . VAL A 1 429 ? -5.837 14.709 74.944 1.00 37.94 429 VAL A N 1
ATOM 3499 C CA . VAL A 1 429 ? -4.384 14.572 74.811 1.00 37.94 429 VAL A CA 1
ATOM 3500 C C . VAL A 1 429 ? -4.055 13.178 75.330 1.00 37.94 429 VAL A C 1
ATOM 3502 O O . VAL A 1 429 ? -3.914 13.023 76.535 1.00 37.94 429 VAL A O 1
ATOM 3505 N N . ASP A 1 430 ? -3.984 12.171 74.455 1.00 35.31 430 ASP A N 1
ATOM 3506 C CA . ASP A 1 430 ? -3.036 11.072 74.657 1.00 35.31 430 ASP A CA 1
ATOM 3507 C C . ASP A 1 430 ? -2.863 10.175 73.422 1.00 35.31 430 ASP A C 1
ATOM 3509 O O . ASP A 1 430 ? -3.819 9.874 72.711 1.00 35.31 430 ASP A O 1
ATOM 3513 N N . ASN A 1 431 ? -1.634 9.683 73.271 1.00 33.19 431 ASN A N 1
ATOM 3514 C CA . ASN A 1 431 ? -1.177 8.573 72.425 1.00 33.19 431 ASN A CA 1
ATOM 3515 C C . ASN A 1 431 ? -0.771 8.836 70.963 1.00 33.19 431 ASN A C 1
ATOM 3517 O O . ASN A 1 431 ? -1.490 8.649 69.982 1.00 33.19 431 ASN A O 1
ATOM 3521 N N . ARG A 1 432 ? 0.518 9.179 70.896 1.00 32.91 432 ARG A N 1
ATOM 3522 C CA . ARG A 1 432 ? 1.496 8.974 69.826 1.00 32.91 432 ARG A CA 1
ATOM 3523 C C . ARG A 1 432 ? 1.811 7.488 69.574 1.00 32.91 432 ARG A C 1
ATOM 3525 O O . ARG A 1 432 ? 1.868 6.707 70.513 1.00 32.91 432 ARG A O 1
ATOM 3532 N N . GLU A 1 433 ? 2.225 7.246 68.325 1.00 34.03 433 GLU A N 1
ATOM 3533 C CA . GLU A 1 433 ? 3.268 6.308 67.853 1.00 34.03 433 GLU A CA 1
ATOM 3534 C C . GLU A 1 433 ? 3.046 4.787 67.984 1.00 34.03 433 GLU A C 1
ATOM 3536 O O . GLU A 1 433 ? 3.057 4.236 69.079 1.00 34.03 433 GLU A O 1
ATOM 3541 N N . LYS A 1 434 ? 3.049 4.085 66.836 1.00 34.56 434 LYS A N 1
ATOM 3542 C CA . LYS A 1 434 ? 4.159 3.227 66.343 1.00 34.56 434 LYS A CA 1
ATOM 3543 C C . LYS A 1 434 ? 3.686 2.285 65.222 1.00 34.56 434 LYS A C 1
ATOM 3545 O O . LYS A 1 434 ? 2.610 1.721 65.335 1.00 34.56 434 LYS A O 1
ATOM 3550 N N . GLU A 1 435 ? 4.518 2.133 64.185 1.00 34.16 435 GLU A N 1
ATOM 3551 C CA . GLU A 1 435 ? 5.049 0.866 63.621 1.00 34.16 435 GLU A CA 1
ATOM 3552 C C . GLU A 1 435 ? 5.374 1.001 62.122 1.00 34.16 435 GLU A C 1
ATOM 3554 O O . GLU A 1 435 ? 4.519 0.883 61.249 1.00 34.16 435 GLU A O 1
ATOM 3559 N N . GLU A 1 436 ? 6.658 1.247 61.845 1.00 36.56 436 GLU A N 1
ATOM 3560 C CA . GLU A 1 436 ? 7.336 0.821 60.620 1.00 36.56 436 GLU A CA 1
ATOM 3561 C C . GLU A 1 436 ? 7.997 -0.530 60.919 1.00 36.56 436 GLU A C 1
ATOM 3563 O O . GLU A 1 436 ? 8.747 -0.628 61.892 1.00 36.56 436 GLU A O 1
ATOM 3568 N N . GLU A 1 437 ? 7.782 -1.545 60.079 1.00 33.50 437 GLU A N 1
ATOM 3569 C CA . GLU A 1 437 ? 8.655 -2.721 60.042 1.00 33.50 437 GLU A CA 1
ATOM 3570 C C . GLU A 1 437 ? 8.906 -3.217 58.606 1.00 33.50 437 GLU A C 1
ATOM 3572 O O . GLU A 1 437 ? 8.036 -3.214 57.735 1.00 33.50 437 GLU A O 1
ATOM 3577 N N . GLU A 1 438 ? 10.171 -3.582 58.387 1.00 34.28 438 GLU A N 1
ATOM 3578 C CA . GLU A 1 438 ? 10.855 -3.947 57.147 1.00 34.28 438 GLU A CA 1
ATOM 3579 C C . GLU A 1 438 ? 10.367 -5.257 56.498 1.00 34.28 438 GLU A C 1
ATOM 3581 O O . GLU A 1 438 ? 10.223 -6.277 57.166 1.00 34.28 438 GLU A O 1
ATOM 3586 N N . ILE A 1 439 ? 10.339 -5.306 55.156 1.00 35.28 439 ILE A N 1
ATOM 3587 C CA . ILE A 1 439 ? 10.550 -6.553 54.394 1.00 35.28 439 ILE A CA 1
ATOM 3588 C C . ILE A 1 439 ? 11.603 -6.308 53.301 1.00 35.28 439 ILE A C 1
ATOM 3590 O O . ILE A 1 439 ? 11.332 -5.716 52.257 1.00 35.28 439 ILE A O 1
ATOM 3594 N N . LYS A 1 440 ? 12.827 -6.798 53.538 1.00 38.31 440 LYS A N 1
ATOM 3595 C CA . LYS A 1 440 ? 13.896 -6.940 52.535 1.00 38.31 440 LYS A CA 1
ATOM 3596 C C . LYS A 1 440 ? 13.805 -8.320 51.880 1.00 38.31 440 LYS A C 1
ATOM 3598 O O . LYS A 1 440 ? 14.202 -9.316 52.477 1.00 38.31 440 LYS A O 1
ATOM 3603 N N . THR A 1 441 ? 13.381 -8.378 50.619 1.00 35.59 441 THR A N 1
ATOM 3604 C CA . THR A 1 441 ? 13.599 -9.545 49.746 1.00 35.59 441 THR A CA 1
ATOM 3605 C C . THR A 1 441 ? 14.589 -9.197 48.640 1.00 35.59 441 THR A C 1
ATOM 3607 O O . THR A 1 441 ? 14.274 -8.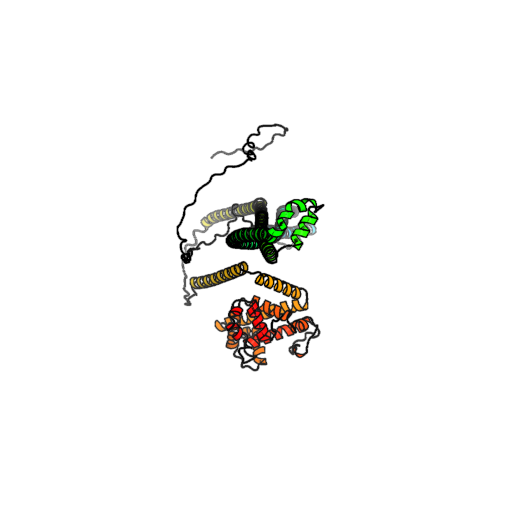459 47.708 1.00 35.59 441 THR A O 1
ATOM 3610 N N . ASN A 1 442 ? 15.794 -9.757 48.749 1.00 41.16 442 ASN A N 1
ATOM 3611 C CA . ASN A 1 442 ? 16.842 -9.722 47.732 1.00 41.16 442 ASN A CA 1
ATOM 3612 C C . ASN A 1 442 ? 16.433 -10.544 46.494 1.00 41.16 442 ASN A C 1
ATOM 3614 O O . ASN A 1 442 ? 16.589 -11.762 46.457 1.00 41.16 442 ASN A O 1
ATOM 3618 N N . ARG A 1 443 ? 15.980 -9.857 45.446 1.00 39.22 443 ARG A N 1
ATOM 3619 C CA . ARG A 1 443 ? 16.165 -10.246 44.039 1.00 39.22 443 ARG A CA 1
ATOM 3620 C C . ARG A 1 443 ? 16.680 -9.003 43.314 1.00 39.22 443 ARG A C 1
ATOM 3622 O O . ARG A 1 443 ? 16.128 -7.930 43.556 1.00 39.22 443 ARG A O 1
ATOM 3629 N N . PRO A 1 444 ? 17.701 -9.089 42.443 1.00 44.47 444 PRO A N 1
ATOM 3630 C CA . PRO A 1 444 ? 18.086 -7.940 41.648 1.00 44.47 444 P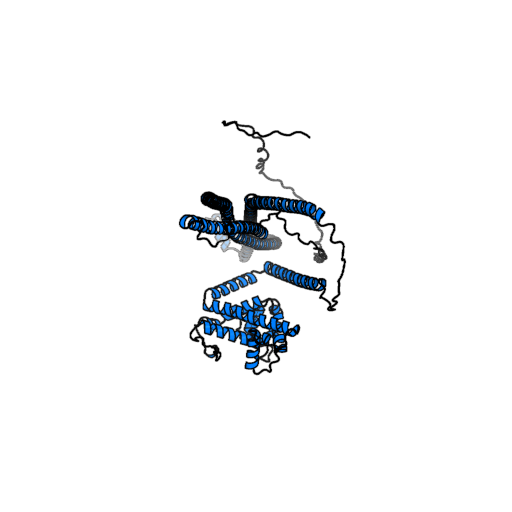RO A CA 1
ATOM 3631 C C . PRO A 1 444 ? 16.956 -7.715 40.646 1.00 44.47 444 PRO A C 1
ATOM 3633 O O . PRO A 1 444 ? 16.849 -8.419 39.642 1.00 44.47 444 PRO A O 1
ATOM 3636 N N . ALA A 1 445 ? 16.063 -6.776 40.956 1.00 42.09 445 ALA A N 1
ATOM 3637 C CA . ALA A 1 445 ? 15.145 -6.240 39.972 1.00 42.09 445 ALA A CA 1
ATOM 3638 C C . ALA A 1 445 ? 15.991 -5.849 38.756 1.00 42.09 445 ALA A C 1
ATOM 3640 O O . ALA A 1 445 ? 16.985 -5.133 38.898 1.00 42.09 445 ALA A O 1
ATOM 3641 N N . LEU A 1 446 ? 15.644 -6.379 37.580 1.00 48.50 446 LEU A N 1
ATOM 3642 C CA . LEU A 1 446 ? 16.180 -5.901 36.310 1.00 48.50 446 LEU A CA 1
ATOM 3643 C C . LEU A 1 446 ? 16.069 -4.380 36.344 1.00 48.50 446 LEU A C 1
ATOM 3645 O O . LEU A 1 446 ? 14.954 -3.859 36.344 1.00 48.50 446 LEU A O 1
ATOM 3649 N N . SER A 1 447 ? 17.207 -3.686 36.469 1.00 62.47 447 SER A N 1
ATOM 3650 C CA . SER A 1 447 ? 17.185 -2.236 36.611 1.00 62.47 447 SER A CA 1
ATOM 3651 C C . SER A 1 447 ? 16.386 -1.670 35.443 1.00 62.47 447 SER A C 1
ATOM 3653 O O . SER A 1 447 ? 16.514 -2.136 34.304 1.00 62.47 447 SER A O 1
ATOM 3655 N N . LEU A 1 448 ? 15.526 -0.694 35.728 1.00 56.94 448 LEU A N 1
ATOM 3656 C CA . LEU A 1 448 ? 14.737 -0.002 34.710 1.00 56.94 448 LEU A CA 1
ATOM 3657 C C . LEU A 1 448 ? 15.629 0.427 33.533 1.00 56.94 448 LEU A C 1
ATOM 3659 O O . LEU A 1 448 ? 15.229 0.341 32.379 1.00 56.94 448 LEU A O 1
ATOM 3663 N N . GLU A 1 449 ? 16.883 0.765 33.826 1.00 63.56 449 GLU A N 1
ATOM 3664 C CA . GLU A 1 449 ? 17.929 1.061 32.857 1.00 63.56 449 GLU A CA 1
ATOM 3665 C C . GLU A 1 449 ? 18.216 -0.089 31.872 1.00 63.56 449 GLU A C 1
ATOM 3667 O O . GLU A 1 449 ? 18.295 0.145 30.670 1.00 63.56 449 GLU A O 1
ATOM 3672 N N . ASN A 1 450 ? 18.304 -1.343 32.326 1.00 65.75 450 ASN A N 1
ATOM 3673 C CA . ASN A 1 450 ? 18.496 -2.503 31.448 1.00 65.75 450 ASN A CA 1
ATOM 3674 C C . ASN A 1 450 ? 17.260 -2.793 30.582 1.00 65.75 450 ASN A C 1
ATOM 3676 O O . ASN A 1 450 ? 17.398 -3.206 29.426 1.00 65.75 450 ASN A O 1
ATOM 3680 N N . VAL A 1 451 ? 16.057 -2.551 31.112 1.00 65.12 451 VAL A N 1
ATOM 3681 C CA . VAL A 1 451 ? 14.799 -2.678 30.358 1.00 65.12 451 VAL A CA 1
ATOM 3682 C C . VAL A 1 451 ? 14.699 -1.581 29.297 1.00 65.12 451 VAL A C 1
ATOM 3684 O O . VAL A 1 451 ? 14.413 -1.873 28.134 1.00 65.12 451 VAL A O 1
ATOM 3687 N N . LEU A 1 452 ? 15.013 -0.336 29.661 1.00 61.22 452 LEU A N 1
ATOM 3688 C CA . LEU A 1 452 ? 15.047 0.806 28.750 1.00 61.22 452 LEU A CA 1
ATOM 3689 C C . LEU A 1 452 ? 16.121 0.627 27.676 1.00 61.22 452 LEU A C 1
ATOM 3691 O O . LEU A 1 452 ? 15.823 0.793 26.499 1.00 61.22 452 LEU A O 1
ATOM 3695 N N . ARG A 1 453 ? 17.327 0.171 28.034 1.00 71.06 453 ARG A N 1
ATOM 3696 C CA . ARG A 1 453 ? 18.414 -0.102 27.081 1.00 71.06 453 ARG A CA 1
ATOM 3697 C C . ARG A 1 453 ? 18.034 -1.203 26.086 1.00 71.06 453 ARG A C 1
ATOM 3699 O O . ARG A 1 453 ? 18.244 -1.042 24.886 1.00 71.06 453 ARG A O 1
ATOM 3706 N N . LYS A 1 454 ? 17.397 -2.294 26.541 1.00 70.81 454 LYS A N 1
ATOM 3707 C CA . LYS A 1 454 ? 16.851 -3.333 25.643 1.00 70.81 454 LYS A CA 1
ATOM 3708 C C . LYS A 1 454 ? 15.731 -2.793 24.744 1.00 70.81 454 LYS A C 1
ATOM 3710 O O . LYS A 1 454 ? 15.683 -3.153 23.567 1.00 70.81 454 LYS A O 1
ATOM 3715 N N . ARG A 1 455 ? 14.856 -1.922 25.260 1.00 61.41 455 ARG A N 1
ATOM 3716 C CA . ARG A 1 455 ? 13.757 -1.308 24.495 1.00 61.41 455 ARG A CA 1
ATOM 3717 C C . ARG A 1 455 ? 14.273 -0.336 23.436 1.00 61.41 455 ARG A C 1
ATOM 3719 O O . ARG A 1 455 ? 13.835 -0.423 22.295 1.00 61.41 455 ARG A O 1
ATOM 3726 N N . VAL A 1 456 ? 15.239 0.513 23.778 1.00 65.81 456 VAL A N 1
ATOM 3727 C CA . VAL A 1 456 ? 15.904 1.446 22.856 1.00 65.81 456 VAL A CA 1
ATOM 3728 C C . VAL A 1 456 ? 16.665 0.681 21.776 1.00 65.81 456 VAL A C 1
ATOM 3730 O O . VAL A 1 456 ? 16.503 0.981 20.599 1.00 65.81 456 VAL A O 1
ATOM 3733 N N . ASN A 1 457 ? 17.399 -0.378 22.130 1.00 68.81 457 ASN A N 1
ATOM 3734 C CA . ASN A 1 457 ? 18.090 -1.210 21.141 1.00 68.81 457 ASN A CA 1
ATOM 3735 C C . ASN A 1 457 ? 17.115 -1.916 20.183 1.00 68.81 457 ASN A C 1
ATOM 3737 O O . ASN A 1 457 ? 17.355 -1.929 18.976 1.00 68.81 457 ASN A O 1
ATOM 3741 N N . ARG A 1 458 ? 15.984 -2.439 20.683 1.00 60.94 458 ARG A N 1
ATOM 3742 C CA . ARG A 1 458 ? 14.909 -2.972 19.825 1.00 60.94 458 ARG A CA 1
ATOM 3743 C C . ARG A 1 458 ? 14.298 -1.888 18.939 1.00 60.94 458 ARG A C 1
ATOM 3745 O O . ARG A 1 458 ? 14.078 -2.125 17.758 1.00 60.94 458 ARG A O 1
ATOM 3752 N N . MET A 1 459 ? 14.054 -0.699 19.478 1.00 49.28 459 MET A N 1
ATOM 3753 C CA . MET A 1 459 ? 13.445 0.404 18.738 1.00 49.28 459 MET A CA 1
ATOM 3754 C C . MET A 1 459 ? 14.385 0.949 17.652 1.00 49.28 459 MET A C 1
ATOM 3756 O O . MET A 1 459 ? 13.948 1.197 16.536 1.00 49.28 459 MET A O 1
ATOM 3760 N N . ASN A 1 460 ? 15.691 1.004 17.915 1.00 59.72 460 ASN A N 1
ATOM 3761 C CA . ASN A 1 460 ? 16.711 1.338 16.921 1.00 59.72 460 ASN A CA 1
ATOM 3762 C C . ASN A 1 460 ? 16.825 0.270 15.823 1.00 59.72 460 ASN A C 1
ATOM 3764 O O . ASN A 1 460 ? 16.984 0.612 14.652 1.00 59.72 460 ASN A O 1
ATOM 3768 N N . GLN A 1 461 ? 16.679 -1.018 16.156 1.00 61.31 461 GLN A N 1
ATOM 3769 C CA . GLN A 1 461 ? 16.571 -2.081 15.148 1.00 61.31 461 GLN A CA 1
ATOM 3770 C C . GLN A 1 461 ? 15.300 -1.939 14.298 1.00 61.31 461 GLN A C 1
ATOM 3772 O O . GLN A 1 461 ? 15.360 -2.136 13.085 1.00 61.31 461 GLN A O 1
ATOM 3777 N N . VAL A 1 462 ? 14.172 -1.549 14.901 1.00 56.41 462 VAL A N 1
ATOM 3778 C CA . VAL A 1 462 ? 12.919 -1.260 14.184 1.00 56.41 462 VAL A CA 1
ATOM 3779 C C . VAL A 1 462 ? 13.078 -0.045 13.269 1.00 56.41 462 VAL A C 1
ATOM 3781 O O . VAL A 1 462 ? 12.710 -0.133 12.103 1.00 56.41 462 VAL A O 1
ATOM 3784 N N . TYR A 1 463 ? 13.691 1.049 13.728 1.00 51.03 463 TYR A N 1
ATOM 3785 C CA . TYR A 1 463 ? 13.949 2.229 12.896 1.00 51.03 463 TYR A CA 1
ATOM 3786 C C . TYR A 1 463 ? 14.931 1.950 11.760 1.00 51.03 463 TYR A C 1
ATOM 3788 O O . TYR A 1 463 ? 14.728 2.437 10.650 1.00 51.03 463 TYR A O 1
ATOM 3796 N N . LYS A 1 464 ? 15.955 1.123 11.993 1.00 68.31 464 LYS A N 1
ATOM 3797 C CA . LYS A 1 464 ? 16.860 0.664 10.935 1.00 68.31 464 LYS A CA 1
ATOM 3798 C C . LYS A 1 464 ? 16.114 -0.180 9.899 1.00 68.31 464 LYS A C 1
ATOM 3800 O O . LYS A 1 464 ? 16.248 0.084 8.712 1.00 68.31 464 LYS A O 1
ATOM 3805 N N . LYS A 1 465 ? 15.260 -1.116 10.331 1.00 57.88 465 LYS A N 1
ATOM 3806 C CA . LYS A 1 465 ? 14.406 -1.910 9.430 1.00 57.88 465 LYS A CA 1
ATOM 3807 C C . LYS A 1 465 ? 13.388 -1.053 8.673 1.00 57.88 465 LYS A C 1
ATOM 3809 O O . LYS A 1 465 ? 13.193 -1.282 7.487 1.00 57.88 465 LYS A O 1
ATOM 3814 N N . LEU A 1 466 ? 12.773 -0.058 9.315 1.00 45.53 466 LEU A N 1
ATOM 3815 C CA . LEU A 1 466 ? 11.860 0.892 8.670 1.00 45.53 466 LEU A CA 1
ATOM 3816 C C . LEU A 1 466 ? 12.584 1.745 7.631 1.00 45.53 466 LEU A C 1
ATOM 3818 O O . LEU A 1 466 ? 12.073 1.895 6.530 1.00 45.53 466 LEU A O 1
ATOM 3822 N N . ARG A 1 467 ? 13.791 2.228 7.938 1.00 49.69 467 ARG A N 1
ATOM 3823 C CA . ARG A 1 467 ? 14.630 2.977 6.996 1.00 49.69 467 ARG A CA 1
ATOM 3824 C C . ARG A 1 467 ? 15.116 2.096 5.843 1.00 49.69 467 ARG A C 1
ATOM 3826 O O . ARG A 1 467 ? 15.130 2.542 4.705 1.00 49.69 467 ARG A O 1
ATOM 3833 N N . ASP A 1 468 ? 15.449 0.833 6.100 1.00 52.50 468 ASP A N 1
ATOM 3834 C CA . ASP A 1 468 ? 15.787 -0.137 5.053 1.00 52.50 468 ASP A CA 1
ATOM 3835 C C . ASP A 1 468 ? 14.567 -0.479 4.180 1.00 52.50 468 ASP A C 1
ATOM 3837 O O . ASP A 1 468 ? 14.706 -0.625 2.968 1.00 52.50 468 ASP A O 1
ATOM 3841 N N . LEU A 1 469 ? 13.364 -0.569 4.758 1.00 48.72 469 LEU A N 1
ATOM 3842 C CA . LEU A 1 469 ? 12.101 -0.742 4.029 1.00 48.72 469 LEU A CA 1
ATOM 3843 C C . LEU A 1 469 ? 11.728 0.506 3.220 1.00 48.72 469 LEU A C 1
ATOM 3845 O O . LEU A 1 469 ? 11.286 0.375 2.083 1.00 48.72 469 LEU A O 1
ATOM 3849 N N . GLU A 1 470 ? 11.949 1.700 3.764 1.00 45.41 470 GLU A N 1
ATOM 3850 C CA . GLU A 1 470 ? 11.742 2.987 3.099 1.00 45.41 470 GLU A CA 1
ATOM 3851 C C . GLU A 1 470 ? 12.725 3.163 1.935 1.00 45.41 470 GLU A C 1
ATOM 3853 O O . GLU A 1 470 ? 12.312 3.449 0.814 1.00 45.41 470 GLU A O 1
ATOM 3858 N N . ASN A 1 471 ? 14.006 2.853 2.145 1.00 47.59 471 ASN A N 1
ATOM 3859 C CA . ASN A 1 471 ? 15.023 2.834 1.095 1.00 47.59 471 ASN A CA 1
ATOM 3860 C C . ASN A 1 471 ? 14.711 1.787 0.014 1.00 47.59 471 ASN A C 1
ATOM 3862 O O . ASN A 1 471 ? 14.920 2.054 -1.168 1.00 47.59 471 ASN A O 1
ATOM 3866 N N . ARG A 1 472 ? 14.162 0.618 0.375 1.00 52.94 472 ARG A N 1
ATOM 3867 C CA . ARG A 1 472 ? 13.684 -0.399 -0.586 1.00 52.94 472 ARG A CA 1
ATOM 3868 C C . ARG A 1 472 ? 12.433 0.053 -1.340 1.00 52.94 472 ARG A C 1
ATOM 3870 O O . ARG A 1 472 ? 12.323 -0.222 -2.530 1.00 52.94 472 ARG A O 1
ATOM 3877 N N . ALA A 1 473 ? 11.509 0.755 -0.686 1.00 48.47 473 ALA A N 1
ATOM 3878 C CA . ALA A 1 473 ? 10.318 1.318 -1.320 1.00 48.47 473 ALA A CA 1
ATOM 3879 C C . ALA A 1 473 ? 10.689 2.430 -2.318 1.00 48.47 473 ALA A C 1
ATOM 3881 O O . ALA A 1 473 ? 10.155 2.463 -3.427 1.00 48.47 473 ALA A O 1
ATOM 3882 N N . MET A 1 474 ? 11.664 3.269 -1.957 1.00 46.09 474 MET A N 1
ATOM 3883 C CA . MET A 1 474 ? 12.192 4.383 -2.757 1.00 46.09 474 MET A CA 1
ATOM 3884 C C . MET A 1 474 ? 13.129 3.945 -3.899 1.00 46.09 474 MET A C 1
ATOM 3886 O O . MET A 1 474 ? 13.436 4.749 -4.772 1.00 46.09 474 MET A O 1
ATOM 3890 N N . THR A 1 475 ? 13.569 2.680 -3.929 1.00 46.44 475 THR A N 1
ATOM 3891 C CA . THR A 1 475 ? 14.444 2.111 -4.979 1.00 46.44 475 THR A CA 1
ATOM 3892 C C . THR A 1 475 ? 13.778 0.995 -5.785 1.00 46.44 475 THR A C 1
ATOM 3894 O O . THR A 1 475 ? 14.464 0.217 -6.449 1.00 46.44 475 THR A O 1
ATOM 3897 N N . THR A 1 476 ? 12.443 0.893 -5.761 1.00 52.50 476 THR A N 1
ATOM 3898 C CA . THR A 1 476 ? 11.740 -0.104 -6.577 1.00 52.50 476 THR A CA 1
ATOM 3899 C C . THR A 1 476 ? 11.922 0.212 -8.060 1.00 52.50 476 THR A C 1
ATOM 3901 O O . THR A 1 476 ? 11.234 1.048 -8.642 1.00 52.50 476 THR A O 1
ATOM 3904 N N . GLY A 1 477 ? 12.872 -0.480 -8.691 1.00 59.12 477 GLY A N 1
ATOM 3905 C CA . GLY A 1 477 ? 12.987 -0.518 -10.136 1.00 59.12 477 GLY A CA 1
ATOM 3906 C C . GLY A 1 477 ? 11.663 -0.963 -10.756 1.00 59.12 477 GLY A C 1
ATOM 3907 O O . GLY A 1 477 ? 10.798 -1.569 -10.114 1.00 59.12 477 GLY A O 1
ATOM 3908 N N . SER A 1 478 ? 11.495 -0.695 -12.048 1.00 65.69 478 SER A N 1
ATOM 3909 C CA . SER A 1 478 ? 10.307 -1.111 -12.807 1.00 65.69 478 SER A CA 1
ATOM 3910 C C . SER A 1 478 ? 9.976 -2.605 -12.636 1.00 65.69 478 SER A C 1
ATOM 3912 O O . SER A 1 478 ? 8.808 -2.989 -12.686 1.00 65.69 478 SER A O 1
ATOM 3914 N N . ARG A 1 479 ? 10.978 -3.448 -12.352 1.00 68.69 479 ARG A N 1
ATOM 3915 C CA . ARG A 1 479 ? 10.825 -4.879 -12.063 1.00 68.69 479 ARG A CA 1
ATOM 3916 C C . ARG A 1 479 ? 10.104 -5.156 -10.741 1.00 68.69 479 ARG A C 1
ATOM 3918 O O . ARG A 1 479 ? 9.193 -5.980 -10.720 1.00 68.69 479 ARG A O 1
ATOM 3925 N N . GLU A 1 480 ? 10.483 -4.499 -9.651 1.00 64.62 480 GLU A N 1
ATOM 3926 C CA . GLU A 1 480 ? 9.842 -4.638 -8.340 1.00 64.62 480 GLU A CA 1
ATOM 3927 C C . GLU A 1 480 ? 8.408 -4.102 -8.365 1.00 64.62 480 GLU A C 1
ATOM 3929 O O . GLU A 1 480 ? 7.512 -4.725 -7.795 1.00 64.62 480 GLU A O 1
ATOM 3934 N N . TYR A 1 481 ? 8.165 -3.011 -9.097 1.00 68.50 481 TYR A N 1
ATOM 3935 C CA . TYR A 1 481 ? 6.816 -2.491 -9.323 1.00 68.50 481 TYR A CA 1
ATOM 3936 C C . TYR A 1 481 ? 5.931 -3.487 -10.090 1.00 68.50 481 TYR A C 1
ATOM 3938 O O . TYR A 1 481 ? 4.818 -3.797 -9.659 1.00 68.50 481 TYR A O 1
ATOM 3946 N N . LEU A 1 482 ? 6.431 -4.049 -11.199 1.00 72.00 482 LEU A N 1
ATOM 3947 C CA . LEU A 1 482 ? 5.716 -5.079 -11.963 1.00 72.00 482 LEU A CA 1
ATOM 3948 C C . LEU A 1 482 ? 5.485 -6.353 -11.141 1.00 72.00 482 LEU A C 1
ATOM 3950 O O . LEU A 1 482 ? 4.419 -6.967 -11.246 1.00 72.00 482 LEU A O 1
ATOM 3954 N N . ARG A 1 483 ? 6.443 -6.729 -10.284 1.00 76.25 483 ARG A N 1
ATOM 3955 C CA . ARG A 1 483 ? 6.270 -7.819 -9.318 1.00 76.25 483 ARG A CA 1
ATOM 3956 C C . ARG A 1 483 ? 5.123 -7.496 -8.362 1.00 76.25 483 ARG A C 1
ATOM 3958 O O . ARG A 1 483 ? 4.190 -8.283 -8.288 1.00 76.25 483 ARG A O 1
ATOM 3965 N N . GLY A 1 484 ? 5.120 -6.321 -7.732 1.00 75.12 484 GLY A N 1
ATOM 3966 C CA . GLY A 1 484 ? 4.032 -5.883 -6.850 1.00 75.12 484 GLY A CA 1
ATOM 3967 C C . GLY A 1 484 ? 2.658 -5.890 -7.533 1.00 75.12 484 GLY A C 1
ATOM 3968 O O . GLY A 1 484 ? 1.687 -6.379 -6.963 1.00 75.12 484 GLY A O 1
ATOM 3969 N N . LEU A 1 485 ? 2.566 -5.437 -8.789 1.00 72.31 485 LEU A N 1
ATOM 3970 C CA . LEU A 1 485 ? 1.324 -5.519 -9.568 1.00 72.31 485 LEU A CA 1
ATOM 3971 C C . LEU A 1 485 ? 0.880 -6.960 -9.847 1.00 72.31 485 LEU A C 1
ATOM 3973 O O . LEU A 1 485 ? -0.317 -7.246 -9.819 1.00 72.31 485 LEU A O 1
ATOM 3977 N N . THR A 1 486 ? 1.824 -7.861 -10.120 1.00 83.19 486 THR A N 1
ATOM 3978 C CA . THR A 1 486 ? 1.535 -9.289 -10.320 1.00 83.19 486 THR A CA 1
ATOM 3979 C C . THR A 1 486 ? 0.981 -9.896 -9.037 1.00 83.19 486 THR A C 1
ATOM 3981 O O . THR A 1 486 ? -0.074 -10.520 -9.059 1.00 83.19 486 THR A O 1
ATOM 3984 N N . GLU A 1 487 ? 1.616 -9.606 -7.905 1.00 85.12 487 GLU A N 1
ATOM 3985 C CA . GLU A 1 487 ? 1.183 -10.067 -6.587 1.00 85.12 487 GLU A CA 1
ATOM 3986 C C . GLU A 1 487 ? -0.216 -9.547 -6.211 1.00 85.12 487 GLU A C 1
ATOM 3988 O O . GLU A 1 487 ? -1.032 -10.290 -5.665 1.00 85.12 487 GLU A O 1
ATOM 3993 N N . ILE A 1 488 ? -0.539 -8.296 -6.560 1.00 76.94 488 ILE A N 1
ATOM 3994 C CA . ILE A 1 488 ? -1.888 -7.737 -6.380 1.00 76.94 488 ILE A CA 1
ATOM 3995 C C . ILE A 1 488 ? -2.910 -8.483 -7.246 1.00 76.94 488 ILE A C 1
ATOM 3997 O O . ILE A 1 488 ? -3.989 -8.817 -6.757 1.00 76.94 488 ILE A O 1
ATOM 4001 N N . ARG A 1 489 ? -2.594 -8.771 -8.515 1.00 84.44 489 ARG A N 1
ATOM 4002 C CA . ARG A 1 489 ? -3.490 -9.528 -9.409 1.00 84.44 489 ARG A CA 1
ATOM 4003 C C . ARG A 1 489 ? -3.723 -10.951 -8.905 1.00 84.44 489 ARG A C 1
ATOM 4005 O O . ARG A 1 489 ? -4.852 -11.427 -8.917 1.00 84.44 489 ARG A O 1
ATOM 4012 N N . GLU A 1 490 ? -2.676 -11.611 -8.427 1.00 90.50 490 GLU A N 1
ATOM 4013 C CA . GLU A 1 490 ? -2.750 -12.930 -7.796 1.00 90.50 490 GLU A CA 1
ATOM 4014 C C . GLU A 1 490 ? -3.688 -12.927 -6.581 1.00 90.50 490 GLU A C 1
ATOM 4016 O O . GLU A 1 490 ? -4.587 -13.765 -6.484 1.00 90.50 490 GLU A O 1
ATOM 4021 N N . LEU A 1 491 ? -3.543 -11.940 -5.691 1.00 89.62 491 LEU A N 1
ATOM 4022 C CA . LEU A 1 491 ? -4.434 -11.774 -4.542 1.00 89.62 491 LEU A CA 1
ATOM 4023 C C . LEU A 1 491 ? -5.871 -11.463 -4.972 1.00 89.62 491 LEU A C 1
ATOM 4025 O O . LEU A 1 491 ? -6.802 -12.012 -4.392 1.00 89.62 491 LEU A O 1
ATOM 4029 N N . GLN A 1 492 ? -6.081 -10.651 -6.010 1.00 85.94 492 GLN A N 1
ATOM 4030 C CA . GLN A 1 492 ? -7.419 -10.409 -6.560 1.00 85.94 492 GLN A CA 1
ATOM 4031 C C . GLN A 1 492 ? -8.073 -11.707 -7.052 1.00 85.94 492 GLN A C 1
ATOM 4033 O O . GLN A 1 492 ? -9.245 -11.942 -6.760 1.00 85.94 492 GLN A O 1
ATOM 4038 N N . VAL A 1 493 ? -7.323 -12.582 -7.732 1.00 93.06 493 VAL A N 1
ATOM 4039 C CA . VAL A 1 493 ? -7.820 -13.901 -8.159 1.00 93.06 493 VAL A CA 1
ATOM 4040 C C . VAL A 1 493 ? -8.227 -14.745 -6.949 1.00 93.06 493 VAL A C 1
ATOM 4042 O O . VAL A 1 493 ? -9.328 -15.298 -6.949 1.00 93.06 493 VAL A O 1
ATOM 4045 N N . ILE A 1 494 ? -7.398 -14.798 -5.902 1.00 93.75 494 ILE A N 1
ATOM 4046 C CA . ILE A 1 494 ? -7.714 -15.519 -4.657 1.00 93.75 494 ILE A CA 1
ATOM 4047 C C . ILE A 1 494 ? -8.984 -14.953 -4.010 1.00 93.75 494 ILE A C 1
ATOM 4049 O O . ILE A 1 494 ? -9.901 -15.707 -3.700 1.00 93.75 494 ILE A O 1
ATOM 4053 N N . MET A 1 495 ? -9.075 -13.631 -3.859 1.00 92.44 495 MET A N 1
ATOM 4054 C CA . MET A 1 495 ? -10.198 -12.972 -3.182 1.00 92.44 495 MET A CA 1
ATOM 4055 C C . MET A 1 495 ? -11.509 -13.048 -3.975 1.00 92.44 495 MET A C 1
ATOM 4057 O O . MET A 1 495 ? -12.581 -13.014 -3.373 1.00 92.44 495 MET A O 1
ATOM 4061 N N . SER A 1 496 ? -11.437 -13.175 -5.304 1.00 92.75 496 SER A N 1
ATOM 4062 C CA . SER A 1 496 ? -12.611 -13.306 -6.178 1.00 92.75 496 SER A CA 1
ATOM 4063 C C . SER A 1 496 ? -13.287 -14.683 -6.116 1.00 92.75 496 SER A C 1
ATOM 4065 O O . SER A 1 496 ? -14.463 -14.804 -6.453 1.00 92.75 496 SER A O 1
ATOM 4067 N N . ASN A 1 497 ? -12.576 -15.726 -5.672 1.00 97.00 497 ASN A N 1
ATOM 4068 C CA . ASN A 1 497 ? -13.101 -17.085 -5.571 1.00 97.00 497 ASN A CA 1
ATOM 4069 C C . ASN A 1 497 ? -13.282 -17.478 -4.099 1.00 97.00 497 ASN A C 1
ATOM 4071 O O . ASN A 1 497 ? -12.319 -17.511 -3.341 1.00 97.00 497 ASN A O 1
ATOM 4075 N N . GLN A 1 498 ? -14.506 -17.831 -3.696 1.00 97.25 498 GLN A N 1
ATOM 4076 C CA . GLN A 1 498 ? -14.829 -18.107 -2.290 1.00 97.25 498 GLN A CA 1
ATOM 4077 C C . GLN A 1 498 ? -14.017 -19.264 -1.683 1.00 97.25 498 GLN A C 1
ATOM 4079 O O . GLN A 1 498 ? -13.648 -19.184 -0.514 1.00 97.25 498 GLN A O 1
ATOM 4084 N N . TYR A 1 499 ? -13.691 -20.302 -2.461 1.00 98.06 499 TYR A N 1
ATOM 4085 C CA . TYR A 1 499 ? -12.896 -21.439 -1.984 1.00 98.06 499 TYR A CA 1
ATOM 4086 C C . TYR A 1 499 ? -11.417 -21.083 -1.827 1.00 98.06 499 TYR A C 1
ATOM 4088 O O . TYR A 1 499 ? -10.809 -21.438 -0.821 1.00 98.06 499 TYR A O 1
ATOM 4096 N N . LEU A 1 500 ? -10.847 -20.344 -2.789 1.00 96.94 500 LEU A N 1
ATOM 4097 C CA . LEU A 1 500 ? -9.467 -19.851 -2.687 1.00 96.94 500 LEU A CA 1
ATOM 4098 C C . LEU A 1 500 ? -9.323 -18.862 -1.530 1.00 96.94 500 LEU A C 1
ATOM 4100 O O . LEU A 1 500 ? -8.364 -18.956 -0.771 1.00 96.94 500 LEU A O 1
ATOM 4104 N N . LYS A 1 501 ? -10.289 -17.949 -1.370 1.00 97.25 501 LYS A N 1
ATOM 4105 C CA . LYS A 1 501 ? -10.339 -17.007 -0.251 1.00 97.25 501 LYS A CA 1
ATOM 4106 C C . LYS A 1 501 ? -10.415 -17.738 1.087 1.00 97.25 501 LYS A C 1
ATOM 4108 O O . LYS A 1 501 ? -9.632 -17.423 1.975 1.00 97.25 501 LYS A O 1
ATOM 4113 N N . PHE A 1 502 ? -11.317 -18.715 1.219 1.00 98.06 502 PHE A N 1
ATOM 4114 C CA . PHE A 1 502 ? -11.443 -19.515 2.438 1.00 98.06 502 PHE A CA 1
ATOM 4115 C C . PHE A 1 502 ? -10.141 -20.249 2.763 1.00 98.06 502 PHE A C 1
ATOM 4117 O O . PHE A 1 502 ? -9.628 -20.093 3.864 1.00 98.06 502 PHE A O 1
ATOM 4124 N N . PHE A 1 503 ? -9.566 -20.968 1.791 1.00 98.31 503 PHE A N 1
ATOM 4125 C CA . PHE A 1 503 ? -8.280 -21.647 1.956 1.00 98.31 503 PHE A CA 1
ATOM 4126 C C . PHE A 1 503 ? -7.172 -20.679 2.386 1.00 98.31 503 PHE A C 1
ATOM 4128 O O . PHE A 1 503 ? -6.448 -20.960 3.333 1.00 98.31 503 PHE A O 1
ATOM 4135 N N . PHE A 1 504 ? -7.049 -19.530 1.712 1.00 97.75 504 PHE A N 1
ATOM 4136 C CA . PHE A 1 504 ? -6.018 -18.539 2.009 1.00 97.75 504 PHE A CA 1
ATOM 4137 C C . PHE A 1 504 ? -6.156 -17.995 3.434 1.00 97.75 504 PHE A C 1
ATOM 4139 O O . PHE A 1 504 ? -5.175 -17.966 4.172 1.00 97.75 504 PHE A O 1
ATOM 4146 N N . THR A 1 505 ? -7.362 -17.583 3.833 1.00 97.12 505 THR A N 1
ATOM 4147 C CA . THR A 1 505 ? -7.611 -17.054 5.178 1.00 97.12 505 THR A CA 1
ATOM 4148 C C . THR A 1 505 ? -7.399 -18.123 6.248 1.00 97.12 505 THR A C 1
ATOM 4150 O O . THR A 1 505 ? -6.667 -17.864 7.198 1.00 97.12 505 THR A O 1
ATOM 4153 N N . ASP A 1 506 ? -7.962 -19.324 6.081 1.00 98.00 506 ASP A N 1
ATOM 4154 C CA . ASP A 1 506 ? -7.831 -20.410 7.064 1.00 98.00 506 ASP A CA 1
ATOM 4155 C C . ASP A 1 506 ? -6.372 -20.862 7.219 1.00 98.00 506 ASP A C 1
ATOM 4157 O O . ASP A 1 506 ? -5.880 -20.992 8.339 1.00 98.00 506 ASP A O 1
ATOM 4161 N N . PHE A 1 507 ? -5.633 -20.999 6.111 1.00 98.31 507 PHE A N 1
ATOM 4162 C CA . PHE A 1 507 ? -4.210 -21.338 6.145 1.00 98.31 507 PHE A CA 1
ATOM 4163 C C . PHE A 1 507 ? -3.391 -20.285 6.891 1.00 98.31 507 PHE A C 1
ATOM 4165 O O . PHE A 1 507 ? -2.613 -20.636 7.776 1.00 98.31 507 PHE A O 1
ATOM 4172 N N . VAL A 1 508 ? -3.564 -18.996 6.569 1.00 97.44 508 VAL A N 1
ATOM 4173 C CA . VAL A 1 508 ? -2.811 -17.911 7.220 1.00 97.44 508 VAL A CA 1
ATOM 4174 C C . VAL A 1 508 ? -3.137 -17.838 8.712 1.00 97.44 508 VAL A C 1
ATOM 4176 O O . VAL A 1 508 ? -2.223 -17.709 9.526 1.00 97.44 508 VAL A O 1
ATOM 4179 N N . THR A 1 509 ? -4.411 -17.949 9.089 1.00 97.56 509 THR A N 1
ATOM 4180 C CA . THR A 1 509 ? -4.832 -17.918 10.494 1.00 97.56 509 THR A CA 1
ATOM 4181 C C . THR A 1 509 ? -4.273 -19.111 11.269 1.00 97.56 509 THR A C 1
ATOM 4183 O O . THR A 1 509 ? -3.644 -18.912 12.308 1.00 97.56 509 THR A O 1
ATOM 4186 N N . LYS A 1 510 ? -4.422 -20.339 10.756 1.00 98.00 510 LYS A N 1
ATOM 4187 C CA . LYS A 1 510 ? -3.928 -21.549 11.432 1.00 98.00 510 LYS A CA 1
ATOM 4188 C C . LYS A 1 510 ? -2.405 -21.608 11.501 1.00 98.00 510 LYS A C 1
ATOM 4190 O O . LYS A 1 510 ? -1.873 -21.963 12.547 1.00 98.00 510 LYS A O 1
ATOM 4195 N N . ALA A 1 511 ? -1.699 -21.224 10.436 1.00 97.69 511 ALA A N 1
ATOM 4196 C CA . ALA A 1 511 ? -0.238 -21.156 10.445 1.00 97.69 511 ALA A CA 1
ATOM 4197 C C . ALA A 1 511 ? 0.265 -20.182 11.518 1.00 97.69 511 ALA A C 1
ATOM 4199 O O . ALA A 1 511 ? 1.119 -20.543 12.325 1.00 97.69 511 ALA A O 1
ATOM 4200 N N . ASN A 1 512 ? -0.295 -18.966 11.565 1.00 96.88 512 ASN A N 1
ATOM 4201 C CA . ASN A 1 512 ? 0.074 -17.984 12.582 1.00 96.88 512 ASN A CA 1
ATOM 4202 C C . ASN A 1 512 ? -0.230 -18.485 13.997 1.00 96.88 512 ASN A C 1
ATOM 4204 O O . ASN A 1 512 ? 0.622 -18.325 14.865 1.00 96.88 512 ASN A O 1
ATOM 4208 N N . GLN A 1 513 ? -1.382 -19.127 14.218 1.00 97.31 513 GLN A N 1
ATOM 4209 C CA . GLN A 1 513 ? -1.718 -19.710 15.518 1.00 97.31 513 GLN A CA 1
ATOM 4210 C C . GLN A 1 513 ? -0.707 -20.781 15.935 1.00 97.31 513 GLN A C 1
ATOM 4212 O O . GLN A 1 513 ? -0.176 -20.712 17.035 1.00 97.31 513 GLN A O 1
ATOM 4217 N N . ILE A 1 514 ? -0.399 -21.742 15.058 1.00 97.38 514 ILE A N 1
ATOM 4218 C CA . ILE A 1 514 ? 0.534 -22.832 15.377 1.00 97.38 514 ILE A CA 1
ATOM 4219 C C . ILE A 1 514 ? 1.918 -22.278 15.715 1.00 97.38 514 ILE A C 1
ATOM 4221 O O . ILE A 1 514 ? 2.504 -22.646 16.731 1.00 97.38 514 ILE A O 1
ATOM 4225 N N . PHE A 1 515 ? 2.440 -21.375 14.890 1.00 96.31 515 PHE A N 1
ATOM 4226 C CA . PHE A 1 515 ? 3.750 -20.786 15.135 1.00 96.31 515 PHE A CA 1
ATOM 4227 C C . PHE A 1 515 ? 3.760 -19.904 16.392 1.00 96.31 515 PHE A C 1
ATOM 4229 O O . PHE A 1 515 ? 4.735 -19.911 17.139 1.00 96.31 515 PHE A O 1
ATOM 4236 N N . HIS A 1 516 ? 2.678 -19.180 16.675 1.00 97.00 516 HIS A N 1
ATOM 4237 C CA . HIS A 1 516 ? 2.556 -18.417 17.914 1.00 97.00 516 HIS A CA 1
ATOM 4238 C C . HIS A 1 516 ? 2.515 -19.322 19.152 1.00 97.00 516 HIS A C 1
ATOM 4240 O O . HIS A 1 516 ? 3.235 -19.063 20.112 1.00 97.00 516 HIS A O 1
ATOM 4246 N N . ASP A 1 517 ? 1.754 -20.414 19.106 1.00 97.88 517 ASP A N 1
ATOM 4247 C CA . ASP A 1 517 ? 1.683 -21.413 20.174 1.00 97.88 517 ASP A CA 1
ATOM 4248 C C . ASP A 1 517 ? 3.055 -22.034 20.467 1.00 97.88 517 ASP A C 1
ATOM 4250 O O . ASP A 1 517 ? 3.448 -22.157 21.625 1.00 97.88 517 ASP A O 1
ATOM 4254 N N . LEU A 1 518 ? 3.817 -22.383 19.426 1.00 97.00 518 LEU A N 1
ATOM 4255 C CA . LEU A 1 518 ? 5.178 -22.911 19.574 1.00 97.00 518 LEU A CA 1
ATOM 4256 C C . LEU A 1 518 ? 6.131 -21.874 20.182 1.00 97.00 518 LEU A C 1
ATOM 4258 O O . LEU A 1 518 ? 6.970 -22.218 21.014 1.00 97.00 518 LEU A O 1
ATOM 4262 N N . GLN A 1 519 ? 5.965 -20.598 19.828 1.00 95.75 519 GLN A N 1
ATOM 4263 C CA . GLN A 1 519 ? 6.720 -19.500 20.425 1.00 95.75 519 GLN A CA 1
ATOM 4264 C C . GLN A 1 519 ? 6.393 -19.325 21.912 1.00 95.75 519 GLN A C 1
ATOM 4266 O O . GLN A 1 519 ? 7.309 -19.169 22.718 1.00 95.75 519 GLN A O 1
ATOM 4271 N N . LEU A 1 520 ? 5.112 -19.378 22.286 1.00 95.69 520 LEU A N 1
ATOM 4272 C CA . LEU A 1 520 ? 4.684 -19.317 23.685 1.00 95.69 520 LEU A CA 1
ATOM 4273 C C . LEU A 1 520 ? 5.226 -20.505 24.486 1.00 95.69 520 LEU A C 1
ATOM 4275 O O . LEU A 1 520 ? 5.792 -20.304 25.559 1.00 95.69 520 LEU A O 1
ATOM 4279 N N . ALA A 1 521 ? 5.125 -21.719 23.938 1.00 96.12 521 ALA A N 1
ATOM 4280 C CA . ALA A 1 521 ? 5.671 -22.922 24.556 1.00 96.12 521 ALA A CA 1
ATOM 4281 C C . ALA A 1 521 ? 7.191 -22.819 24.753 1.00 96.12 521 ALA A C 1
ATOM 4283 O O . ALA A 1 521 ? 7.698 -23.112 25.833 1.00 96.12 521 ALA A O 1
ATOM 4284 N N . SER A 1 522 ? 7.923 -22.333 23.746 1.00 95.94 522 SER A N 1
ATOM 4285 C CA . SER A 1 522 ? 9.370 -22.134 23.844 1.00 95.94 522 SER A CA 1
ATOM 4286 C C . SER A 1 522 ? 9.752 -21.134 24.929 1.00 95.94 522 SER A C 1
ATOM 4288 O O . SER A 1 522 ? 10.713 -21.380 25.652 1.00 95.94 522 SER A O 1
ATOM 4290 N N . ILE A 1 523 ? 9.026 -20.018 25.054 1.00 93.88 523 ILE A N 1
ATOM 4291 C CA . ILE A 1 523 ? 9.279 -19.021 26.103 1.00 93.88 523 ILE A CA 1
ATOM 4292 C C . ILE A 1 523 ? 9.006 -19.631 27.480 1.00 93.88 523 ILE A C 1
ATOM 4294 O O . ILE A 1 523 ? 9.843 -19.507 28.369 1.00 93.88 523 ILE A O 1
ATOM 4298 N N . ALA A 1 524 ? 7.887 -20.342 27.642 1.00 92.94 524 ALA A N 1
ATOM 4299 C CA . ALA A 1 524 ? 7.522 -20.961 28.914 1.00 92.94 524 ALA A CA 1
ATOM 4300 C C . ALA A 1 524 ? 8.557 -22.002 29.385 1.00 92.94 524 ALA A C 1
ATOM 4302 O O . ALA A 1 524 ? 8.940 -22.011 30.558 1.00 92.94 524 ALA A O 1
ATOM 4303 N N . ILE A 1 525 ? 9.065 -22.823 28.458 1.00 92.38 525 ILE A N 1
ATOM 4304 C CA . ILE A 1 525 ? 10.114 -23.817 28.729 1.00 92.38 525 ILE A CA 1
ATOM 4305 C C . ILE A 1 525 ? 11.450 -23.130 29.058 1.00 92.38 525 ILE A C 1
ATOM 4307 O O . ILE A 1 525 ? 12.106 -23.501 30.032 1.00 92.38 525 ILE A O 1
ATOM 4311 N N . LEU A 1 526 ? 11.859 -22.115 28.284 1.00 90.50 526 LEU A N 1
ATOM 4312 C CA . LEU A 1 526 ? 13.127 -21.396 28.493 1.00 90.50 526 LEU A CA 1
ATOM 4313 C C . LEU A 1 526 ? 13.152 -20.611 29.811 1.00 90.50 526 LEU A C 1
ATOM 4315 O O . LEU A 1 526 ? 14.181 -20.573 30.485 1.00 90.50 526 LEU A O 1
ATOM 4319 N N . GLU A 1 527 ? 12.031 -19.996 30.187 1.00 91.12 527 GLU A N 1
ATOM 4320 C CA . GLU A 1 527 ? 11.885 -19.259 31.448 1.00 91.12 527 GLU A CA 1
ATOM 4321 C C . GLU A 1 527 ? 11.605 -20.177 32.649 1.00 91.12 527 GLU A C 1
ATOM 4323 O O . GLU A 1 527 ? 11.518 -19.690 33.777 1.00 91.12 527 GLU A O 1
ATOM 4328 N N . GLN A 1 528 ? 11.493 -21.494 32.426 1.00 88.56 528 GLN A N 1
ATOM 4329 C CA . GLN A 1 528 ? 11.168 -22.504 33.440 1.00 88.56 528 GLN A CA 1
ATOM 4330 C C . GLN A 1 528 ? 9.859 -22.202 34.189 1.00 88.56 528 GLN A C 1
ATOM 4332 O O . GLN A 1 528 ? 9.696 -22.570 35.352 1.00 88.56 528 GLN A O 1
ATOM 4337 N N . THR A 1 529 ? 8.919 -21.514 33.535 1.00 85.75 529 THR A N 1
ATOM 4338 C CA . THR A 1 529 ? 7.597 -21.218 34.106 1.00 85.75 529 THR A CA 1
ATOM 4339 C C . THR A 1 529 ? 6.647 -22.407 33.980 1.00 85.75 529 THR A C 1
ATOM 4341 O O . THR A 1 529 ? 5.718 -22.516 34.777 1.00 85.75 529 THR A O 1
ATOM 4344 N N . ALA A 1 530 ? 6.918 -23.320 33.042 1.00 88.56 530 ALA A N 1
ATOM 4345 C CA . ALA A 1 530 ? 6.242 -24.602 32.875 1.00 88.56 530 ALA A CA 1
ATOM 4346 C C . ALA A 1 530 ? 7.226 -25.672 32.361 1.00 88.56 530 ALA A C 1
ATOM 4348 O O . ALA A 1 530 ? 8.159 -25.372 31.612 1.00 88.56 530 ALA A O 1
ATOM 4349 N N . GLY A 1 531 ? 7.031 -26.926 32.781 1.00 86.88 531 GLY A N 1
ATOM 4350 C CA . GLY A 1 531 ? 7.789 -28.071 32.264 1.00 86.88 531 GLY A CA 1
ATOM 4351 C C . GLY A 1 531 ? 7.288 -28.511 30.880 1.00 86.88 531 GLY A C 1
ATOM 4352 O O . GLY A 1 531 ? 6.155 -28.197 30.526 1.00 86.88 531 GLY A O 1
ATOM 4353 N N . PRO A 1 532 ? 8.077 -29.268 30.094 1.00 88.19 532 PRO A N 1
ATOM 4354 C CA . PRO A 1 532 ? 7.645 -29.750 28.776 1.00 88.19 532 PRO A CA 1
ATOM 4355 C C . PRO A 1 532 ? 6.400 -30.651 28.847 1.00 88.19 532 PRO A C 1
ATOM 4357 O O . PRO A 1 532 ? 5.618 -30.677 27.904 1.00 88.19 532 PRO A O 1
ATOM 4360 N N . ASP A 1 533 ? 6.193 -31.330 29.977 1.00 92.44 533 ASP A N 1
ATOM 4361 C CA . ASP A 1 533 ? 5.043 -32.207 30.226 1.00 92.44 533 ASP A CA 1
ATOM 4362 C C . ASP A 1 533 ? 3.849 -31.475 30.875 1.00 92.44 533 ASP A C 1
ATOM 4364 O O . ASP A 1 533 ? 2.898 -32.112 31.329 1.00 92.44 533 ASP A O 1
ATOM 4368 N N . ASP A 1 534 ? 3.888 -30.141 30.971 1.00 93.50 534 ASP A N 1
ATOM 4369 C CA . ASP A 1 534 ? 2.786 -29.361 31.532 1.00 93.50 534 ASP A CA 1
ATOM 4370 C C . ASP A 1 534 ? 1.555 -29.424 30.613 1.00 93.50 534 ASP A C 1
ATOM 4372 O O . ASP A 1 534 ? 1.626 -29.124 29.416 1.00 93.50 534 ASP A O 1
ATOM 4376 N N . ASN A 1 535 ? 0.399 -29.764 31.190 1.00 94.69 535 ASN A N 1
ATOM 4377 C CA . ASN A 1 535 ? -0.880 -29.823 30.486 1.00 94.69 535 ASN A CA 1
ATOM 4378 C C . ASN A 1 535 ? -1.195 -28.520 29.739 1.00 94.69 535 ASN A C 1
ATOM 4380 O O . ASN A 1 535 ? -1.766 -28.574 28.655 1.00 94.69 535 ASN A O 1
ATOM 4384 N N . VAL A 1 536 ? -0.811 -27.354 30.271 1.00 93.50 536 VAL A N 1
ATOM 4385 C CA . VAL A 1 536 ? -1.066 -26.068 29.603 1.00 93.50 536 VAL A CA 1
ATOM 4386 C C . VAL A 1 536 ? -0.318 -25.978 28.270 1.00 93.50 536 VAL A C 1
ATOM 4388 O O . VAL A 1 536 ? -0.885 -25.506 27.286 1.00 93.50 536 VAL A O 1
ATOM 4391 N N . ILE A 1 537 ? 0.925 -26.470 28.211 1.00 94.06 537 ILE A N 1
ATOM 4392 C CA . ILE A 1 537 ? 1.732 -26.503 26.983 1.00 94.06 537 ILE A CA 1
ATOM 4393 C C . ILE A 1 537 ? 1.187 -27.555 26.016 1.00 94.06 537 ILE A C 1
ATOM 4395 O O . ILE A 1 537 ? 1.024 -27.274 24.827 1.00 94.06 537 ILE A O 1
ATOM 4399 N N . LEU A 1 538 ? 0.868 -28.748 26.523 1.00 95.56 538 LEU A N 1
ATOM 4400 C CA . LEU A 1 538 ? 0.328 -29.848 25.721 1.00 95.56 538 LEU A CA 1
ATOM 4401 C C . LEU A 1 538 ? -1.047 -29.525 25.123 1.00 95.56 538 LEU A C 1
ATOM 4403 O O . LEU A 1 538 ? -1.409 -30.088 24.091 1.00 95.56 538 LEU A O 1
ATOM 4407 N N . GLU A 1 539 ? -1.808 -28.608 25.728 1.00 96.25 539 GLU A N 1
ATOM 4408 C CA . GLU A 1 539 ? -3.115 -28.191 25.225 1.00 96.25 539 GLU A CA 1
ATOM 4409 C C . GLU A 1 539 ? -3.050 -27.235 24.020 1.00 96.25 539 GLU A C 1
ATOM 4411 O O . GLU A 1 539 ? -4.026 -27.163 23.261 1.00 96.25 539 GLU A O 1
ATOM 4416 N N . LEU A 1 540 ? -1.911 -26.568 23.788 1.00 96.81 540 LEU A N 1
ATOM 4417 C CA . LEU A 1 540 ? -1.720 -25.626 22.682 1.00 96.81 540 LEU A CA 1
ATOM 4418 C C . LEU A 1 540 ? -1.841 -26.318 21.315 1.00 96.81 540 LEU A C 1
ATOM 4420 O O . LEU A 1 540 ? -1.270 -27.385 21.069 1.00 96.81 540 LEU A O 1
ATOM 4424 N N . ALA A 1 541 ? -2.555 -25.692 20.377 1.00 95.19 541 ALA A N 1
ATOM 4425 C CA . ALA A 1 541 ? -2.855 -26.291 19.078 1.00 95.19 541 ALA A CA 1
ATOM 4426 C C . ALA A 1 541 ? -1.586 -26.529 18.243 1.00 95.19 541 ALA A C 1
ATOM 4428 O O . ALA A 1 541 ? -1.463 -27.571 17.587 1.00 95.19 541 ALA A O 1
ATOM 4429 N N . GLY A 1 542 ? -0.627 -25.600 18.297 1.00 95.56 542 GLY A N 1
ATOM 4430 C CA . GLY A 1 542 ? 0.676 -25.757 17.649 1.00 95.56 542 GLY A CA 1
ATOM 4431 C C . GLY A 1 542 ? 1.482 -26.939 18.187 1.00 95.56 542 GLY A C 1
ATOM 4432 O O . GLY A 1 542 ? 1.965 -27.757 17.404 1.00 95.56 542 GLY A O 1
ATOM 4433 N N . VAL A 1 543 ? 1.537 -27.095 19.513 1.00 97.12 543 VAL A N 1
ATOM 4434 C CA . VAL A 1 543 ? 2.241 -28.201 20.187 1.00 97.12 543 VAL A CA 1
ATOM 4435 C C . VAL A 1 543 ? 1.579 -29.544 19.870 1.00 97.12 543 VAL A C 1
ATOM 4437 O O . VAL A 1 543 ? 2.258 -30.483 19.461 1.00 97.12 543 VAL A O 1
ATOM 4440 N N . LYS A 1 544 ? 0.242 -29.624 19.925 1.00 96.56 544 LYS A N 1
ATOM 4441 C CA . LYS A 1 544 ? -0.518 -30.817 19.504 1.00 96.56 544 LYS A CA 1
ATOM 4442 C C . LYS A 1 544 ? -0.257 -31.206 18.053 1.00 96.56 544 LYS A C 1
ATOM 4444 O O . LYS A 1 544 ? -0.313 -32.387 17.717 1.00 96.56 544 LYS A O 1
ATOM 4449 N N . THR A 1 545 ? -0.052 -30.224 17.177 1.00 95.50 545 THR A N 1
ATOM 4450 C CA . THR A 1 545 ? 0.255 -30.476 15.764 1.00 95.50 545 THR A CA 1
ATOM 4451 C C . THR A 1 545 ? 1.673 -31.021 15.619 1.00 95.50 545 THR A C 1
ATOM 4453 O O . THR A 1 545 ? 1.862 -32.020 14.932 1.00 95.50 545 THR A O 1
ATOM 4456 N N . LEU A 1 546 ? 2.649 -30.438 16.323 1.00 95.88 546 LEU A N 1
ATOM 4457 C CA . LEU A 1 546 ? 4.026 -30.934 16.351 1.00 95.88 546 LEU A CA 1
ATOM 4458 C C . LEU A 1 546 ? 4.104 -32.380 16.863 1.00 95.88 546 LEU A C 1
ATOM 4460 O O . LEU A 1 546 ? 4.681 -33.227 16.188 1.00 95.88 546 LEU A O 1
ATOM 4464 N N . ILE A 1 547 ? 3.469 -32.685 17.999 1.00 95.75 547 ILE A N 1
ATOM 4465 C CA . ILE A 1 547 ? 3.432 -34.042 18.570 1.00 95.75 547 ILE A CA 1
ATOM 4466 C C . ILE A 1 547 ? 2.854 -35.034 17.558 1.00 95.75 547 ILE A C 1
ATOM 4468 O O . ILE A 1 547 ? 3.497 -36.034 17.252 1.00 95.75 547 ILE A O 1
ATOM 4472 N N . ARG A 1 548 ? 1.702 -34.717 16.948 1.00 94.00 548 ARG A N 1
ATOM 4473 C CA . ARG A 1 548 ? 1.092 -35.562 15.907 1.00 94.00 548 ARG A CA 1
ATOM 4474 C C . ARG A 1 548 ? 2.030 -35.816 14.729 1.00 94.00 548 ARG A C 1
ATOM 4476 O O . ARG A 1 548 ? 2.096 -36.937 14.226 1.00 94.00 548 ARG A O 1
ATOM 4483 N N . VAL A 1 549 ? 2.755 -34.790 14.282 1.00 93.81 549 VAL A N 1
ATOM 4484 C CA . VAL A 1 549 ? 3.749 -34.913 13.208 1.00 93.81 549 VAL A CA 1
ATOM 4485 C C . VAL A 1 549 ? 4.895 -35.837 13.629 1.00 93.81 549 VAL A C 1
ATOM 4487 O O . VAL A 1 549 ? 5.275 -36.716 12.856 1.00 93.81 549 VAL A O 1
ATOM 4490 N N . LEU A 1 550 ? 5.427 -35.694 14.842 1.00 92.81 550 LEU A N 1
ATOM 4491 C CA . LEU A 1 550 ? 6.518 -36.532 15.352 1.00 92.81 550 LEU A CA 1
ATOM 4492 C C . LEU A 1 550 ? 6.084 -38.000 15.522 1.00 92.81 550 LEU A C 1
ATOM 4494 O O . LEU A 1 550 ? 6.777 -38.905 15.046 1.00 92.81 550 LEU A O 1
ATOM 4498 N N . GLU A 1 551 ? 4.902 -38.234 16.098 1.00 92.94 551 GLU A N 1
ATOM 4499 C CA . GLU A 1 551 ? 4.300 -39.563 16.283 1.00 92.94 551 GLU A CA 1
ATOM 4500 C C . GLU A 1 551 ? 4.057 -40.270 14.949 1.00 92.94 551 GLU A C 1
ATOM 4502 O O . GLU A 1 551 ? 4.457 -41.422 14.758 1.00 92.94 551 GLU A O 1
ATOM 4507 N N . ARG A 1 552 ? 3.446 -39.567 13.985 1.00 89.00 552 ARG A N 1
ATOM 4508 C CA . ARG A 1 552 ? 3.177 -40.095 12.640 1.00 89.00 552 ARG A CA 1
ATOM 4509 C C . ARG A 1 552 ? 4.456 -40.549 11.939 1.00 89.00 552 ARG A C 1
ATOM 4511 O O . ARG A 1 552 ? 4.428 -41.515 11.175 1.00 89.00 552 ARG A O 1
ATOM 4518 N N . ASN A 1 553 ? 5.570 -39.876 12.216 1.00 85.38 553 ASN A N 1
ATOM 4519 C CA . ASN A 1 553 ? 6.882 -40.189 11.663 1.00 85.38 553 ASN A CA 1
ATOM 4520 C C . ASN A 1 553 ? 7.699 -41.176 12.512 1.00 85.38 553 ASN A C 1
ATOM 4522 O O . ASN A 1 553 ? 8.836 -41.481 12.153 1.00 85.38 553 ASN A O 1
ATOM 4526 N N . LYS A 1 554 ? 7.128 -41.722 13.597 1.00 90.25 554 LYS A N 1
ATOM 4527 C CA . LYS A 1 554 ? 7.779 -42.686 14.501 1.00 90.25 554 LYS A CA 1
ATOM 4528 C C . LYS A 1 554 ? 9.110 -42.174 15.080 1.00 90.25 554 LYS A C 1
ATOM 4530 O O . LYS A 1 554 ? 10.025 -42.969 15.299 1.00 90.25 554 LYS A O 1
ATOM 4535 N N . ARG A 1 555 ? 9.237 -40.859 15.289 1.00 85.62 555 ARG A N 1
ATOM 4536 C CA . ARG A 1 555 ? 10.397 -40.235 15.946 1.00 85.62 555 ARG A CA 1
ATOM 4537 C C . ARG A 1 555 ? 10.168 -40.230 17.460 1.00 85.62 555 ARG A C 1
ATOM 4539 O O . ARG A 1 555 ? 9.043 -40.034 17.910 1.00 85.62 555 ARG A O 1
ATOM 4546 N N . GLU A 1 556 ? 11.224 -40.463 18.234 1.00 91.81 556 GLU A N 1
ATOM 4547 C CA . GLU A 1 556 ? 11.183 -40.274 19.688 1.00 91.81 556 GLU A CA 1
ATOM 4548 C C . GLU A 1 556 ? 10.943 -38.790 20.000 1.00 91.81 556 GLU A C 1
ATOM 4550 O O . GLU A 1 556 ? 11.590 -37.921 19.414 1.00 91.81 556 GLU A O 1
ATOM 4555 N N . ILE A 1 557 ? 9.965 -38.504 20.861 1.00 93.06 557 ILE A N 1
ATOM 4556 C CA . ILE A 1 557 ? 9.505 -37.138 21.122 1.00 93.06 557 ILE A CA 1
ATOM 4557 C C . ILE A 1 557 ? 10.391 -36.529 22.206 1.00 93.06 557 ILE A C 1
ATOM 4559 O O . ILE A 1 557 ? 10.315 -36.913 23.373 1.00 93.06 557 ILE A O 1
ATOM 4563 N N . HIS A 1 558 ? 11.197 -35.540 21.829 1.00 94.50 558 HIS A N 1
ATOM 4564 C CA . HIS A 1 558 ? 11.981 -34.732 22.757 1.00 94.50 558 HIS A CA 1
ATOM 4565 C C . HIS A 1 558 ? 11.448 -33.305 22.707 1.00 94.50 558 HIS A C 1
ATOM 4567 O O . HIS A 1 558 ? 12.079 -32.402 22.162 1.00 94.50 558 HIS A O 1
ATOM 4573 N N . LEU A 1 559 ? 10.257 -33.111 23.282 1.00 92.62 559 LEU A N 1
ATOM 4574 C CA . LEU A 1 559 ? 9.405 -31.955 23.002 1.00 92.62 559 LEU A CA 1
ATOM 4575 C C . LEU A 1 559 ? 10.112 -30.601 23.162 1.00 92.62 559 LEU A C 1
ATOM 4577 O O . LEU A 1 559 ? 9.969 -29.737 22.303 1.00 92.62 559 LEU A O 1
ATOM 4581 N N . ALA A 1 560 ? 10.919 -30.424 24.211 1.00 92.75 560 ALA A N 1
ATOM 4582 C CA . ALA A 1 560 ? 11.685 -29.193 24.414 1.00 92.75 560 ALA A CA 1
ATOM 4583 C C . ALA A 1 560 ? 12.676 -28.922 23.265 1.00 92.75 560 ALA A C 1
ATOM 4585 O O . ALA A 1 560 ? 12.745 -27.803 22.761 1.00 92.75 560 ALA A O 1
ATOM 4586 N N . GLN A 1 561 ? 13.398 -29.953 22.819 1.00 92.38 561 GLN A N 1
ATOM 4587 C CA . GLN A 1 561 ? 14.356 -29.857 21.719 1.00 92.38 561 GLN A CA 1
ATOM 4588 C C . GLN A 1 561 ? 13.651 -29.669 20.369 1.00 92.38 561 GLN A C 1
ATOM 4590 O O . GLN A 1 561 ? 14.109 -28.883 19.543 1.00 92.38 561 GLN A O 1
ATOM 4595 N N . ASP A 1 562 ? 12.529 -30.357 20.148 1.00 93.69 562 ASP A N 1
ATOM 4596 C CA . ASP A 1 562 ? 11.756 -30.264 18.906 1.00 93.69 562 ASP A CA 1
ATOM 4597 C C . ASP A 1 562 ? 11.085 -28.881 18.754 1.00 93.69 562 ASP A C 1
ATOM 4599 O O . ASP A 1 562 ? 11.058 -28.305 17.658 1.00 93.69 562 ASP A O 1
ATOM 4603 N N . ILE A 1 563 ? 10.597 -28.302 19.860 1.00 94.94 563 ILE A N 1
ATOM 4604 C CA . ILE A 1 563 ? 10.099 -26.920 19.909 1.00 94.94 563 ILE A CA 1
ATOM 4605 C C . ILE A 1 563 ? 11.243 -25.941 19.639 1.00 94.94 563 ILE A C 1
ATOM 4607 O O . ILE A 1 563 ? 11.096 -25.060 18.793 1.00 94.94 563 ILE A O 1
ATOM 4611 N N . GLU A 1 564 ? 12.390 -26.102 20.304 1.00 91.44 564 GLU A N 1
ATOM 4612 C CA . GLU A 1 564 ? 13.551 -25.230 20.101 1.00 91.44 564 GLU A CA 1
ATOM 4613 C C . GLU A 1 564 ? 14.036 -25.263 18.641 1.00 91.44 564 GLU A C 1
ATOM 4615 O O . GLU A 1 564 ? 14.306 -24.218 18.046 1.00 91.44 564 GLU A O 1
ATOM 4620 N N . GLU A 1 565 ? 14.100 -26.445 18.024 1.00 89.88 565 GLU A N 1
ATOM 4621 C CA . GLU A 1 565 ? 14.483 -26.598 16.619 1.00 89.88 565 GLU A CA 1
ATOM 4622 C C . GLU A 1 565 ? 13.520 -25.858 15.681 1.00 89.88 565 GLU A C 1
ATOM 4624 O O . GLU A 1 565 ? 13.966 -25.146 14.773 1.00 89.88 565 GLU A O 1
ATOM 4629 N N . THR A 1 566 ? 12.215 -25.972 15.937 1.00 92.25 566 THR A N 1
ATOM 4630 C CA . THR A 1 566 ? 11.182 -25.269 15.166 1.00 92.25 566 THR A CA 1
ATOM 4631 C C . THR A 1 566 ? 11.273 -23.755 15.361 1.00 92.25 566 THR A C 1
ATOM 4633 O O . THR A 1 566 ? 11.145 -22.994 14.400 1.00 92.25 566 THR A O 1
ATOM 4636 N N . MET A 1 567 ? 11.568 -23.302 16.580 1.00 92.25 567 MET A N 1
ATOM 4637 C CA . MET A 1 567 ? 11.731 -21.883 16.884 1.00 92.25 567 MET A CA 1
ATOM 4638 C C . MET A 1 567 ? 12.958 -21.270 16.224 1.00 92.25 567 MET A C 1
ATOM 4640 O O . MET A 1 567 ? 12.845 -20.186 15.657 1.00 92.25 567 MET A O 1
ATOM 4644 N N . ARG A 1 568 ? 14.096 -21.973 16.190 1.00 88.62 568 ARG A N 1
ATOM 4645 C CA . ARG A 1 568 ? 15.280 -21.505 15.448 1.00 88.62 568 ARG A CA 1
ATOM 4646 C C . ARG A 1 568 ? 14.965 -21.291 13.967 1.00 88.62 568 ARG A C 1
ATOM 4648 O O . ARG A 1 568 ? 15.384 -20.294 13.386 1.00 88.62 568 ARG A O 1
ATOM 4655 N N . PHE A 1 569 ? 14.187 -22.191 13.363 1.00 90.31 569 PHE A N 1
ATOM 4656 C CA . PHE A 1 569 ? 13.713 -22.009 11.990 1.00 90.31 569 PHE A CA 1
ATOM 4657 C C . PHE A 1 569 ? 12.796 -20.783 11.852 1.00 90.31 569 PHE A C 1
ATOM 4659 O O . PHE A 1 569 ? 12.946 -19.994 10.920 1.00 90.31 569 PHE A O 1
ATOM 4666 N N . MET A 1 570 ? 11.865 -20.588 12.789 1.00 90.44 570 MET A N 1
ATOM 4667 C CA . MET A 1 570 ? 10.978 -19.424 12.781 1.00 90.44 570 MET A CA 1
ATOM 4668 C C . MET A 1 570 ? 11.716 -18.094 12.930 1.00 90.44 570 MET A C 1
ATOM 4670 O O . MET A 1 570 ? 11.339 -17.118 12.285 1.00 90.44 570 MET A O 1
ATOM 4674 N N . GLU A 1 571 ? 12.751 -18.048 13.764 1.00 87.38 571 GLU A N 1
ATOM 4675 C CA . GLU A 1 571 ? 13.586 -16.863 13.970 1.00 87.38 571 GLU A CA 1
ATOM 4676 C C . GLU A 1 571 ? 14.440 -16.529 12.742 1.00 87.38 571 GLU A C 1
ATOM 4678 O O . GLU A 1 571 ? 14.723 -15.355 12.495 1.00 87.38 571 GLU A O 1
ATOM 4683 N N . ALA A 1 572 ? 14.799 -17.536 11.940 1.00 86.19 572 ALA A N 1
ATOM 4684 C CA . ALA A 1 572 ? 15.523 -17.355 10.686 1.00 86.19 572 ALA A CA 1
ATOM 4685 C C . ALA A 1 572 ? 14.644 -16.809 9.539 1.00 86.19 572 ALA A C 1
ATOM 4687 O O . ALA A 1 572 ? 15.174 -16.302 8.548 1.00 86.19 572 ALA A O 1
ATOM 4688 N N . MET A 1 573 ? 13.308 -16.884 9.638 1.00 88.75 573 MET A N 1
ATOM 4689 C CA . MET A 1 573 ? 12.405 -16.373 8.598 1.00 88.75 573 MET A CA 1
ATOM 4690 C C . MET A 1 573 ? 12.293 -14.835 8.631 1.00 88.75 573 MET A C 1
ATOM 4692 O O . MET A 1 573 ? 11.928 -14.267 9.666 1.00 88.75 573 MET A O 1
ATOM 4696 N N . PRO A 1 574 ? 12.500 -14.125 7.501 1.00 88.00 574 PRO A N 1
ATOM 4697 C CA . PRO A 1 574 ? 12.255 -12.686 7.446 1.00 88.00 574 PRO A CA 1
ATOM 4698 C C . PRO A 1 574 ? 10.759 -12.397 7.496 1.00 88.00 574 PRO A C 1
ATOM 4700 O O . PRO A 1 574 ? 10.016 -12.908 6.668 1.00 88.00 574 PRO A O 1
ATOM 4703 N N . ASP A 1 575 ? 10.325 -11.539 8.419 1.00 89.75 575 ASP A N 1
ATOM 4704 C CA . ASP A 1 575 ? 8.932 -11.089 8.544 1.00 89.75 575 ASP A CA 1
ATOM 4705 C C . ASP A 1 575 ? 7.928 -12.255 8.419 1.00 89.75 575 ASP A C 1
ATOM 4707 O O . ASP A 1 575 ? 7.144 -12.326 7.471 1.00 89.75 575 ASP A O 1
ATOM 4711 N N . ARG A 1 576 ? 7.988 -13.195 9.377 1.00 93.56 576 ARG A N 1
ATOM 4712 C CA . ARG A 1 576 ? 7.225 -14.463 9.437 1.00 93.56 576 ARG A CA 1
ATOM 4713 C C . ARG A 1 576 ? 5.808 -14.381 8.859 1.00 93.56 576 ARG A C 1
ATOM 4715 O O . ARG A 1 576 ? 5.421 -15.223 8.056 1.00 93.56 576 ARG A O 1
ATOM 4722 N N . GLU A 1 577 ? 5.034 -13.379 9.263 1.00 93.69 577 GLU A N 1
ATOM 4723 C CA . GLU A 1 577 ? 3.643 -13.191 8.830 1.00 93.69 577 GLU A CA 1
ATOM 4724 C C . GLU A 1 577 ? 3.529 -12.971 7.314 1.00 93.69 577 GLU A C 1
ATOM 4726 O O . GLU A 1 577 ? 2.668 -13.560 6.659 1.00 93.69 577 GLU A O 1
ATOM 4731 N N . ILE A 1 578 ? 4.446 -12.192 6.732 1.00 91.56 578 ILE A N 1
ATOM 4732 C CA . ILE A 1 578 ? 4.518 -11.938 5.289 1.00 91.56 578 ILE A CA 1
ATOM 4733 C C . ILE A 1 578 ? 4.934 -13.214 4.546 1.00 91.56 578 ILE A C 1
ATOM 4735 O O . ILE A 1 578 ? 4.366 -13.527 3.497 1.00 91.56 578 ILE A O 1
ATOM 4739 N N . VAL A 1 579 ? 5.881 -13.989 5.091 1.00 94.75 579 VAL A N 1
ATOM 4740 C CA . VAL A 1 579 ? 6.264 -15.295 4.522 1.00 94.75 579 VAL A CA 1
ATOM 4741 C C . VAL A 1 579 ? 5.072 -16.245 4.510 1.00 94.75 579 VAL A C 1
ATOM 4743 O O . VAL A 1 579 ? 4.770 -16.803 3.459 1.00 94.75 579 VAL A O 1
ATOM 4746 N N . ILE A 1 580 ? 4.343 -16.373 5.623 1.00 96.69 580 ILE A N 1
ATOM 4747 C CA . ILE A 1 580 ? 3.136 -17.211 5.723 1.00 96.69 580 ILE A CA 1
ATOM 4748 C C . ILE A 1 580 ? 2.094 -16.796 4.679 1.00 96.69 580 ILE A C 1
ATOM 4750 O O . ILE A 1 580 ? 1.561 -17.649 3.968 1.00 96.69 580 ILE A O 1
ATOM 4754 N N . MET A 1 581 ? 1.838 -15.493 4.528 1.00 95.69 581 MET A N 1
ATOM 4755 C CA . MET A 1 581 ? 0.922 -14.986 3.502 1.00 95.69 581 MET A CA 1
ATOM 4756 C C . MET A 1 581 ? 1.380 -15.338 2.082 1.00 95.69 581 MET A C 1
ATOM 4758 O O . MET A 1 581 ? 0.565 -15.738 1.248 1.00 95.69 581 MET A O 1
ATOM 4762 N N . HIS A 1 582 ? 2.673 -15.213 1.782 1.00 94.81 582 HIS A N 1
ATOM 4763 C CA . HIS A 1 582 ? 3.205 -15.577 0.471 1.00 94.81 582 HIS A CA 1
ATOM 4764 C C . HIS A 1 582 ? 3.184 -17.089 0.223 1.00 94.81 582 HIS A C 1
ATOM 4766 O O . HIS A 1 582 ? 2.872 -17.497 -0.895 1.00 94.81 582 HIS A O 1
ATOM 4772 N N . VAL A 1 583 ? 3.455 -17.918 1.236 1.00 96.44 583 VAL A N 1
ATOM 4773 C CA . VAL A 1 583 ? 3.320 -19.381 1.155 1.00 96.44 583 VAL A CA 1
ATOM 4774 C C . VAL A 1 583 ? 1.870 -19.736 0.828 1.00 96.44 583 VAL A C 1
ATOM 4776 O O . VAL A 1 583 ? 1.619 -20.404 -0.172 1.00 96.44 583 VAL A O 1
ATOM 4779 N N . ALA A 1 584 ? 0.905 -19.191 1.576 1.00 97.31 584 ALA A N 1
ATOM 4780 C CA . ALA A 1 584 ? -0.522 -19.395 1.321 1.00 97.31 584 ALA A CA 1
ATOM 4781 C C . ALA A 1 584 ? -0.924 -18.976 -0.103 1.00 97.31 584 ALA A C 1
ATOM 4783 O O . ALA A 1 584 ? -1.646 -19.702 -0.790 1.00 97.31 584 ALA A O 1
ATOM 4784 N N . ARG A 1 585 ? -0.421 -17.826 -0.579 1.00 96.12 585 ARG A N 1
ATOM 4785 C CA . ARG A 1 585 ? -0.652 -17.336 -1.948 1.00 96.12 585 ARG A CA 1
ATOM 4786 C C . ARG A 1 585 ? -0.121 -18.317 -2.990 1.00 96.12 585 ARG A C 1
ATOM 4788 O O . ARG A 1 585 ? -0.838 -18.655 -3.931 1.00 96.12 585 ARG A O 1
ATOM 4795 N N . HIS A 1 586 ? 1.124 -18.760 -2.833 1.00 95.44 586 HIS A N 1
ATOM 4796 C CA . HIS A 1 586 ? 1.757 -19.687 -3.763 1.00 95.44 586 HIS A CA 1
ATOM 4797 C C . HIS A 1 586 ? 1.022 -21.031 -3.791 1.00 95.44 586 HIS A C 1
ATOM 4799 O O . HIS A 1 586 ? 0.714 -21.513 -4.878 1.00 95.44 586 HIS A O 1
ATOM 4805 N N . LEU A 1 587 ? 0.626 -21.582 -2.641 1.00 96.50 587 LEU A N 1
ATOM 4806 C CA . LEU A 1 587 ? -0.169 -22.814 -2.570 1.00 96.50 587 LEU A CA 1
ATOM 4807 C C . LEU A 1 587 ? -1.549 -22.668 -3.223 1.00 96.50 587 LEU A C 1
ATOM 4809 O O . LEU A 1 587 ? -1.973 -23.549 -3.967 1.00 96.50 587 LEU A O 1
ATOM 4813 N N . ALA A 1 588 ? -2.233 -21.543 -3.001 1.00 96.50 588 ALA A N 1
ATOM 4814 C CA . ALA A 1 588 ? -3.563 -21.301 -3.558 1.00 96.50 588 ALA A CA 1
ATOM 4815 C C . ALA A 1 588 ? -3.570 -21.240 -5.097 1.00 96.50 588 ALA A C 1
ATOM 4817 O O . ALA A 1 588 ? -4.573 -21.573 -5.734 1.00 96.50 588 ALA A O 1
ATOM 4818 N N . LEU A 1 589 ? -2.467 -20.793 -5.704 1.00 95.62 589 LEU A N 1
ATOM 4819 C CA . LEU A 1 589 ? -2.372 -20.572 -7.148 1.00 95.62 589 LEU A CA 1
ATOM 4820 C C . LEU A 1 589 ? -1.622 -21.671 -7.900 1.00 95.62 589 LEU A C 1
ATOM 4822 O O . LEU A 1 589 ? -1.849 -21.827 -9.102 1.00 95.62 589 LEU A O 1
ATOM 4826 N N . SER A 1 590 ? -0.784 -22.442 -7.210 1.00 94.44 590 SER A N 1
ATOM 4827 C CA . SER A 1 590 ? 0.020 -23.496 -7.824 1.00 94.44 590 SER A CA 1
ATOM 4828 C C . SER A 1 590 ? -0.809 -24.734 -8.144 1.00 94.44 590 SER A C 1
ATOM 4830 O O . SER A 1 590 ? -1.732 -25.123 -7.423 1.00 94.44 590 SER A O 1
ATOM 4832 N N . MET A 1 591 ? -0.465 -25.380 -9.251 1.00 92.50 591 MET A N 1
ATOM 4833 C CA . MET A 1 591 ? -1.000 -26.683 -9.622 1.00 92.50 591 MET A CA 1
ATOM 4834 C C . MET A 1 591 ? -0.194 -27.782 -8.924 1.00 92.50 591 MET A C 1
ATOM 4836 O O . MET A 1 591 ? 1.025 -27.667 -8.889 1.00 92.50 591 MET A O 1
ATOM 4840 N N . PRO A 1 592 ? -0.825 -28.842 -8.383 1.00 93.88 592 PRO A N 1
ATOM 4841 C CA . PRO A 1 592 ? -2.238 -29.221 -8.522 1.00 93.88 592 PRO A CA 1
ATOM 4842 C C . PRO A 1 592 ? -3.191 -28.627 -7.463 1.00 93.88 592 PRO A C 1
ATOM 4844 O O . PRO A 1 592 ? -4.405 -28.820 -7.561 1.00 93.88 592 PRO A O 1
ATOM 4847 N N . TYR A 1 593 ? -2.688 -27.900 -6.463 1.00 95.69 593 TYR A N 1
ATOM 4848 C CA . TYR A 1 593 ? -3.474 -27.464 -5.298 1.00 95.69 593 TYR A CA 1
ATOM 4849 C C . TYR A 1 593 ? -4.617 -26.517 -5.645 1.00 95.69 593 TYR A C 1
ATOM 4851 O O . TYR A 1 593 ? -5.723 -26.690 -5.139 1.00 95.69 593 TYR A O 1
ATOM 4859 N N . LYS A 1 594 ? -4.432 -25.606 -6.600 1.00 95.88 594 LYS A N 1
ATOM 4860 C CA . LYS A 1 594 ? -5.515 -24.754 -7.108 1.00 95.88 594 LYS A CA 1
ATOM 4861 C C . LYS A 1 594 ? -6.726 -25.565 -7.588 1.00 95.88 594 LYS A C 1
ATOM 4863 O O . LYS A 1 594 ? -7.870 -25.179 -7.336 1.00 95.88 594 LYS A O 1
ATOM 4868 N N . HIS A 1 595 ? -6.509 -26.692 -8.273 1.00 96.31 595 HIS A N 1
ATOM 4869 C CA . HIS A 1 595 ? -7.598 -27.563 -8.738 1.00 96.31 595 HIS A CA 1
ATOM 4870 C C . HIS A 1 595 ? -8.257 -28.339 -7.599 1.00 96.31 595 HIS A C 1
ATOM 4872 O O . HIS A 1 595 ? -9.478 -28.514 -7.625 1.00 96.31 595 HIS A O 1
ATOM 4878 N N . PHE A 1 596 ? -7.480 -28.743 -6.594 1.00 96.56 596 PHE A N 1
ATOM 4879 C CA . PHE A 1 596 ? -8.013 -29.346 -5.377 1.00 96.56 596 PHE A CA 1
ATOM 4880 C C . PHE A 1 596 ? -8.912 -28.359 -4.621 1.00 96.56 596 PHE A C 1
ATOM 4882 O O . PHE A 1 596 ? -10.074 -28.668 -4.329 1.00 96.56 596 PHE A O 1
ATOM 4889 N N . ILE A 1 597 ? -8.404 -27.142 -4.388 1.00 96.88 597 ILE A N 1
ATOM 4890 C CA . ILE A 1 597 ? -9.077 -26.104 -3.603 1.00 96.88 597 ILE A CA 1
ATOM 4891 C C . ILE A 1 597 ? -10.380 -25.669 -4.278 1.00 96.88 597 ILE A C 1
ATOM 4893 O O . ILE A 1 597 ? -11.430 -25.609 -3.647 1.00 96.88 597 ILE A O 1
ATOM 4897 N N . THR A 1 598 ? -10.340 -25.437 -5.592 1.00 96.44 598 THR A N 1
ATOM 4898 C CA . THR A 1 598 ? -11.531 -25.054 -6.372 1.00 96.44 598 THR A CA 1
ATOM 4899 C C . THR A 1 598 ? -12.508 -26.206 -6.624 1.00 96.44 598 THR A C 1
ATOM 4901 O O . THR A 1 598 ? -13.544 -25.990 -7.247 1.00 96.44 598 THR A O 1
ATOM 4904 N N . GLY A 1 599 ? -12.199 -27.425 -6.166 1.00 94.25 599 GLY A N 1
ATOM 4905 C CA . GLY A 1 599 ? -13.060 -28.600 -6.318 1.00 94.25 599 GLY A CA 1
ATOM 4906 C C . GLY A 1 599 ? -13.090 -29.198 -7.727 1.00 94.25 599 GLY A C 1
ATOM 4907 O O . GLY A 1 599 ? -13.892 -30.088 -7.982 1.00 94.25 599 GLY A O 1
ATOM 4908 N N . LYS A 1 600 ? -12.219 -28.749 -8.640 1.00 94.12 600 LYS A N 1
ATOM 4909 C CA . LYS A 1 600 ? -12.148 -29.272 -10.014 1.00 94.12 600 LYS A CA 1
ATOM 4910 C C . LYS A 1 600 ? -11.574 -30.686 -10.079 1.00 94.12 600 LYS A C 1
ATOM 4912 O O . LYS A 1 600 ? -11.995 -31.474 -10.916 1.00 94.12 600 LYS A O 1
ATOM 4917 N N . TYR A 1 601 ? -10.590 -30.989 -9.233 1.00 93.56 601 TYR A N 1
ATOM 4918 C CA . TYR A 1 601 ? -9.944 -32.300 -9.187 1.00 93.56 601 TYR A CA 1
ATOM 4919 C C . TYR A 1 601 ? -9.412 -32.580 -7.781 1.00 93.56 601 TYR A C 1
ATOM 4921 O O . TYR A 1 601 ? -8.517 -31.879 -7.314 1.00 93.56 601 TYR A O 1
ATOM 4929 N N . ARG A 1 602 ? -9.961 -33.597 -7.105 1.00 92.44 602 ARG A N 1
ATOM 4930 C CA . ARG A 1 602 ? -9.577 -33.999 -5.741 1.00 92.44 602 ARG A CA 1
ATOM 4931 C C . ARG A 1 602 ? -9.092 -35.452 -5.728 1.00 92.44 602 ARG A C 1
ATOM 4933 O O . ARG A 1 602 ? -9.892 -36.350 -5.473 1.00 92.44 602 ARG A O 1
ATOM 4940 N N . PRO A 1 603 ? -7.813 -35.715 -6.052 1.00 89.31 603 PRO A N 1
ATOM 4941 C CA . PRO A 1 603 ? -7.287 -37.072 -6.012 1.00 89.31 603 PRO A CA 1
ATOM 4942 C C . PRO A 1 603 ? -7.332 -37.615 -4.580 1.00 89.31 603 PRO A C 1
ATOM 4944 O O . PRO A 1 603 ? -7.044 -36.893 -3.624 1.00 89.31 603 PRO A O 1
ATOM 4947 N N . ALA A 1 604 ? -7.648 -38.904 -4.437 1.00 87.44 604 ALA A N 1
ATOM 4948 C CA . ALA A 1 604 ? -7.754 -39.563 -3.133 1.00 87.44 604 ALA A CA 1
ATOM 4949 C C . ALA A 1 604 ? -6.456 -39.466 -2.308 1.00 87.44 604 ALA A C 1
ATOM 4951 O O . ALA A 1 604 ? -6.514 -39.378 -1.089 1.00 87.44 604 ALA A O 1
ATOM 4952 N N . SER A 1 605 ? -5.288 -39.387 -2.957 1.00 86.44 605 SER A N 1
ATOM 4953 C CA . SER A 1 605 ? -3.992 -39.187 -2.290 1.00 86.44 605 SER A CA 1
ATOM 4954 C C . SER A 1 605 ? -3.856 -37.831 -1.580 1.00 86.44 605 SER A C 1
ATOM 4956 O O . SER A 1 605 ? -3.066 -37.691 -0.643 1.00 86.44 605 SER A O 1
ATOM 4958 N N . MET A 1 606 ? -4.615 -36.817 -2.005 1.00 86.81 606 MET A N 1
ATOM 4959 C CA . MET A 1 606 ? -4.637 -35.494 -1.374 1.00 86.81 606 MET A CA 1
ATOM 4960 C C . MET A 1 606 ? -5.741 -35.356 -0.328 1.00 86.81 606 MET A C 1
ATOM 4962 O O . MET A 1 606 ? -5.644 -34.454 0.499 1.00 86.81 606 MET A O 1
ATOM 4966 N N . MET A 1 607 ? -6.730 -36.255 -0.322 1.00 86.75 607 MET A N 1
ATOM 4967 C CA . MET A 1 607 ? -7.812 -36.254 0.660 1.00 86.75 607 MET A CA 1
ATOM 4968 C C . MET A 1 607 ? -7.266 -36.652 2.040 1.00 86.75 607 MET A C 1
ATOM 4970 O O . MET A 1 607 ? -6.753 -37.761 2.197 1.00 86.75 607 MET A O 1
ATOM 4974 N N . PRO A 1 608 ? -7.337 -35.768 3.045 1.00 83.25 608 PRO A N 1
ATOM 4975 C CA . PRO A 1 608 ? -6.965 -36.111 4.411 1.00 83.25 608 PRO A CA 1
ATOM 4976 C C . PRO A 1 608 ? -8.000 -37.071 5.009 1.00 83.25 608 PRO A C 1
ATOM 4978 O O . PRO A 1 608 ? -9.198 -36.937 4.754 1.00 83.25 608 PRO A O 1
ATOM 4981 N N . SER A 1 609 ? -7.554 -38.027 5.823 1.00 85.75 609 SER A N 1
ATOM 4982 C CA . SER A 1 609 ? -8.456 -38.844 6.641 1.00 85.75 609 SER A CA 1
ATOM 4983 C C . SER A 1 609 ? -9.058 -37.990 7.753 1.00 85.75 609 SER A C 1
ATOM 4985 O O . SER A 1 609 ? -8.321 -37.245 8.404 1.00 85.75 609 SER A O 1
ATOM 4987 N N . LEU A 1 610 ? -10.361 -38.120 8.016 1.00 86.62 610 LEU A N 1
ATOM 4988 C CA . LEU A 1 610 ? -10.928 -37.471 9.194 1.00 86.62 610 LEU A CA 1
ATOM 4989 C C . LEU A 1 610 ? -10.390 -38.110 10.472 1.00 86.62 610 LEU A C 1
ATOM 4991 O O . LEU A 1 610 ? -10.243 -39.336 10.530 1.00 86.62 610 LEU A O 1
ATOM 4995 N N . PRO A 1 611 ? -10.129 -37.300 11.509 1.00 85.50 611 PRO A N 1
ATOM 4996 C CA . PRO A 1 611 ? -9.939 -37.817 12.852 1.00 85.50 611 PRO A CA 1
ATOM 4997 C C . PRO A 1 611 ? -11.140 -38.682 13.253 1.00 85.50 611 PRO A C 1
ATOM 4999 O O . PRO A 1 611 ? -12.280 -38.323 12.968 1.00 85.50 611 PRO A O 1
ATOM 5002 N N . ALA A 1 612 ? -10.903 -39.789 13.960 1.00 84.56 612 ALA A N 1
ATOM 5003 C CA . ALA A 1 612 ? -11.958 -40.733 14.355 1.00 84.56 612 ALA A CA 1
ATOM 5004 C C . ALA A 1 612 ? -13.104 -40.098 15.175 1.00 84.56 612 ALA A C 1
ATOM 5006 O O . ALA A 1 612 ? -14.198 -40.650 15.226 1.00 84.56 612 ALA A O 1
ATOM 5007 N N . ASN A 1 613 ? -12.855 -38.936 15.787 1.00 86.00 613 ASN A N 1
ATOM 5008 C CA . ASN A 1 613 ? -13.802 -38.214 16.637 1.00 86.00 613 ASN A CA 1
ATOM 5009 C C . ASN A 1 613 ? -14.484 -37.027 15.927 1.00 86.00 613 ASN A C 1
ATOM 5011 O O . ASN A 1 613 ? -15.211 -36.270 16.567 1.00 86.00 613 ASN A O 1
ATOM 5015 N N . ASP A 1 614 ? -14.221 -36.815 14.636 1.00 87.31 614 ASP A N 1
ATOM 5016 C CA . ASP A 1 614 ? -14.748 -35.680 13.883 1.00 87.31 614 ASP A CA 1
ATOM 5017 C C . ASP A 1 614 ? -16.018 -36.072 13.109 1.00 87.31 614 ASP A C 1
ATOM 5019 O O . ASP A 1 614 ? -15.959 -36.757 12.090 1.00 87.31 614 ASP A O 1
ATOM 5023 N N . ASN A 1 615 ? -17.177 -35.623 13.603 1.00 90.69 615 ASN A N 1
ATOM 5024 C CA . ASN A 1 615 ? -18.496 -35.921 13.027 1.00 90.69 615 ASN A CA 1
ATOM 5025 C C . ASN A 1 615 ? -18.898 -34.971 11.882 1.00 90.69 615 ASN A C 1
ATOM 5027 O O . ASN A 1 615 ? -20.063 -34.953 11.476 1.00 90.69 615 ASN A O 1
ATOM 5031 N N . ARG A 1 616 ? -17.986 -34.120 11.394 1.00 93.62 616 ARG A N 1
ATOM 5032 C CA . ARG A 1 616 ? -18.292 -33.170 10.317 1.00 93.62 616 ARG A CA 1
ATOM 5033 C C . ARG A 1 616 ? -18.521 -33.889 8.985 1.00 93.62 616 ARG A C 1
ATOM 5035 O O . ARG A 1 616 ? -17.868 -34.874 8.656 1.00 93.62 616 ARG A O 1
ATOM 5042 N N . ASP A 1 617 ? -19.446 -33.352 8.194 1.00 91.06 617 ASP A N 1
ATOM 5043 C CA . ASP A 1 617 ? -19.803 -33.903 6.887 1.00 91.06 617 ASP A CA 1
ATOM 5044 C C . ASP A 1 617 ? -18.674 -33.698 5.860 1.00 91.06 617 ASP A C 1
ATOM 5046 O O . ASP A 1 617 ? -18.364 -32.573 5.462 1.00 91.06 617 ASP A O 1
ATOM 5050 N N . ILE A 1 618 ? -18.088 -34.806 5.399 1.00 90.31 618 ILE A N 1
ATOM 5051 C CA . ILE A 1 618 ? -17.008 -34.853 4.395 1.00 90.31 618 ILE A CA 1
ATOM 5052 C C . ILE A 1 618 ? -17.470 -34.310 3.038 1.00 90.31 618 ILE A C 1
ATOM 5054 O O . ILE A 1 618 ? -16.657 -33.883 2.217 1.00 90.31 618 ILE A O 1
ATOM 5058 N N . THR A 1 619 ? -18.776 -34.323 2.768 1.00 91.31 619 THR A N 1
ATOM 5059 C CA . THR A 1 619 ? -19.313 -33.786 1.517 1.00 91.31 619 THR A CA 1
ATOM 5060 C C . THR A 1 619 ? -19.258 -32.257 1.481 1.00 91.31 619 THR A C 1
ATOM 5062 O O . THR A 1 619 ? -19.232 -31.673 0.394 1.00 91.31 619 THR A O 1
ATOM 5065 N N . ASN A 1 620 ? -19.140 -31.593 2.641 1.00 95.19 620 ASN A N 1
ATOM 5066 C CA . ASN A 1 620 ? -18.994 -30.147 2.713 1.00 95.19 620 ASN A CA 1
ATOM 5067 C C . ASN A 1 620 ? -17.593 -29.720 2.221 1.00 95.19 620 ASN A C 1
ATOM 5069 O O . ASN A 1 620 ? -16.579 -30.062 2.840 1.00 95.19 620 ASN A O 1
ATOM 5073 N N . PRO A 1 621 ? -17.495 -28.917 1.141 1.00 94.25 621 PRO A N 1
ATOM 5074 C CA . PRO A 1 621 ? -16.209 -28.511 0.586 1.00 94.25 621 PRO A CA 1
ATOM 5075 C C . PRO A 1 621 ? -15.347 -27.727 1.580 1.00 94.25 621 PRO A C 1
ATOM 5077 O O . PRO A 1 621 ? -14.130 -27.851 1.513 1.00 94.25 621 PRO A O 1
ATOM 5080 N N . TYR A 1 622 ? -15.934 -26.967 2.508 1.00 96.50 622 TYR A N 1
ATOM 5081 C CA . TYR A 1 622 ? -15.180 -26.202 3.504 1.00 96.50 622 TYR A CA 1
ATOM 5082 C C . TYR A 1 622 ? -14.505 -27.104 4.540 1.00 96.50 622 TYR A C 1
ATOM 5084 O O . TYR A 1 622 ? -13.367 -26.839 4.912 1.00 96.50 622 TYR A O 1
ATOM 5092 N N . VAL A 1 623 ? -15.147 -28.214 4.925 1.00 95.88 623 VAL A N 1
ATOM 5093 C CA . VAL A 1 623 ? -14.554 -29.222 5.822 1.00 95.88 623 VAL A CA 1
ATOM 5094 C C . VAL A 1 623 ? -13.366 -29.898 5.137 1.00 95.88 623 VAL A C 1
ATOM 5096 O O . VAL A 1 623 ? -12.295 -30.021 5.726 1.00 95.88 623 VAL A O 1
ATOM 5099 N N . VAL A 1 624 ? -13.508 -30.262 3.857 1.00 95.62 624 VAL A N 1
ATOM 5100 C CA . VAL A 1 624 ? -12.404 -30.834 3.064 1.00 95.62 624 VAL A CA 1
ATOM 5101 C C . VAL A 1 624 ? -11.230 -29.859 2.954 1.00 95.62 624 VAL A C 1
ATOM 5103 O O . VAL A 1 624 ? -10.080 -30.274 3.081 1.00 95.62 624 VAL A O 1
ATOM 5106 N N . LEU A 1 625 ? -11.504 -28.569 2.726 1.00 96.62 625 LEU A N 1
ATOM 5107 C CA . LEU A 1 625 ? -10.466 -27.537 2.670 1.00 96.62 625 LEU A CA 1
ATOM 5108 C C . LEU A 1 625 ? -9.769 -27.354 4.013 1.00 96.62 625 LEU A C 1
ATOM 5110 O O . LEU A 1 625 ? -8.550 -27.248 4.041 1.00 96.62 625 LEU A O 1
ATOM 5114 N N . GLU A 1 626 ? -10.519 -27.355 5.107 1.00 96.50 626 GLU A N 1
ATOM 5115 C CA . GLU A 1 626 ? -9.971 -27.203 6.448 1.00 96.50 626 GLU A CA 1
ATOM 5116 C C . GLU A 1 626 ? -9.030 -28.364 6.812 1.00 96.50 626 GLU A C 1
ATOM 5118 O O . GLU A 1 626 ? -7.918 -28.149 7.299 1.00 96.50 626 GLU A O 1
ATOM 5123 N N . LEU A 1 627 ? -9.443 -29.600 6.516 1.00 95.38 627 LEU A N 1
ATOM 5124 C CA . LEU A 1 627 ? -8.602 -30.784 6.691 1.00 95.38 627 LEU A CA 1
ATOM 5125 C C . LEU A 1 627 ? -7.358 -30.715 5.795 1.00 95.38 627 LEU A C 1
ATOM 5127 O O . LEU A 1 627 ? -6.268 -31.122 6.200 1.00 95.38 627 LEU A O 1
ATOM 5131 N N . PHE A 1 628 ? -7.511 -30.205 4.570 1.00 96.62 628 PHE A N 1
ATOM 5132 C CA . PHE A 1 628 ? -6.405 -30.047 3.631 1.00 96.62 628 PHE A CA 1
ATOM 5133 C C . PHE A 1 628 ? -5.400 -28.997 4.117 1.00 96.62 628 PHE A C 1
ATOM 5135 O O . PHE A 1 628 ? -4.200 -29.248 4.066 1.00 96.62 628 PHE A O 1
ATOM 5142 N N . VAL A 1 629 ? -5.868 -27.873 4.670 1.00 97.25 629 VAL A N 1
ATOM 5143 C CA . VAL A 1 629 ? -5.018 -26.873 5.335 1.00 97.25 629 VAL A CA 1
ATOM 5144 C C . VAL A 1 629 ? -4.242 -27.512 6.484 1.00 97.25 629 VAL A C 1
ATOM 5146 O O . VAL A 1 629 ? -3.023 -27.370 6.536 1.00 97.25 629 VAL A O 1
ATOM 5149 N N . THR A 1 630 ? -4.907 -28.265 7.367 1.00 95.88 630 THR A N 1
ATOM 5150 C CA . THR A 1 630 ? -4.230 -28.962 8.472 1.00 95.88 630 THR A CA 1
ATOM 5151 C C . THR A 1 630 ? -3.158 -29.925 7.962 1.00 95.88 630 THR A C 1
ATOM 5153 O O . THR A 1 630 ? -2.039 -29.892 8.466 1.00 95.88 630 THR A O 1
ATOM 5156 N N . LYS A 1 631 ? -3.446 -30.705 6.913 1.00 95.12 631 LYS A N 1
ATOM 5157 C CA . LYS A 1 631 ? -2.462 -31.596 6.282 1.00 95.12 631 LYS A CA 1
ATOM 5158 C C . LYS A 1 631 ? -1.234 -30.835 5.765 1.00 95.12 631 LYS A C 1
ATOM 5160 O O . LYS A 1 631 ? -0.114 -31.259 6.025 1.00 95.12 631 LYS A O 1
ATOM 5165 N N . LEU A 1 632 ? -1.426 -29.717 5.059 1.00 95.94 632 LEU A N 1
ATOM 5166 C CA . LEU A 1 632 ? -0.308 -28.917 4.544 1.00 95.94 632 LEU A CA 1
ATOM 5167 C C . LEU A 1 632 ? 0.538 -28.322 5.681 1.00 95.94 632 LEU A C 1
ATOM 5169 O O . LEU A 1 632 ? 1.760 -28.274 5.578 1.00 95.94 632 LEU A O 1
ATOM 5173 N N . LEU A 1 633 ? -0.087 -27.887 6.778 1.00 96.56 633 LEU A N 1
ATOM 5174 C CA . LEU A 1 633 ? 0.637 -27.361 7.940 1.00 96.56 633 LEU A CA 1
ATOM 5175 C C . LEU A 1 633 ? 1.430 -28.457 8.667 1.00 96.56 633 LEU A C 1
ATOM 5177 O O . LEU A 1 633 ? 2.567 -28.214 9.063 1.00 96.56 633 LEU A O 1
ATOM 5181 N N . GLU A 1 634 ? 0.878 -29.668 8.777 1.00 94.19 634 GLU A N 1
ATOM 5182 C CA . GLU A 1 634 ? 1.603 -30.843 9.280 1.00 94.19 634 GLU A CA 1
ATOM 5183 C C . GLU A 1 634 ? 2.820 -31.182 8.403 1.00 94.19 634 GLU A C 1
ATOM 5185 O O . GLU A 1 634 ? 3.897 -31.457 8.928 1.00 94.19 634 GLU A O 1
ATOM 5190 N N . GLU A 1 635 ? 2.681 -31.123 7.075 1.00 93.00 635 GLU A N 1
ATOM 5191 C CA . GLU A 1 635 ? 3.792 -31.330 6.132 1.00 93.00 635 GLU A CA 1
ATOM 5192 C C . GLU A 1 635 ? 4.876 -30.251 6.279 1.00 93.00 635 GLU A C 1
ATOM 5194 O O . GLU A 1 635 ? 6.066 -30.572 6.289 1.00 93.00 635 GLU A O 1
ATOM 5199 N N . TRP A 1 636 ? 4.484 -28.983 6.454 1.00 94.19 636 TRP A N 1
ATOM 5200 C CA . TRP A 1 636 ? 5.430 -27.885 6.661 1.00 94.19 636 TRP A CA 1
ATOM 5201 C C . TRP A 1 636 ? 6.211 -28.057 7.969 1.00 94.19 636 TRP A C 1
ATOM 5203 O O . TRP A 1 636 ? 7.441 -28.042 7.949 1.00 94.19 636 TRP A O 1
ATOM 5213 N N . ILE A 1 637 ? 5.527 -28.301 9.090 1.00 94.00 637 ILE A N 1
ATOM 5214 C CA . ILE A 1 637 ? 6.178 -28.555 10.387 1.00 94.00 637 ILE A CA 1
ATOM 5215 C C . ILE A 1 637 ? 7.066 -29.799 10.303 1.00 94.00 637 ILE A C 1
ATOM 5217 O O . ILE A 1 637 ? 8.206 -29.783 10.762 1.00 94.00 637 ILE A O 1
ATOM 5221 N N . GLY A 1 638 ? 6.594 -30.857 9.641 1.00 90.94 638 GLY A N 1
ATOM 5222 C CA . GLY A 1 638 ? 7.375 -32.073 9.443 1.00 90.94 638 GLY A CA 1
ATOM 5223 C C . GLY A 1 638 ? 8.668 -31.838 8.664 1.00 90.94 638 GLY A C 1
ATOM 5224 O O . GLY A 1 638 ? 9.715 -32.390 9.018 1.00 90.94 638 GLY A O 1
ATOM 5225 N N . SER A 1 639 ? 8.629 -30.989 7.638 1.00 89.06 639 SER A N 1
ATOM 5226 C CA . SER A 1 639 ? 9.828 -30.599 6.892 1.00 89.06 639 SER A CA 1
ATOM 5227 C C . SER A 1 639 ? 10.828 -29.830 7.766 1.00 89.06 639 SER A C 1
ATOM 5229 O O . SER A 1 639 ? 12.022 -30.118 7.708 1.00 89.06 639 SER A O 1
ATOM 5231 N N . VAL A 1 640 ? 10.354 -28.927 8.636 1.00 88.75 640 VAL A N 1
ATOM 5232 C CA . VAL A 1 640 ? 11.209 -28.198 9.594 1.00 88.75 640 VAL A CA 1
ATOM 5233 C C . VAL A 1 640 ? 11.891 -29.154 10.571 1.00 88.75 640 VAL A C 1
ATOM 5235 O O . VAL A 1 640 ? 13.101 -29.071 10.772 1.00 88.75 640 VAL A O 1
ATOM 5238 N N . CYS A 1 641 ? 11.146 -30.113 11.121 1.00 84.88 641 CYS A N 1
ATOM 5239 C CA . CYS A 1 641 ? 11.662 -31.113 12.058 1.00 84.88 641 CYS A CA 1
ATOM 5240 C C . CYS A 1 641 ? 12.430 -32.259 11.373 1.00 84.88 641 CYS A C 1
ATOM 5242 O O . CYS A 1 641 ? 12.621 -33.314 11.983 1.00 84.88 641 CYS A O 1
ATOM 5244 N N . ASN A 1 642 ? 12.861 -32.104 10.113 1.00 70.62 642 ASN A N 1
ATOM 5245 C CA . ASN A 1 642 ? 13.652 -33.108 9.390 1.00 70.62 642 ASN A CA 1
ATOM 5246 C C . ASN A 1 642 ? 12.979 -34.491 9.273 1.00 70.62 642 ASN A C 1
ATOM 5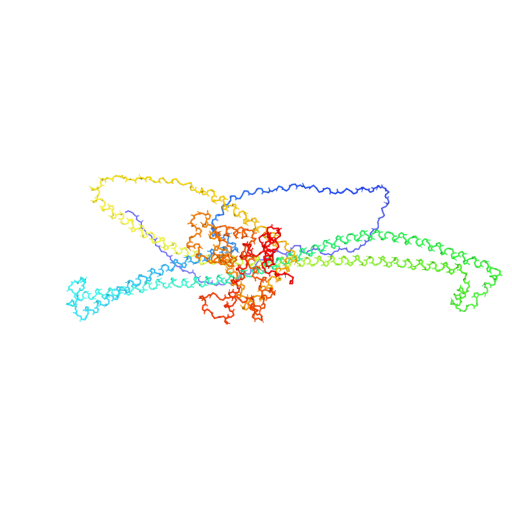248 O O . ASN A 1 642 ? 13.645 -35.512 9.094 1.00 70.62 642 ASN A O 1
ATOM 5252 N N . THR A 1 643 ? 11.649 -34.556 9.361 1.00 55.94 643 THR A N 1
ATOM 5253 C CA . THR A 1 643 ? 10.926 -35.832 9.215 1.00 55.94 643 THR A CA 1
ATOM 5254 C C . THR A 1 643 ? 10.752 -36.254 7.752 1.00 55.94 643 THR A C 1
ATOM 5256 O O . THR A 1 643 ? 10.556 -37.437 7.480 1.00 55.94 643 THR A O 1
ATOM 5259 N N . PHE A 1 644 ? 10.958 -35.335 6.799 1.00 47.28 644 PHE A N 1
ATOM 5260 C CA . PHE A 1 644 ? 10.972 -35.611 5.360 1.00 47.28 644 PHE A CA 1
ATOM 5261 C C . PHE A 1 644 ? 12.344 -35.296 4.730 1.00 47.28 644 PHE A C 1
ATOM 5263 O O . PHE A 1 644 ? 12.582 -34.218 4.194 1.00 47.28 644 PHE A O 1
ATOM 5270 N N . GLY A 1 645 ? 13.243 -36.286 4.765 1.00 40.44 645 GLY A N 1
ATOM 5271 C CA . GLY A 1 645 ? 14.453 -36.345 3.933 1.00 40.44 645 GLY A CA 1
ATOM 5272 C C . GLY A 1 645 ? 15.769 -36.010 4.647 1.00 40.44 645 GLY A C 1
ATOM 5273 O O . GLY A 1 645 ? 15.925 -34.969 5.266 1.00 40.44 645 GLY A O 1
ATOM 5274 N N . LYS A 1 646 ? 16.753 -36.914 4.521 1.00 44.91 646 LYS A N 1
ATOM 5275 C CA . LYS A 1 646 ? 18.127 -36.773 5.051 1.00 44.91 646 LYS A CA 1
ATOM 5276 C C . LYS A 1 646 ? 19.058 -35.956 4.138 1.00 44.91 646 LYS A C 1
ATOM 5278 O O . LYS A 1 646 ? 20.261 -35.900 4.376 1.00 44.91 646 LYS A O 1
ATOM 5283 N N . THR A 1 647 ? 18.531 -35.382 3.062 1.00 53.12 647 THR A N 1
ATOM 5284 C CA . THR A 1 647 ? 19.293 -34.650 2.044 1.00 53.12 647 THR A CA 1
ATOM 5285 C C . THR A 1 647 ? 19.083 -33.149 2.207 1.00 53.12 647 THR A C 1
ATOM 5287 O O . THR A 1 647 ? 17.951 -32.703 2.375 1.00 53.12 647 THR A O 1
ATOM 5290 N N . THR A 1 648 ? 20.155 -32.361 2.099 1.00 50.69 648 THR A N 1
ATOM 5291 C CA . THR A 1 648 ? 20.150 -30.884 2.164 1.00 50.69 648 THR A CA 1
ATOM 5292 C C . THR A 1 648 ? 19.143 -30.219 1.219 1.00 50.69 648 THR A C 1
ATOM 5294 O O . THR A 1 648 ? 18.714 -29.102 1.471 1.00 50.69 648 THR A O 1
ATOM 5297 N N . THR A 1 649 ? 18.701 -30.912 0.167 1.00 53.41 649 THR A N 1
ATOM 5298 C CA . THR A 1 649 ? 17.733 -30.411 -0.819 1.00 53.41 649 THR A CA 1
ATOM 5299 C C . THR A 1 649 ? 16.269 -30.421 -0.357 1.00 53.41 649 THR A C 1
ATOM 5301 O O . THR A 1 649 ? 15.457 -29.725 -0.958 1.00 53.41 649 THR A O 1
ATOM 5304 N N . THR A 1 650 ? 15.902 -31.192 0.675 1.00 58.81 650 THR A N 1
ATOM 5305 C CA . THR A 1 650 ? 14.501 -31.329 1.148 1.00 58.81 650 THR A CA 1
ATOM 5306 C C . THR A 1 650 ? 14.254 -30.692 2.514 1.00 58.81 650 THR A C 1
ATOM 5308 O O . THR A 1 650 ? 13.111 -30.584 2.954 1.00 58.81 650 THR A O 1
ATOM 5311 N N . ASN A 1 651 ? 15.316 -30.261 3.192 1.00 73.88 651 ASN A N 1
ATOM 5312 C CA . ASN A 1 651 ? 15.216 -29.585 4.473 1.00 73.88 651 ASN A CA 1
ATOM 5313 C C . ASN A 1 651 ? 15.111 -28.068 4.256 1.00 73.88 651 ASN A C 1
ATOM 5315 O O . ASN A 1 651 ? 16.091 -27.411 3.905 1.00 73.88 651 ASN A O 1
ATOM 5319 N N . VAL A 1 652 ? 13.925 -27.513 4.519 1.00 80.44 652 VAL A N 1
ATOM 5320 C CA . VAL A 1 652 ? 13.640 -26.074 4.385 1.00 80.44 652 VAL A CA 1
ATOM 5321 C C . VAL A 1 652 ? 14.560 -25.225 5.263 1.00 80.44 652 VAL A C 1
ATOM 5323 O O . VAL A 1 652 ? 14.925 -24.123 4.867 1.00 80.44 652 VAL A O 1
ATOM 5326 N N . LYS A 1 653 ? 14.956 -25.720 6.440 1.00 79.88 653 LYS A N 1
ATOM 5327 C CA . LYS A 1 653 ? 15.862 -25.014 7.349 1.00 79.88 653 LYS A CA 1
ATOM 5328 C C . LYS A 1 653 ? 17.259 -24.896 6.752 1.00 79.88 653 LYS A C 1
ATOM 5330 O O . LYS A 1 653 ? 17.760 -23.785 6.656 1.00 79.88 653 LYS A O 1
ATOM 5335 N N . ALA A 1 654 ? 17.843 -26.007 6.296 1.00 77.31 654 ALA A N 1
ATOM 5336 C CA . ALA A 1 654 ? 19.160 -25.990 5.654 1.00 77.31 654 ALA A CA 1
ATOM 5337 C C . ALA A 1 654 ? 19.151 -25.091 4.408 1.00 77.31 654 ALA A C 1
ATOM 5339 O O . ALA A 1 654 ? 20.014 -24.237 4.245 1.00 77.31 654 ALA A O 1
ATOM 5340 N N . ALA A 1 655 ? 18.105 -25.204 3.585 1.00 78.50 655 ALA A N 1
ATOM 5341 C CA . ALA A 1 655 ? 17.947 -24.362 2.407 1.00 78.50 655 ALA A CA 1
ATOM 5342 C C . ALA A 1 655 ? 17.834 -22.865 2.761 1.00 78.50 655 ALA A C 1
ATOM 5344 O O . ALA A 1 655 ? 18.406 -22.025 2.068 1.00 78.50 655 ALA A O 1
ATOM 5345 N N . LEU A 1 656 ? 17.094 -22.514 3.821 1.00 83.06 656 LEU A N 1
ATOM 5346 C CA . LEU A 1 656 ? 16.940 -21.126 4.267 1.00 83.06 656 LEU A CA 1
ATOM 5347 C C . LEU A 1 656 ? 18.236 -20.579 4.883 1.00 83.06 656 LEU A C 1
ATOM 5349 O O . LEU A 1 656 ? 18.554 -19.409 4.684 1.00 83.06 656 LEU A O 1
ATOM 5353 N N . GLU A 1 657 ? 18.991 -21.406 5.608 1.00 81.00 657 GLU A N 1
ATOM 5354 C CA . GLU A 1 657 ? 20.309 -21.057 6.154 1.00 81.00 657 GLU A CA 1
ATOM 5355 C C . GLU A 1 657 ? 21.353 -20.833 5.038 1.00 81.00 657 GLU A C 1
ATOM 5357 O O . GLU A 1 657 ? 22.180 -19.927 5.156 1.00 81.00 657 GLU A O 1
ATOM 5362 N N . ASP A 1 658 ? 21.256 -21.569 3.926 1.00 79.88 658 ASP A N 1
ATOM 5363 C CA . ASP A 1 658 ? 22.172 -21.463 2.782 1.00 79.88 658 ASP A CA 1
ATOM 5364 C C . ASP A 1 658 ? 21.815 -20.323 1.795 1.00 79.88 658 ASP A C 1
ATOM 5366 O O . ASP A 1 658 ? 22.700 -19.766 1.137 1.00 79.88 658 ASP A O 1
ATOM 5370 N N . ASP A 1 659 ? 20.538 -19.930 1.675 1.00 77.62 659 ASP A N 1
ATOM 5371 C CA . ASP A 1 659 ? 20.088 -18.873 0.752 1.00 77.62 659 ASP A CA 1
ATOM 5372 C C . ASP A 1 659 ? 19.986 -17.495 1.436 1.00 77.62 659 ASP A C 1
ATOM 5374 O O . ASP A 1 659 ? 18.946 -17.079 1.960 1.00 77.62 659 ASP A O 1
ATOM 5378 N N . VAL A 1 660 ? 21.074 -16.721 1.340 1.00 74.44 660 VAL A N 1
ATOM 5379 C CA . VAL A 1 660 ? 21.173 -15.338 1.851 1.00 74.44 660 VAL A CA 1
ATOM 5380 C C . VAL A 1 660 ? 20.056 -14.432 1.314 1.00 74.44 660 VAL A C 1
ATOM 5382 O O . VAL A 1 660 ? 19.608 -13.511 2.000 1.00 74.44 660 VAL A O 1
ATOM 5385 N N . ILE A 1 661 ? 19.572 -14.659 0.088 1.00 71.00 661 ILE A N 1
ATOM 5386 C CA . ILE A 1 661 ? 18.501 -13.837 -0.487 1.00 71.00 661 ILE A CA 1
ATOM 5387 C C . ILE A 1 661 ? 17.166 -14.194 0.168 1.00 71.00 661 ILE A C 1
ATOM 5389 O O . ILE A 1 661 ? 16.377 -13.290 0.467 1.00 71.00 661 ILE A O 1
ATOM 5393 N N . ALA A 1 662 ? 16.913 -15.481 0.409 1.00 73.38 662 ALA A N 1
ATOM 5394 C CA . ALA A 1 662 ? 15.728 -15.944 1.120 1.00 73.38 662 ALA A CA 1
ATOM 5395 C C . ALA A 1 662 ? 15.676 -15.401 2.556 1.00 73.38 662 ALA A C 1
ATOM 5397 O O . ALA A 1 662 ? 14.610 -14.966 2.976 1.00 73.38 662 ALA A O 1
ATOM 5398 N N . GLN A 1 663 ? 16.809 -15.284 3.256 1.00 74.38 663 GLN A N 1
ATOM 5399 C CA . GLN A 1 663 ? 16.871 -14.695 4.608 1.00 74.38 663 GLN A CA 1
ATOM 5400 C C . GLN A 1 663 ? 16.493 -13.210 4.666 1.00 74.38 663 GLN A C 1
ATOM 5402 O O . GLN A 1 663 ? 16.114 -12.702 5.717 1.00 74.38 663 GLN A O 1
ATOM 5407 N N . VAL A 1 664 ? 16.598 -12.487 3.548 1.00 75.50 664 VAL A N 1
ATOM 5408 C CA . VAL A 1 664 ? 16.358 -11.034 3.505 1.00 75.50 664 VAL A CA 1
ATOM 5409 C C . VAL A 1 664 ? 15.039 -10.680 2.810 1.00 75.50 664 VAL A C 1
ATOM 5411 O O . VAL A 1 664 ? 14.509 -9.581 3.012 1.00 75.50 664 VAL A O 1
ATOM 5414 N N . ARG A 1 665 ? 14.504 -11.574 1.968 1.00 81.94 665 ARG A N 1
ATOM 5415 C CA . ARG A 1 665 ? 13.323 -11.318 1.129 1.00 81.94 665 ARG A CA 1
ATOM 5416 C C . ARG A 1 665 ? 12.198 -12.326 1.418 1.00 81.94 665 ARG A C 1
ATOM 5418 O O . ARG A 1 665 ? 12.284 -13.461 0.945 1.00 81.94 665 ARG A O 1
ATOM 5425 N N . PRO A 1 666 ? 11.083 -11.896 2.046 1.00 89.19 666 PRO A N 1
ATOM 5426 C CA . PRO A 1 666 ? 9.952 -12.769 2.390 1.00 89.19 666 PRO A CA 1
ATOM 5427 C C . PRO A 1 666 ? 9.382 -13.571 1.216 1.00 89.19 666 PRO A C 1
ATOM 5429 O O . PRO A 1 666 ? 9.050 -14.744 1.342 1.00 89.19 666 PRO A O 1
ATOM 5432 N N . SER A 1 667 ? 9.308 -12.961 0.035 1.00 87.38 667 SER A N 1
ATOM 5433 C CA . SER A 1 667 ? 8.786 -13.617 -1.164 1.00 87.38 667 SER A CA 1
ATOM 5434 C C . SER A 1 667 ? 9.726 -14.681 -1.743 1.00 87.38 667 SER A C 1
ATOM 5436 O O . SER A 1 667 ? 9.261 -15.585 -2.432 1.00 87.38 667 SER A O 1
ATOM 5438 N N . ASN A 1 668 ? 11.033 -14.599 -1.474 1.00 88.62 668 ASN A N 1
ATOM 5439 C CA . ASN A 1 668 ? 11.986 -15.643 -1.846 1.00 88.62 668 ASN A CA 1
ATOM 5440 C C . ASN A 1 668 ? 11.991 -16.765 -0.801 1.00 88.62 668 ASN A C 1
ATOM 5442 O O . ASN A 1 668 ? 11.909 -17.922 -1.199 1.00 88.62 668 ASN A O 1
ATOM 5446 N N . ALA A 1 669 ? 11.964 -16.433 0.497 1.00 90.38 669 ALA A N 1
ATOM 5447 C CA . ALA A 1 669 ? 11.758 -17.417 1.565 1.00 90.38 669 ALA A CA 1
ATOM 5448 C C . ALA A 1 669 ? 10.489 -18.244 1.337 1.00 90.38 669 ALA A C 1
ATOM 5450 O O . ALA A 1 669 ? 10.533 -19.466 1.379 1.00 90.38 669 ALA A O 1
ATOM 5451 N N . ALA A 1 670 ? 9.368 -17.600 1.005 1.00 93.81 670 ALA A N 1
ATOM 5452 C CA . ALA A 1 670 ? 8.120 -18.306 0.741 1.00 93.81 670 ALA A CA 1
ATOM 5453 C C . ALA A 1 670 ? 8.208 -19.266 -0.455 1.00 93.81 670 ALA A C 1
ATOM 5455 O O . ALA A 1 670 ? 7.678 -20.371 -0.386 1.00 93.81 670 ALA A O 1
ATOM 5456 N N . ARG A 1 671 ? 8.886 -18.877 -1.544 1.00 91.31 671 ARG A N 1
ATOM 5457 C CA . ARG A 1 671 ? 9.124 -19.777 -2.687 1.00 91.31 671 ARG A CA 1
ATOM 5458 C C . ARG A 1 671 ? 10.008 -20.952 -2.300 1.00 91.31 671 ARG A C 1
ATOM 5460 O O . ARG A 1 671 ? 9.705 -22.074 -2.677 1.00 91.31 671 ARG A O 1
ATOM 5467 N N . LEU A 1 672 ? 11.063 -20.695 -1.533 1.00 90.25 672 LEU A N 1
ATOM 5468 C CA . LEU A 1 672 ? 11.964 -21.729 -1.045 1.00 90.25 672 LEU A CA 1
ATOM 5469 C C . LEU A 1 672 ? 11.219 -22.743 -0.172 1.00 90.25 672 LEU A C 1
ATOM 5471 O O . LEU A 1 672 ? 11.301 -23.937 -0.429 1.00 90.25 672 LEU A O 1
ATOM 5475 N N . VAL A 1 673 ? 10.417 -22.265 0.786 1.00 92.81 673 VAL A N 1
ATOM 5476 C CA . VAL A 1 673 ? 9.526 -23.104 1.601 1.00 92.81 673 VAL A CA 1
ATOM 5477 C C . VAL A 1 673 ? 8.617 -23.933 0.698 1.00 92.81 673 VAL A C 1
ATOM 5479 O O . VAL A 1 673 ? 8.534 -25.145 0.860 1.00 92.81 673 VAL A O 1
ATOM 5482 N N . VAL A 1 674 ? 7.965 -23.305 -0.285 1.00 93.12 674 VAL A N 1
ATOM 5483 C CA . VAL A 1 674 ? 7.019 -24.009 -1.155 1.00 93.12 674 VAL A CA 1
ATOM 5484 C C . VAL A 1 674 ? 7.691 -25.108 -1.982 1.00 93.12 674 VAL A C 1
ATOM 5486 O O . VAL A 1 674 ? 7.165 -26.220 -2.076 1.00 93.12 674 VAL A O 1
ATOM 5489 N N . ASN A 1 675 ? 8.872 -24.819 -2.524 1.00 90.75 675 ASN A N 1
ATOM 5490 C CA . ASN A 1 675 ? 9.666 -25.768 -3.293 1.00 90.75 675 ASN A CA 1
ATOM 5491 C C . ASN A 1 675 ? 10.171 -26.920 -2.411 1.00 90.75 675 ASN A C 1
ATOM 5493 O O . ASN A 1 675 ? 10.043 -28.079 -2.789 1.00 90.75 675 ASN A O 1
ATOM 5497 N N . CYS A 1 676 ? 10.718 -26.620 -1.232 1.00 89.12 676 CYS A N 1
ATOM 5498 C CA . CYS A 1 676 ? 11.308 -27.627 -0.352 1.00 89.12 676 CYS A CA 1
ATOM 5499 C C . CYS A 1 676 ? 10.257 -28.536 0.301 1.00 89.12 676 CYS A C 1
ATOM 5501 O O . CYS A 1 676 ? 10.484 -29.740 0.390 1.00 89.12 676 CYS A O 1
ATOM 5503 N N . VAL A 1 677 ? 9.113 -27.992 0.739 1.00 90.94 677 VAL A N 1
ATOM 5504 C CA . VAL A 1 677 ? 8.074 -28.789 1.417 1.00 90.94 677 VAL A CA 1
ATOM 5505 C C . VAL A 1 677 ? 7.238 -29.586 0.416 1.00 90.94 677 VAL A C 1
ATOM 5507 O O . VAL A 1 677 ? 6.988 -30.768 0.634 1.00 90.94 677 VAL A O 1
ATOM 5510 N N . TRP A 1 678 ? 6.795 -28.960 -0.680 1.00 92.44 678 TRP A N 1
ATOM 5511 C CA . TRP A 1 678 ? 5.794 -29.559 -1.576 1.00 92.44 678 TRP A CA 1
ATOM 5512 C C . TRP A 1 678 ? 6.299 -29.842 -2.993 1.00 92.44 678 TRP A C 1
ATOM 5514 O O . TRP A 1 678 ? 5.534 -30.357 -3.807 1.00 92.44 678 TRP A O 1
ATOM 5524 N N . GLY A 1 679 ? 7.556 -29.519 -3.316 1.00 89.88 679 GLY A N 1
ATOM 5525 C CA . GLY A 1 679 ? 8.128 -29.777 -4.643 1.00 89.88 679 GLY A CA 1
ATOM 5526 C C . GLY A 1 679 ? 7.436 -29.010 -5.772 1.00 89.88 679 GLY A C 1
ATOM 5527 O O . GLY A 1 679 ? 7.453 -29.454 -6.918 1.00 89.88 679 GLY A O 1
ATOM 5528 N N . LEU A 1 680 ? 6.770 -27.896 -5.458 1.00 86.81 680 LEU A N 1
ATOM 5529 C CA . LEU A 1 680 ? 6.057 -27.089 -6.444 1.00 86.81 680 LEU A CA 1
ATOM 5530 C C . LEU A 1 680 ? 7.014 -26.057 -7.032 1.00 86.81 680 LEU A C 1
ATOM 5532 O O . LEU A 1 680 ? 7.068 -24.933 -6.546 1.00 86.81 680 LEU A O 1
ATOM 5536 N N . ASP A 1 681 ? 7.767 -26.434 -8.067 1.00 69.69 681 ASP A N 1
ATOM 5537 C CA . ASP A 1 681 ? 8.655 -25.495 -8.750 1.00 69.69 681 ASP A CA 1
ATOM 5538 C C . ASP A 1 681 ? 7.867 -24.277 -9.246 1.00 69.69 681 ASP A C 1
ATOM 5540 O O . ASP A 1 681 ? 6.941 -24.377 -10.053 1.00 69.69 681 ASP A O 1
ATOM 5544 N N . GLY A 1 682 ? 8.259 -23.097 -8.761 1.00 55.22 682 GLY A N 1
ATOM 5545 C CA . GLY A 1 682 ? 7.656 -21.805 -9.091 1.00 55.22 682 GLY A CA 1
ATOM 5546 C C . GLY A 1 682 ? 7.839 -21.337 -10.541 1.00 55.22 682 GLY A C 1
ATOM 5547 O O . GLY A 1 682 ? 7.842 -20.127 -10.771 1.00 55.22 682 GLY A O 1
ATOM 5548 N N . SER A 1 683 ? 8.008 -22.243 -11.512 1.00 46.75 683 SER A N 1
ATOM 5549 C CA . SER A 1 683 ? 7.923 -21.930 -12.942 1.00 46.75 683 SER A CA 1
ATOM 5550 C C . SER A 1 683 ? 6.453 -21.731 -13.340 1.00 46.75 683 SER A C 1
ATOM 5552 O O . SER A 1 683 ? 5.853 -22.569 -14.015 1.00 46.75 683 SER A O 1
ATOM 5554 N N . LEU A 1 684 ? 5.863 -20.639 -12.854 1.00 39.59 684 LEU A N 1
ATOM 5555 C CA . LEU A 1 684 ? 4.599 -20.076 -13.331 1.00 39.59 684 LEU A CA 1
ATOM 5556 C C . LEU A 1 684 ? 4.880 -18.913 -14.280 1.00 39.59 684 LEU A C 1
ATOM 5558 O O . LEU A 1 684 ? 5.724 -18.056 -13.919 1.00 39.59 684 LEU A O 1
#

Secondary structure (DSSP, 8-state):
---------------------------S--S-----------------------PPPP----------------------------TT---S-HHHHHHHHHHHHHHHHHHHHHHHHHHHHHHHHHHHHHHHHHHHHHHHHH-GGG--S-----S-HHHHHHHHHHHHHHHHHHHHHHHHHHHHHHHHHHHHHHHHHHHHHHHHHHHHHHHHHHHHHHHHHHHHHHHHHHHHHHHHHHHHHHHHHHHHHHHHHHHHHHHHHHHHHHHHHHHHHHHHHHHHTHHHHTTHHHHTTT-SSHHHHHHHHHHT--HHHHHHHHHHHHHHHHHHHHHHHHHHHHHHHHHHHHHHHHHHHHHHHHHHHHHHHHHHHHHHHHHHHHHHHHHIIIIIHHHHHHHHHHHHHHHHHHHHHHHHHHHHHHHHHHHHTTS--------------------HHHHHHHHHHHHHHHHHHHHHHHHHHHT--HHHHHHHHHHHHHHHHHHHSHHHHHHHHHHHHHHHHHHHHHHHHHHHHHTTSS-TT-HHHHTSHHHHHHHHHHHHTT----HHHHHHHHHHHHHHSTTHHHHHHHHHHHHHHSTTHHHHHTTS---TTTSPPPPTT----TTSHHHHHHHHHHHHHHHHHHHHTT-S-SSTTT-HHHHHHH-HHHHH-HHHHHHHHHHHHH------

Organism: Reticulomyxa filosa (NCBI:txid46433)

Sequence (684 aa):
MCVLFYKCWCPRLTTATKANNSVCFTIFTTIIAKKEEQCRQKPDQSFGTLSKGTNPPKPQIPQLIHSDVQEPFLEVDVLVPEPELNSNIIRSSPLAFMNVLDALREICNNNMSTATQYMEQMKEKAKKLSEMKSLLQKVEKHGWNGLETEFESSGDVNADLGNLQNEVLRLQTDLFQLDEECRPIHTKMRQINSIENDLEKYQDNYFSTMAQLRRVHGRIQQVLQDHQTQRDSAMTALEATELQQAVMKCKINDKIAESLIKIDRLQQQLQEAKEQRIASQSYATSLSGLYTSYFATAQDEKKFDQDHKSPKELELEEEVNMCNNFLTGLNEFLKGLKKLRKEQRNRITHLEEVTNQLHNQRASIAEKIGNFEQEAIQKLHKLHCEFISPSQQSLQNNLQYQSILQFGFILFYFILFEINQYYFFFFLVDNREKEEEEIKTNRPALSLENVLRKRVNRMNQVYKKLRDLENRAMTTGSREYLRGLTEIRELQVIMSNQYLKFFFTDFVTKANQIFHDLQLASIAILEQTAGPDDNVILELAGVKTLIRVLERNKREIHLAQDIEETMRFMEAMPDREIVIMHVARHLALSMPYKHFITGKYRPASMMPSLPANDNRDITNPYVVLELFVTKLLEEWIGSVCNTFGKTTTTNVKAALEDDVIAQVRPSNAARLVVNCVWGLDGSL

Radius of gyration: 50.51 Å; chains: 1; bounding box: 112×101×172 Å

Foldseek 3Di:
DDDDDDDDDDDDDDDDDDDDDDDDDDDPDDDDPDDDDDDDDDDDDDDDDDDDDDDDDDDDDDDDDPDDDPDDDDPPPDDDPDDDVDLVPQFLDPVLLVVLLVLLVVLLVLLVVVLVVLVVVLVVLVVVLVVLVVVLVCCVPPNPPPDPDPDDDPPDSVVVNVVSVVSNVVSVVVSVVSVVVSVVSVVLSVVSVVVSVVSVVVNVVLVVVLVVLVVVLVVLVVVLVVLVVVLVVLVVVLVVLVVVLVVVVVVLVVVLVVLVVVLVVLVVVLVVLVVVLCVVCVVVCVCVVVCVVVDPDPVSVVVVVVVPDDPSNVVSVVVSVVSVVVSVVSVVVNVVSVVVSVVSVVVSVVSVVVSVVSVVVSVVSVVVSVVSRVVSSVVSSCCCVVPSVVSVVVSVVVVVVVVVVVVVVVVVVVVVVVVVCVVVVPPDDDDDDDDDDDDDDDDPDCPVVNVVVVVVVVVVVVVVVVVVVVVCVVPCDPVNVVVVVVVVVLVVVQVVAPLSVLLLVLLLVVLVQLLVLLVVLLVCCVVVVDPLPDPVSCVRPNLVLLVVLCVVLVHDPPPNVLSVLVVVLCVLADPNSLLSSLLSSCQCPFPPNVCCSNVVDPDPVLFADDDPPDPDDPVDSSVRSNSSSSVLSSLLSCLSSVSPDPDCQQRLSSVSVPDPVRSHDSNNSSQSSNCNRPVRNPPD

pLDDT: mean 77.83, std 22.73, range [23.56, 98.31]